Protein AF-A0A9P1C4L3-F1 (afdb_monomer_lite)

Sequence (438 aa):
MLDHIVCFEVAPARSIWPKKLQRRADDHRWRWHSQGFGMPDPNFQERKKRGLPTPPPLDAKKVLVSPVSAAVTASVLGTSALKVSIWHCSSDGLTRQGYEVKAALRRVLRIPPDVVPDHQIHALCAIVDTDFSGTVDIEELVAFIKGDGYDAWTIDWVKLSRVNAPPKVELPTLLRGKSPICSTKLKSHVLQVLKFFNSHFGGLSATLRRFAMVSLASAAPLVVLAAAALAVLCGMQFTAMPILFFGHIAAMLCCWCLMTSGSVVYALSKFCGGSRDSTRSVHAAIQSAAILAAVVGYVCIFSNHRLVGGSQFGFDPGNPAAKTVHALFSYIVLALMLLQGFQGWNKFLGLQVGKIRHLAHPLNGRITLTLAACNMALILTTFPLSEALFLTLAVGILVTTLLAVAIAGPAGKSGLASAREARELSEDFEGPCYAPLQ

Radius of gyration: 34.48 Å; chains: 1; bounding box: 90×69×118 Å

pLDDT: mean 72.49, std 22.23, range [32.0, 98.25]

InterPro domains:
  IPR002048 EF-hand domain [PS50222] (116-151)
  IPR006593 Cytochrome b561/ferric reductase, transmembrane domain [PF03188] (254-378)

Secondary structure (DSSP, 8-state):
------PPP-PPPP----TTSGGGSSTTSS-----PPPPPPTTTTTT---PPPPPPPP-HHHHHHHHHHHHHHHHHTTSS------EE--TT--SSSHHHHHHHHHHHHT--TTTS-HHHHHHHHHHH-TT-SSEE-HHHHHHHHHTTT-TT----HHHHTTTTSPPP----------------HHHHHHHHHHHHHHHHHHHHHHHHHHHHHHHHHHHHHHHHHHHHHHHHHHHHH-TTS-HHHHHHHHHHHHHHHHHHHHHHHHHHHHHTT--HHHHHHHHHHHHHHHHHHHHHHHHHHHHHHHHHT--TTS-STT--HHHHHHHHHHHHHHHHHHHHHHHHHHHHHHHHTT----TTHHHHHHHHHHHHHHHHHHHHTTS---HHHHHHHHHHHHHHHHHHHHHHSHHHHHHHHHHHHHHHHHHHHT--------

Organism: NCBI:txid2562237

Foldseek 3Di:
DDDDDDDDDDDDDDDDDDPPPVPPPPVPPPPDPDDDDDDDDPPPPPPPDDDDDDDDDDPPCVVCLVLLVVLLVCVVVPVDPPPDDWQAQDPPPPPDRLVVVQVSVCVSSVPDCVRAPSVNVVVVQVVLPPVPRNTRDSVSSVCVSVVNPVPPDPPPVVVVVVVPDDDDDDDDDDDDDDDDDDDPPVVVVVVVVVVVCCVVVVVVVVVVLVVLVVVLVVVLVVLLVVLVVVLVVVVVVVVVDDPLLSLLSSLLSNLLSLLLSLLLLVVSCVVSVHDPLVSLVSSLVSLVSSLVSNVSSLVSVVVVCVVVVHDQQQPDPPGDVLSNCLSVLSVVLSVLSVVLSVQSVVQSVCVVVVHHDDPCSSVSSLVSSQSSLVSVLSVLVRDPDDPVVNCCSNVVSNVSSVVSSCCSDPNVVVVSVVVVVVVVVVVVVPPPPPDPDD

Structure (mmCIF, N/CA/C/O backbone):
data_AF-A0A9P1C4L3-F1
#
_entry.id   AF-A0A9P1C4L3-F1
#
loop_
_atom_site.group_PDB
_atom_site.id
_atom_site.type_symbol
_atom_site.label_atom_id
_atom_site.label_alt_id
_atom_site.label_comp_id
_atom_site.label_asym_id
_atom_site.label_entity_id
_atom_site.label_seq_id
_atom_site.pdbx_PDB_ins_code
_atom_site.Cartn_x
_atom_site.Cartn_y
_atom_site.Cartn_z
_atom_site.occupancy
_atom_site.B_iso_or_equiv
_atom_site.auth_seq_id
_atom_site.auth_comp_id
_atom_site.auth_asym_id
_atom_site.auth_atom_id
_atom_site.pdbx_PDB_model_num
ATOM 1 N N . MET A 1 1 ? 16.733 -25.676 -48.479 1.00 42.12 1 MET A N 1
ATOM 2 C CA . MET A 1 1 ? 17.894 -25.391 -47.613 1.00 42.12 1 MET A CA 1
ATOM 3 C C . MET A 1 1 ? 17.386 -25.236 -46.193 1.00 42.12 1 MET A C 1
ATOM 5 O O . MET A 1 1 ? 17.179 -24.135 -45.708 1.00 42.12 1 MET A O 1
ATOM 9 N N . LEU A 1 2 ? 17.067 -26.378 -45.600 1.00 39.38 2 LEU A N 1
ATOM 10 C CA . LEU A 1 2 ? 16.830 -26.570 -44.179 1.00 39.38 2 LEU A CA 1
ATOM 11 C C . LEU A 1 2 ? 18.045 -27.365 -43.729 1.00 39.38 2 LEU A C 1
ATOM 13 O O . LEU A 1 2 ? 18.295 -28.387 -44.353 1.00 39.38 2 LEU A O 1
ATOM 17 N N . ASP A 1 3 ? 18.812 -26.838 -42.781 1.00 39.81 3 ASP A N 1
ATOM 18 C CA . ASP A 1 3 ? 19.618 -27.586 -41.811 1.00 39.81 3 ASP A CA 1
ATOM 19 C C . ASP A 1 3 ? 20.474 -26.587 -41.034 1.00 39.81 3 ASP A C 1
ATOM 21 O O . ASP A 1 3 ? 21.245 -25.848 -41.631 1.00 39.81 3 ASP A O 1
ATOM 25 N N . HIS A 1 4 ? 20.263 -26.519 -39.718 1.00 38.00 4 HIS A N 1
ATOM 26 C CA . HIS A 1 4 ? 21.277 -26.328 -38.672 1.00 38.00 4 HIS A CA 1
ATOM 27 C C . HIS A 1 4 ? 20.550 -26.190 -37.327 1.00 38.00 4 HIS A C 1
ATOM 29 O O . HIS A 1 4 ? 20.317 -25.099 -36.810 1.00 38.00 4 HIS A O 1
ATOM 35 N N . ILE A 1 5 ? 20.163 -27.337 -36.763 1.00 37.06 5 ILE A N 1
ATOM 36 C CA . ILE A 1 5 ? 19.786 -27.461 -35.354 1.00 37.06 5 ILE A CA 1
ATOM 37 C C . ILE A 1 5 ? 21.072 -27.789 -34.593 1.00 37.06 5 ILE A C 1
ATOM 39 O O . ILE A 1 5 ? 21.639 -28.868 -34.752 1.00 37.06 5 ILE A O 1
ATOM 43 N N . VAL A 1 6 ? 21.550 -26.837 -33.792 1.00 45.25 6 VAL A N 1
ATOM 44 C CA . VAL A 1 6 ? 22.662 -27.028 -32.854 1.00 45.25 6 VAL A CA 1
ATOM 45 C C . VAL A 1 6 ? 22.071 -27.456 -31.513 1.00 45.25 6 VAL A C 1
ATOM 47 O O . VAL A 1 6 ? 21.391 -26.676 -30.847 1.00 45.25 6 VAL A O 1
ATOM 50 N N . CYS A 1 7 ? 22.316 -28.705 -31.122 1.00 33.81 7 CYS A N 1
ATOM 51 C CA . CYS A 1 7 ? 22.006 -29.216 -29.790 1.00 33.81 7 CYS A CA 1
ATOM 52 C C . CYS A 1 7 ? 23.025 -28.672 -28.776 1.00 33.81 7 CYS A C 1
ATOM 54 O O . CYS A 1 7 ? 24.219 -28.932 -28.905 1.00 33.81 7 CYS A O 1
ATOM 56 N N . PHE A 1 8 ? 22.556 -27.956 -27.750 1.00 32.00 8 PHE A N 1
ATOM 57 C CA . PHE A 1 8 ? 23.350 -27.642 -26.560 1.00 32.00 8 PHE A CA 1
ATOM 58 C C . PHE A 1 8 ? 23.074 -28.678 -25.469 1.00 32.00 8 PHE A C 1
ATOM 60 O O . PHE A 1 8 ? 21.955 -28.802 -24.971 1.00 32.00 8 PHE A O 1
ATOM 67 N N . GLU A 1 9 ? 24.116 -29.415 -25.099 1.00 33.78 9 GLU A N 1
ATOM 68 C CA . GLU A 1 9 ? 24.131 -30.361 -23.989 1.00 33.78 9 GLU A CA 1
ATOM 69 C C . GLU A 1 9 ? 24.394 -29.593 -22.679 1.00 33.78 9 GLU A C 1
ATOM 71 O O . GLU A 1 9 ? 25.426 -28.941 -22.514 1.00 33.78 9 GLU A O 1
ATOM 76 N N . VAL A 1 10 ? 23.431 -29.610 -21.752 1.00 35.56 10 VAL A N 1
ATOM 77 C CA . VAL A 1 10 ? 23.535 -28.942 -20.445 1.00 35.56 10 VAL A CA 1
ATOM 78 C C . VAL A 1 10 ? 24.046 -29.945 -19.412 1.00 35.56 10 VAL A C 1
ATOM 80 O O . VAL A 1 10 ? 23.326 -30.856 -19.006 1.00 35.56 10 VAL A O 1
ATOM 83 N N . ALA A 1 11 ? 25.286 -29.762 -18.958 1.00 39.19 11 ALA A N 1
ATOM 84 C CA . ALA A 1 11 ? 25.861 -30.528 -17.856 1.00 39.19 11 ALA A CA 1
ATOM 85 C C . ALA A 1 11 ? 25.269 -30.095 -16.491 1.00 39.19 11 ALA A C 1
ATOM 87 O O . ALA A 1 11 ? 25.070 -28.899 -16.258 1.00 39.19 11 ALA A O 1
ATOM 88 N N . PRO A 1 12 ? 25.019 -31.024 -15.547 1.00 39.12 12 PRO A N 1
ATOM 89 C CA . PRO A 1 12 ? 24.464 -30.687 -14.239 1.00 39.12 12 PRO A CA 1
ATOM 90 C C . PRO A 1 12 ? 25.508 -30.057 -13.302 1.00 39.12 12 PRO A C 1
ATOM 92 O O . PRO A 1 12 ? 26.586 -30.605 -13.058 1.00 39.12 12 PRO A O 1
ATOM 95 N N . ALA A 1 13 ? 25.145 -28.913 -12.718 1.00 34.25 13 ALA A N 1
ATOM 96 C CA . ALA A 1 13 ? 25.930 -28.196 -11.721 1.00 34.25 13 ALA A CA 1
ATOM 97 C C . ALA A 1 13 ? 26.046 -28.997 -10.407 1.00 34.25 13 ALA A C 1
ATOM 99 O O . ALA A 1 13 ? 25.054 -29.270 -9.731 1.00 34.25 13 ALA A O 1
ATOM 100 N N . ARG A 1 14 ? 27.278 -29.351 -10.016 1.00 36.22 14 ARG A N 1
ATOM 101 C CA . ARG A 1 14 ? 27.589 -29.932 -8.700 1.00 36.22 14 ARG A CA 1
ATOM 102 C C . ARG A 1 14 ? 27.668 -28.829 -7.643 1.00 36.22 14 ARG A C 1
ATOM 104 O O . ARG A 1 14 ? 28.472 -27.908 -7.756 1.00 36.22 14 ARG A O 1
ATOM 111 N N . SER A 1 15 ? 26.867 -28.954 -6.587 1.00 39.09 15 SER A N 1
ATOM 112 C CA . SER A 1 15 ? 26.888 -28.071 -5.419 1.00 39.09 15 SER A CA 1
ATOM 113 C C . SER A 1 15 ? 28.151 -28.292 -4.579 1.00 39.09 15 SER A C 1
ATOM 115 O O . SER A 1 15 ? 28.326 -29.352 -3.974 1.00 39.09 15 SER A O 1
ATOM 117 N N . ILE A 1 16 ? 29.010 -27.279 -4.498 1.00 43.22 16 ILE A N 1
ATOM 118 C CA . ILE A 1 16 ? 30.161 -27.243 -3.593 1.00 43.22 16 ILE A CA 1
ATOM 119 C C . ILE A 1 16 ? 29.738 -26.467 -2.342 1.00 43.22 16 ILE A C 1
ATOM 121 O O . ILE A 1 16 ? 29.755 -25.241 -2.331 1.00 43.22 16 ILE A O 1
ATOM 125 N N . TRP A 1 17 ? 29.361 -27.182 -1.280 1.00 44.38 17 TRP A N 1
ATOM 126 C CA . TRP A 1 17 ? 29.284 -26.621 0.073 1.00 44.38 17 TRP A CA 1
ATOM 127 C C . TRP A 1 17 ? 30.457 -27.153 0.914 1.00 44.38 17 TRP A C 1
ATOM 129 O O . TRP A 1 17 ? 30.644 -28.370 1.005 1.00 44.38 17 TRP A O 1
ATOM 139 N N . PRO A 1 18 ? 31.269 -26.285 1.542 1.00 47.91 18 PRO A N 1
ATOM 140 C CA . PRO A 1 18 ? 32.389 -26.719 2.368 1.00 47.91 18 PRO A CA 1
ATOM 141 C C . PRO A 1 18 ? 31.915 -27.279 3.722 1.00 47.91 18 PRO A C 1
ATOM 143 O O . PRO A 1 18 ? 31.287 -26.590 4.524 1.00 47.91 18 PRO A O 1
ATOM 146 N N . LYS A 1 19 ? 32.319 -28.522 4.023 1.00 43.91 19 LYS A N 1
ATOM 147 C CA . LYS A 1 19 ? 32.044 -29.311 5.250 1.00 43.91 19 LYS A CA 1
ATOM 148 C C . LYS A 1 19 ? 32.517 -28.685 6.585 1.00 43.91 19 LYS A C 1
ATOM 150 O O . LYS A 1 19 ? 32.473 -29.346 7.620 1.00 43.91 19 LYS A O 1
ATOM 155 N N . LYS A 1 20 ? 32.984 -27.431 6.602 1.00 46.31 20 LYS A N 1
ATOM 156 C CA . LYS A 1 20 ? 33.531 -26.760 7.798 1.00 46.31 20 LYS A CA 1
ATOM 157 C C . LYS A 1 20 ? 32.498 -25.996 8.638 1.00 46.31 20 LYS A C 1
ATOM 159 O O . LYS A 1 20 ? 32.828 -25.608 9.753 1.00 46.31 20 LYS A O 1
ATOM 164 N N . LEU A 1 21 ? 31.257 -25.839 8.173 1.00 46.94 21 LEU A N 1
ATOM 165 C CA . LEU A 1 21 ? 30.200 -25.136 8.923 1.00 46.94 21 LEU A CA 1
ATOM 166 C C . LEU A 1 21 ? 29.257 -26.052 9.724 1.00 46.94 21 LEU A C 1
ATOM 168 O O . LEU A 1 21 ? 28.533 -25.561 10.582 1.00 46.94 21 LEU A O 1
ATOM 172 N N . GLN A 1 22 ? 29.328 -27.376 9.544 1.00 44.19 22 GLN A N 1
ATOM 173 C CA . GLN A 1 22 ? 28.487 -28.326 10.290 1.00 44.19 22 GLN A CA 1
ATOM 174 C C . GLN A 1 22 ? 29.016 -28.640 11.707 1.00 44.19 22 GLN A C 1
ATOM 176 O O . GLN A 1 22 ? 28.262 -29.110 12.544 1.00 44.19 22 GLN A O 1
ATOM 181 N N . ARG A 1 23 ? 30.298 -28.367 12.013 1.00 43.69 23 ARG A N 1
ATOM 182 C CA . ARG A 1 23 ? 30.931 -28.757 13.296 1.00 43.69 23 ARG A CA 1
ATOM 183 C C . ARG A 1 23 ? 30.820 -27.731 14.434 1.00 43.69 23 ARG A C 1
ATOM 185 O O . ARG A 1 23 ? 31.312 -28.000 15.518 1.00 43.69 23 ARG A O 1
ATOM 192 N N . ARG A 1 24 ? 30.196 -26.563 14.222 1.00 43.28 24 ARG A N 1
ATOM 193 C CA . ARG A 1 24 ? 30.010 -25.539 15.280 1.00 43.28 24 ARG A CA 1
ATOM 194 C C . ARG A 1 24 ? 28.641 -25.575 15.968 1.00 43.28 24 ARG A C 1
ATOM 196 O O . ARG A 1 24 ? 28.447 -24.848 16.935 1.00 43.28 24 ARG A O 1
ATOM 203 N N . ALA A 1 25 ? 27.705 -26.399 15.494 1.00 41.53 25 ALA A N 1
ATOM 204 C CA . ALA A 1 25 ? 26.352 -26.470 16.051 1.00 41.53 25 ALA A CA 1
ATOM 205 C C . ALA A 1 25 ? 26.205 -27.478 17.211 1.00 41.53 25 ALA A C 1
ATOM 207 O O . ALA A 1 25 ? 25.251 -27.373 17.981 1.00 41.53 25 ALA A O 1
ATOM 208 N N . ASP A 1 26 ? 27.164 -28.393 17.385 1.00 43.53 26 ASP A N 1
ATOM 209 C CA . ASP A 1 26 ? 27.041 -29.504 18.342 1.00 43.53 26 ASP A CA 1
ATOM 210 C C . ASP A 1 26 ? 27.737 -29.257 19.699 1.00 43.53 26 ASP A C 1
ATOM 212 O O . ASP A 1 26 ? 27.439 -29.942 20.676 1.00 43.53 26 ASP A O 1
ATOM 216 N N . ASP A 1 27 ? 28.578 -28.221 19.817 1.00 42.09 27 ASP A N 1
ATOM 217 C CA . ASP A 1 27 ? 29.382 -27.954 21.029 1.00 42.09 27 ASP A CA 1
ATOM 218 C C . ASP A 1 27 ? 28.653 -27.166 22.138 1.00 42.09 27 ASP A C 1
ATOM 220 O O . ASP A 1 27 ? 29.121 -27.091 23.273 1.00 42.09 27 ASP A O 1
ATOM 224 N N . HIS A 1 28 ? 27.468 -26.607 21.870 1.00 37.28 28 HIS A N 1
ATOM 225 C CA . HIS A 1 28 ? 26.717 -25.823 22.866 1.00 37.28 28 HIS A CA 1
ATOM 226 C C . HIS A 1 28 ? 25.661 -26.624 23.649 1.00 37.28 28 HIS A C 1
ATOM 228 O O . HIS A 1 28 ? 24.941 -26.052 24.469 1.00 37.28 28 HIS A O 1
ATOM 234 N N . ARG A 1 29 ? 25.566 -27.946 23.445 1.00 37.41 29 ARG A N 1
ATOM 235 C CA . ARG A 1 29 ? 24.497 -28.785 24.023 1.00 37.41 29 ARG A CA 1
ATOM 236 C C . ARG A 1 29 ? 24.867 -29.508 25.335 1.00 37.41 29 ARG A C 1
ATOM 238 O O . ARG A 1 29 ? 23.978 -30.054 25.976 1.00 37.41 29 ARG A O 1
ATOM 245 N N . TRP A 1 30 ? 26.121 -29.459 25.800 1.00 35.50 30 TRP A N 1
ATOM 246 C CA . TRP A 1 30 ? 26.600 -30.314 26.910 1.00 35.50 30 TRP A CA 1
ATOM 247 C C . TRP A 1 30 ? 27.032 -29.608 28.211 1.00 35.50 30 TRP A C 1
ATOM 249 O O . TRP A 1 30 ? 27.775 -30.181 29.002 1.00 35.50 30 TRP A O 1
ATOM 259 N N . ARG A 1 31 ? 26.556 -28.388 28.504 1.00 36.69 31 ARG A N 1
ATOM 260 C CA . ARG A 1 31 ? 27.034 -27.619 29.679 1.00 36.69 31 ARG A CA 1
ATOM 261 C C . ARG A 1 31 ? 25.956 -27.152 30.671 1.00 36.69 31 ARG A C 1
ATOM 263 O O . ARG A 1 31 ? 26.070 -26.056 31.206 1.00 36.69 31 ARG A O 1
ATOM 270 N N . TRP A 1 32 ? 24.932 -27.974 30.930 1.00 34.12 32 TRP A N 1
ATOM 271 C CA . TRP A 1 32 ? 23.855 -27.657 31.896 1.00 34.12 32 TRP A CA 1
ATOM 272 C C . TRP A 1 32 ? 23.511 -28.761 32.915 1.00 34.12 32 TRP A C 1
ATOM 274 O O . TRP A 1 32 ? 22.511 -28.653 33.617 1.00 34.12 32 TRP A O 1
ATOM 284 N N . HIS A 1 33 ? 24.350 -29.787 33.079 1.00 35.66 33 HIS A N 1
ATOM 285 C CA . HIS A 1 33 ? 24.154 -30.817 34.109 1.00 35.66 33 HIS A CA 1
ATOM 286 C C . HIS A 1 33 ? 25.352 -30.905 35.059 1.00 35.66 33 HIS A C 1
ATOM 288 O O . HIS A 1 33 ? 26.166 -31.808 34.931 1.00 35.66 33 HIS A O 1
ATOM 294 N N . SER A 1 34 ? 25.447 -29.970 36.014 1.00 37.59 34 SER A N 1
ATOM 295 C CA . SER A 1 34 ? 26.127 -30.181 37.308 1.00 37.59 34 SER A CA 1
ATOM 296 C C . SER A 1 34 ? 26.042 -28.925 38.193 1.00 37.59 34 SER A C 1
ATOM 298 O O . SER A 1 34 ? 26.996 -28.153 38.268 1.00 37.59 34 SER A O 1
ATOM 300 N N . GLN A 1 35 ? 24.925 -28.706 38.887 1.00 37.19 35 GLN A N 1
ATOM 301 C CA . GLN A 1 35 ? 24.933 -27.956 40.150 1.00 37.19 35 GLN A CA 1
ATOM 302 C C . GLN A 1 35 ? 24.005 -28.669 41.136 1.00 37.19 35 GLN A C 1
ATOM 304 O O . GLN A 1 35 ? 22.855 -28.969 40.820 1.00 37.19 35 GLN A O 1
ATOM 309 N N . GLY A 1 36 ? 24.584 -29.050 42.274 1.00 34.09 36 GLY A N 1
ATOM 310 C CA . GLY A 1 36 ? 24.007 -29.959 43.254 1.00 34.09 36 GLY A CA 1
ATOM 311 C C . GLY A 1 36 ? 22.892 -29.343 44.095 1.00 34.09 36 GLY A C 1
ATOM 312 O O . GLY A 1 36 ? 22.895 -28.156 44.413 1.00 34.09 36 GLY A O 1
ATOM 313 N N . PHE A 1 37 ? 21.956 -30.209 44.476 1.00 35.47 37 PHE A N 1
ATOM 314 C CA . PHE A 1 37 ? 20.938 -29.966 45.489 1.00 35.47 37 PHE A CA 1
ATOM 315 C C . PHE A 1 37 ? 21.575 -29.983 46.886 1.00 35.47 37 PHE A C 1
ATOM 317 O O . PHE A 1 37 ? 22.144 -30.993 47.296 1.00 35.47 37 PHE A O 1
ATOM 324 N N . GLY A 1 38 ? 21.456 -28.875 47.621 1.00 39.12 38 GLY A N 1
ATOM 325 C CA . GLY A 1 38 ? 21.726 -28.818 49.058 1.00 39.12 38 GLY A CA 1
ATOM 326 C C . GLY A 1 38 ? 20.518 -29.304 49.866 1.00 39.12 38 GLY A C 1
ATOM 327 O O . GLY A 1 38 ? 19.381 -28.949 49.559 1.00 39.12 38 GLY A O 1
ATOM 328 N N . MET A 1 39 ? 20.773 -30.129 50.884 1.00 43.41 39 MET A N 1
ATOM 329 C CA . MET A 1 39 ? 19.785 -30.613 51.858 1.00 43.41 39 MET A CA 1
ATOM 330 C C . MET A 1 39 ? 19.261 -29.474 52.755 1.00 43.41 39 MET A C 1
ATOM 332 O O . MET A 1 39 ? 20.041 -28.590 53.116 1.00 43.41 39 MET A O 1
ATOM 336 N N . PRO A 1 40 ? 17.976 -29.493 53.155 1.00 43.69 40 PRO A N 1
ATOM 337 C CA . PRO A 1 40 ? 17.407 -28.488 54.044 1.00 43.69 40 PRO A CA 1
ATOM 338 C C . PRO A 1 40 ? 17.768 -28.725 55.520 1.00 43.69 40 PRO A C 1
ATOM 340 O O . PRO A 1 40 ? 17.842 -29.857 55.995 1.00 43.69 40 PRO A O 1
ATOM 343 N N . ASP A 1 41 ? 17.954 -27.612 56.228 1.00 48.12 41 ASP A N 1
ATOM 344 C CA . ASP A 1 41 ? 18.231 -27.505 57.664 1.00 48.12 41 ASP A CA 1
ATOM 345 C C . ASP A 1 41 ? 17.096 -28.128 58.518 1.00 48.12 41 ASP A C 1
ATOM 347 O O . ASP A 1 41 ? 15.931 -27.734 58.370 1.00 48.12 41 ASP A O 1
ATOM 351 N N . PRO A 1 42 ? 17.396 -29.089 59.416 1.00 42.66 42 PRO A N 1
ATOM 352 C CA . PRO A 1 42 ? 16.390 -29.795 60.210 1.00 42.66 42 PRO A CA 1
ATOM 353 C C . PRO A 1 42 ? 15.739 -28.967 61.337 1.00 42.66 42 PRO A C 1
ATOM 355 O O . PRO A 1 42 ? 14.790 -29.448 61.952 1.00 42.66 42 PRO A O 1
ATOM 358 N N . ASN A 1 43 ? 16.153 -27.720 61.596 1.00 41.28 43 ASN A N 1
ATOM 359 C CA . ASN A 1 43 ? 15.632 -26.918 62.720 1.00 41.28 43 ASN A CA 1
ATOM 360 C C . ASN A 1 43 ? 14.479 -25.948 62.389 1.00 41.28 43 ASN A C 1
ATOM 362 O O . ASN A 1 43 ? 14.116 -25.089 63.198 1.00 41.28 43 ASN A O 1
ATOM 366 N N . PHE A 1 44 ? 13.832 -26.079 61.228 1.00 42.06 44 PHE A N 1
ATOM 367 C CA . PHE A 1 44 ? 12.766 -25.151 60.817 1.00 42.06 44 PHE A CA 1
ATOM 368 C C . PHE A 1 44 ? 11.412 -25.348 61.545 1.00 42.06 44 PHE A C 1
ATOM 370 O O . PHE A 1 44 ? 10.529 -24.492 61.468 1.00 42.06 44 PHE A O 1
ATOM 377 N N . GLN A 1 45 ? 11.221 -26.450 62.277 1.00 39.69 45 GLN A N 1
ATOM 378 C CA . GLN A 1 45 ? 9.922 -26.816 62.871 1.00 39.69 45 GLN A CA 1
ATOM 379 C C . GLN A 1 45 ? 9.619 -26.161 64.236 1.00 39.69 45 GLN A C 1
ATOM 381 O O . GLN A 1 45 ? 8.458 -26.126 64.641 1.00 39.69 45 GLN A O 1
ATOM 386 N N . GLU A 1 46 ? 10.592 -25.570 64.936 1.00 39.88 46 GLU A N 1
ATOM 387 C CA . GLU A 1 46 ? 10.395 -25.168 66.344 1.00 39.88 46 GLU A CA 1
ATOM 388 C C . GLU A 1 46 ? 9.961 -23.707 66.584 1.00 39.88 46 GLU A C 1
ATOM 390 O O . GLU A 1 46 ? 9.707 -23.300 67.717 1.00 39.88 46 GLU A O 1
ATOM 395 N N . ARG A 1 47 ? 9.781 -22.892 65.533 1.00 41.25 47 ARG A N 1
ATOM 396 C CA . ARG A 1 47 ? 9.416 -21.459 65.671 1.00 41.25 47 ARG A CA 1
ATOM 397 C C . ARG A 1 47 ? 7.918 -21.128 65.566 1.00 41.25 47 ARG A C 1
ATOM 399 O O . ARG A 1 47 ? 7.565 -19.965 65.389 1.00 41.25 47 ARG A O 1
ATOM 406 N N . LYS A 1 48 ? 7.010 -22.098 65.718 1.00 37.38 48 LYS A N 1
ATOM 407 C CA . LYS A 1 48 ? 5.546 -21.887 65.615 1.00 37.38 48 LYS A CA 1
ATOM 408 C C . LYS A 1 48 ? 4.786 -22.016 66.947 1.00 37.38 48 LYS A C 1
ATOM 410 O O . LYS A 1 48 ? 3.806 -22.746 67.003 1.00 37.38 48 LYS A O 1
ATOM 415 N N . LYS A 1 49 ? 5.182 -21.327 68.027 1.00 36.97 49 LYS A N 1
ATOM 416 C CA . LYS A 1 49 ? 4.360 -21.266 69.267 1.00 36.97 49 LYS A CA 1
ATOM 417 C C . LYS A 1 49 ? 4.459 -19.944 70.046 1.00 36.97 49 LYS A C 1
ATOM 419 O O . LYS A 1 49 ? 4.690 -19.950 71.250 1.00 36.97 49 LYS A O 1
ATOM 424 N N . ARG A 1 50 ? 4.256 -18.794 69.395 1.00 37.09 50 ARG A N 1
ATOM 425 C CA . ARG A 1 50 ? 3.894 -17.549 70.105 1.00 37.09 50 ARG A CA 1
ATOM 426 C C . ARG A 1 50 ? 2.721 -16.893 69.382 1.00 37.09 50 ARG A C 1
ATOM 428 O O . ARG A 1 50 ? 2.839 -16.564 68.207 1.00 37.09 50 ARG A O 1
ATOM 435 N N . GLY A 1 51 ? 1.579 -16.808 70.064 1.00 37.94 51 GLY A N 1
ATOM 436 C CA . GLY A 1 51 ? 0.352 -16.216 69.533 1.00 37.94 51 GLY A CA 1
ATOM 437 C C . GLY A 1 51 ? 0.550 -14.732 69.242 1.00 37.94 51 GLY A C 1
ATOM 438 O O . GLY A 1 51 ? 1.043 -13.999 70.100 1.00 37.94 51 GLY A O 1
ATOM 439 N N . LEU A 1 52 ? 0.205 -14.313 68.023 1.00 36.84 52 LEU A N 1
ATOM 440 C CA . LEU A 1 52 ? 0.219 -12.907 67.637 1.00 36.84 52 LEU A CA 1
ATOM 441 C C . LEU A 1 52 ? -0.962 -12.158 68.281 1.00 36.84 52 LEU A C 1
ATOM 443 O O . LEU A 1 52 ? -2.060 -12.714 68.357 1.00 36.84 52 LEU A O 1
ATOM 447 N N . PRO A 1 53 ? -0.763 -10.894 68.693 1.00 38.16 53 PRO A N 1
ATOM 448 C CA . PRO A 1 53 ? -1.850 -10.025 69.122 1.00 38.16 53 PRO A CA 1
ATOM 449 C C . PRO A 1 53 ? -2.822 -9.756 67.964 1.00 38.16 53 PRO A C 1
ATOM 451 O O . PRO A 1 53 ? -2.414 -9.610 66.811 1.00 38.16 53 PRO A O 1
ATOM 454 N N . THR A 1 54 ? -4.115 -9.685 68.280 1.00 37.69 54 THR A N 1
ATOM 455 C CA . THR A 1 54 ? -5.172 -9.341 67.322 1.00 37.69 54 THR A CA 1
ATOM 456 C C . THR A 1 54 ? -4.955 -7.931 66.761 1.00 37.69 54 THR A C 1
ATOM 458 O O . THR A 1 54 ? -4.816 -6.992 67.550 1.00 37.69 54 THR A O 1
ATOM 461 N N . PRO A 1 55 ? -4.928 -7.761 65.426 1.00 35.12 55 PRO A N 1
ATOM 462 C CA . PRO A 1 55 ? -4.682 -6.469 64.802 1.00 35.12 55 PRO A CA 1
ATOM 463 C C . PRO A 1 55 ? -5.877 -5.511 64.968 1.00 35.12 55 PRO A C 1
ATOM 465 O O . PRO A 1 55 ? -7.022 -5.962 65.066 1.00 35.12 55 PRO A O 1
ATOM 468 N N . PRO A 1 56 ? -5.632 -4.188 64.982 1.00 41.69 56 PRO A N 1
ATOM 469 C CA . PRO A 1 56 ? -6.688 -3.180 64.991 1.00 41.69 56 PRO A CA 1
ATOM 470 C C . PRO A 1 56 ? -7.532 -3.223 63.699 1.00 41.69 56 PRO A C 1
ATOM 472 O O . PRO A 1 56 ? -7.049 -3.692 62.664 1.00 41.69 56 PRO A O 1
ATOM 475 N N . PRO A 1 57 ? -8.785 -2.724 63.727 1.00 42.22 57 PRO A N 1
ATOM 476 C CA . PRO A 1 57 ? -9.656 -2.687 62.553 1.00 42.22 57 PRO A CA 1
ATOM 477 C C . PRO A 1 57 ? -9.026 -1.860 61.419 1.00 42.22 57 PRO A C 1
ATOM 479 O O . PRO A 1 57 ? -8.645 -0.705 61.606 1.00 42.22 57 PRO A O 1
ATOM 482 N N . LEU A 1 58 ? -8.905 -2.476 60.241 1.00 42.50 58 LEU A N 1
ATOM 483 C CA . LEU A 1 58 ? -8.294 -1.894 59.044 1.00 42.50 58 LEU A CA 1
ATOM 484 C C . LEU A 1 58 ? -9.273 -0.945 58.333 1.00 42.50 58 LEU A C 1
ATOM 486 O O . LEU A 1 58 ? -10.339 -1.357 57.880 1.00 42.50 58 LEU A O 1
ATOM 490 N N . ASP A 1 59 ? -8.877 0.320 58.186 1.00 62.12 59 ASP A N 1
ATOM 491 C CA . ASP A 1 59 ? -9.532 1.300 57.313 1.00 62.12 59 ASP A CA 1
ATOM 492 C C . ASP A 1 59 ? -9.197 0.967 55.848 1.00 62.12 59 ASP A C 1
ATOM 494 O O . ASP A 1 59 ? -8.124 1.311 55.340 1.00 62.12 59 ASP A O 1
ATOM 498 N N . ALA A 1 60 ? -10.104 0.253 55.174 1.00 51.81 60 ALA A N 1
ATOM 499 C CA . ALA A 1 60 ? -9.920 -0.240 53.808 1.00 51.81 60 ALA A CA 1
ATOM 500 C C . ALA A 1 60 ? -9.547 0.871 52.810 1.00 51.81 60 ALA A C 1
ATOM 502 O O . ALA A 1 60 ? -8.782 0.621 51.876 1.00 51.81 60 ALA A O 1
ATOM 503 N N . LYS A 1 61 ? -10.008 2.112 53.034 1.00 57.06 61 LYS A N 1
ATOM 504 C CA . LYS A 1 61 ? -9.677 3.252 52.172 1.00 57.06 61 LYS A CA 1
ATOM 505 C C . LYS A 1 61 ? -8.197 3.615 52.308 1.00 57.06 61 LYS A C 1
ATOM 507 O O . LYS A 1 61 ? -7.522 3.804 51.305 1.00 57.06 61 LYS A O 1
ATOM 512 N N . LYS A 1 62 ? -7.643 3.620 53.523 1.00 58.50 62 LYS A N 1
ATOM 513 C CA . LYS A 1 62 ? -6.209 3.895 53.740 1.00 58.50 62 LYS A CA 1
ATOM 514 C C . LYS A 1 62 ? -5.301 2.760 53.273 1.00 58.50 62 LYS A C 1
ATOM 516 O O . LYS A 1 62 ? -4.217 3.026 52.756 1.00 58.50 62 LYS A O 1
ATOM 521 N N . VAL A 1 63 ? -5.742 1.515 53.441 1.00 60.31 63 VAL A N 1
ATOM 522 C CA . VAL A 1 63 ? -4.932 0.319 53.154 1.00 60.31 63 VAL A CA 1
ATOM 523 C C . VAL A 1 63 ? -4.798 0.064 51.655 1.00 60.31 63 VAL A C 1
ATOM 525 O O . VAL A 1 63 ? -3.741 -0.374 51.213 1.00 60.31 63 VAL A O 1
ATOM 528 N N . LEU A 1 64 ? -5.833 0.363 50.866 1.00 62.62 64 LEU A N 1
ATOM 529 C CA . LEU A 1 64 ? -5.816 0.141 49.419 1.00 62.62 64 LEU A CA 1
ATOM 530 C C . LEU A 1 64 ? -5.431 1.390 48.627 1.00 62.62 64 LEU A C 1
ATOM 532 O O . LEU A 1 64 ? -4.600 1.288 47.730 1.00 62.62 64 LEU A O 1
ATOM 536 N N . VAL A 1 65 ? -5.963 2.572 48.957 1.00 67.44 65 VAL A N 1
ATOM 537 C CA . VAL A 1 65 ? -5.778 3.764 48.108 1.00 67.44 65 VAL A CA 1
ATOM 538 C C . VAL A 1 65 ? -4.323 4.229 48.089 1.00 67.44 65 VAL A C 1
ATOM 540 O O . VAL A 1 65 ? -3.829 4.604 47.034 1.00 67.44 65 VAL A O 1
ATOM 543 N N . SER A 1 66 ? -3.602 4.148 49.210 1.00 67.12 66 SER A N 1
ATOM 544 C CA . SER A 1 66 ? -2.197 4.579 49.285 1.00 67.12 66 SER A CA 1
ATOM 545 C C . SER A 1 66 ? -1.254 3.749 48.384 1.00 67.12 66 SER A C 1
ATOM 547 O O . SER A 1 66 ? -0.631 4.324 47.486 1.00 67.12 66 SER A O 1
ATOM 549 N N . PRO A 1 67 ? -1.173 2.408 48.519 1.00 63.25 67 PRO A N 1
ATOM 550 C CA . PRO A 1 67 ? -0.318 1.596 47.650 1.00 63.25 67 PRO A CA 1
ATOM 551 C C . PRO A 1 67 ? -0.814 1.524 46.197 1.00 63.25 67 PRO A C 1
ATOM 553 O O . PRO A 1 67 ? 0.008 1.477 45.282 1.00 63.25 67 PRO A O 1
ATOM 556 N N . VAL A 1 68 ? -2.133 1.564 45.959 1.00 66.38 68 VAL A N 1
ATOM 557 C CA . VAL A 1 68 ? -2.707 1.586 44.600 1.00 66.38 68 VAL A CA 1
ATOM 558 C C . VAL A 1 68 ? -2.395 2.899 43.889 1.00 66.38 68 VAL A C 1
ATOM 560 O O . VAL A 1 68 ? -1.931 2.876 42.751 1.00 66.38 68 VAL A O 1
ATOM 563 N N . SER A 1 69 ? -2.559 4.033 44.571 1.00 66.56 69 SER A N 1
ATOM 564 C CA . SER A 1 69 ? -2.219 5.349 44.028 1.00 66.56 69 SER A CA 1
ATOM 565 C C . SER A 1 69 ? -0.728 5.455 43.705 1.00 66.56 69 SER A C 1
ATOM 567 O O . SER A 1 69 ? -0.369 5.893 42.613 1.00 66.56 69 SER A O 1
ATOM 569 N N . ALA A 1 70 ? 0.153 4.957 44.581 1.00 64.19 70 ALA A N 1
ATOM 570 C CA . ALA A 1 70 ? 1.595 4.943 44.333 1.00 64.19 70 ALA A CA 1
ATOM 571 C C . ALA A 1 70 ? 1.987 4.078 43.117 1.00 64.19 70 ALA A C 1
ATOM 573 O O . ALA A 1 70 ? 2.780 4.511 42.278 1.00 64.19 70 ALA A O 1
ATOM 574 N N . ALA A 1 71 ? 1.413 2.877 42.983 1.00 62.31 71 ALA A N 1
ATOM 575 C CA . ALA A 1 71 ? 1.704 1.967 41.874 1.00 62.31 71 ALA A CA 1
ATOM 576 C C . ALA A 1 71 ? 1.171 2.482 40.525 1.00 62.31 71 ALA A C 1
ATOM 578 O O . ALA A 1 71 ? 1.860 2.388 39.507 1.00 62.31 71 ALA A O 1
ATOM 579 N N . VAL A 1 72 ? -0.032 3.061 40.510 1.00 63.75 72 VAL A N 1
ATOM 580 C CA . VAL A 1 72 ? -0.620 3.643 39.296 1.00 63.75 72 VAL A CA 1
ATOM 581 C C . VAL A 1 72 ? 0.088 4.936 38.911 1.00 63.75 72 VAL A C 1
ATOM 583 O O . VAL A 1 72 ? 0.404 5.110 37.739 1.00 63.75 72 VAL A O 1
ATOM 586 N N . THR A 1 73 ? 0.450 5.792 39.868 1.00 61.06 73 THR A N 1
ATOM 587 C CA . THR A 1 73 ? 1.247 7.000 39.594 1.00 61.06 73 THR A CA 1
ATOM 588 C C . THR A 1 73 ? 2.612 6.638 39.000 1.00 61.06 73 THR A C 1
ATOM 590 O O . THR A 1 73 ? 3.023 7.231 38.006 1.00 61.06 73 THR A O 1
ATOM 593 N N . ALA A 1 74 ? 3.282 5.601 39.514 1.00 57.69 74 ALA A N 1
ATOM 594 C CA . ALA A 1 74 ? 4.527 5.090 38.932 1.00 57.69 74 ALA A CA 1
ATOM 595 C C . ALA A 1 74 ? 4.340 4.500 37.516 1.00 57.69 74 ALA A C 1
ATOM 597 O O . ALA A 1 74 ? 5.222 4.630 36.664 1.00 57.69 74 ALA A O 1
ATOM 598 N N . SER A 1 75 ? 3.186 3.881 37.239 1.00 56.91 75 SER A N 1
ATOM 599 C CA . SER A 1 75 ? 2.830 3.379 35.905 1.00 56.91 75 SER A CA 1
ATOM 600 C C . SER A 1 75 ? 2.525 4.507 34.913 1.00 56.91 75 SER A C 1
ATOM 602 O O . SER A 1 75 ? 2.937 4.430 33.759 1.00 56.91 75 SER A O 1
ATOM 604 N N . VAL A 1 76 ? 1.812 5.550 35.345 1.00 56.19 76 VAL A N 1
ATOM 605 C CA . VAL A 1 76 ? 1.446 6.715 34.522 1.00 56.19 76 VAL A CA 1
ATOM 606 C C . VAL A 1 76 ? 2.671 7.586 34.229 1.00 56.19 76 VAL A C 1
ATOM 608 O O . VAL A 1 76 ? 2.818 8.080 33.115 1.00 56.19 76 VAL A O 1
ATOM 611 N N . LEU A 1 77 ? 3.595 7.715 35.188 1.00 54.06 77 LEU A N 1
ATOM 612 C CA . LEU A 1 77 ? 4.859 8.446 35.031 1.00 54.06 77 LEU A CA 1
ATOM 613 C C . LEU A 1 77 ? 5.956 7.644 34.304 1.00 54.06 77 LEU A C 1
ATOM 615 O O . LEU A 1 77 ? 7.083 8.119 34.178 1.00 54.06 77 LEU A O 1
ATOM 619 N N . GLY A 1 78 ? 5.654 6.436 33.817 1.00 43.50 78 GLY A N 1
ATOM 620 C CA . GLY A 1 78 ? 6.549 5.663 32.949 1.00 43.50 78 GLY A CA 1
ATOM 621 C C . GLY A 1 78 ? 7.809 5.103 33.620 1.00 43.50 78 GLY A C 1
ATOM 622 O O . GLY A 1 78 ? 8.698 4.620 32.922 1.00 43.50 78 GLY A O 1
ATOM 623 N N . THR A 1 79 ? 7.909 5.126 34.953 1.00 43.59 79 THR A N 1
ATOM 624 C CA . THR A 1 79 ? 9.096 4.640 35.687 1.00 43.59 79 THR A CA 1
ATOM 625 C C . THR A 1 79 ? 9.070 3.133 35.948 1.00 43.59 79 THR A C 1
ATOM 627 O O . THR A 1 79 ? 10.072 2.554 36.360 1.00 43.59 79 THR A O 1
ATOM 630 N N . SER A 1 80 ? 7.947 2.467 35.668 1.00 41.62 80 SER A N 1
ATOM 631 C CA . SER A 1 80 ? 7.793 1.013 35.762 1.00 41.62 80 SER A CA 1
ATOM 632 C C . SER A 1 80 ? 7.065 0.482 34.531 1.00 41.62 80 SER A C 1
ATOM 634 O O . SER A 1 80 ? 6.024 1.010 34.151 1.00 41.62 80 SER A O 1
ATOM 636 N N . ALA A 1 81 ? 7.572 -0.598 33.929 1.00 37.75 81 ALA A N 1
ATOM 637 C CA . ALA A 1 81 ? 6.916 -1.317 32.837 1.00 37.75 81 ALA A CA 1
ATOM 638 C C . ALA A 1 81 ? 5.684 -2.093 33.342 1.00 37.75 81 ALA A C 1
ATOM 640 O O . ALA A 1 81 ? 5.651 -3.324 33.325 1.00 37.75 81 ALA A O 1
ATOM 641 N N . LEU A 1 82 ? 4.660 -1.383 33.815 1.00 41.50 82 LEU A N 1
ATOM 642 C CA . LEU A 1 82 ? 3.375 -1.976 34.145 1.00 41.50 82 LEU A CA 1
ATOM 643 C C . LEU A 1 82 ? 2.565 -2.120 32.856 1.00 41.50 82 LEU A C 1
ATOM 645 O O . LEU A 1 82 ? 1.756 -1.278 32.477 1.00 41.50 82 LEU A O 1
ATOM 649 N N . LYS A 1 83 ? 2.816 -3.204 32.125 1.00 40.47 83 LYS A N 1
ATOM 650 C CA . LYS A 1 83 ? 1.976 -3.578 30.990 1.00 40.47 83 LYS A CA 1
ATOM 651 C C . LYS A 1 83 ? 0.730 -4.271 31.536 1.00 40.47 83 LYS A C 1
ATOM 653 O O . LYS A 1 83 ? 0.683 -5.495 31.615 1.00 40.47 83 LYS A O 1
ATOM 658 N N . VAL A 1 84 ? -0.243 -3.477 31.971 1.00 44.84 84 VAL A N 1
ATOM 659 C CA . VAL A 1 84 ? -1.556 -3.964 32.401 1.00 44.84 84 VAL A CA 1
ATOM 660 C C . VAL A 1 84 ? -2.297 -4.434 31.151 1.00 44.84 84 VAL A C 1
ATOM 662 O O . VAL A 1 84 ? -2.762 -3.639 30.340 1.00 44.84 84 VAL A O 1
ATOM 665 N N . SER A 1 85 ? -2.304 -5.743 30.917 1.00 43.66 85 SER A N 1
ATOM 666 C CA . SER A 1 85 ? -3.184 -6.354 29.926 1.00 43.66 85 SER A CA 1
ATOM 667 C C . SER A 1 85 ? -4.627 -6.223 30.407 1.00 43.66 85 SER A C 1
ATOM 669 O O . SER A 1 85 ? -4.917 -6.634 31.526 1.00 43.66 85 SER A O 1
ATOM 671 N N . ILE A 1 86 ? -5.480 -5.665 29.545 1.00 47.19 86 ILE A N 1
ATOM 672 C CA . ILE A 1 86 ? -6.939 -5.531 29.687 1.00 47.19 86 ILE A CA 1
ATOM 673 C C . ILE A 1 86 ? -7.523 -6.802 30.326 1.00 47.19 86 ILE A C 1
ATOM 675 O O . ILE A 1 86 ? -7.313 -7.908 29.817 1.00 47.19 86 ILE A O 1
ATOM 679 N N . TRP A 1 87 ? -8.191 -6.639 31.467 1.00 55.50 87 TRP A N 1
ATOM 680 C CA . TRP A 1 87 ? -8.662 -7.725 32.327 1.00 55.50 87 TRP A CA 1
ATOM 681 C C . TRP A 1 87 ? -10.071 -8.145 31.927 1.00 55.50 87 TRP A C 1
ATOM 683 O O . TRP A 1 87 ? -10.972 -7.332 32.026 1.00 55.50 87 TRP A O 1
ATOM 693 N N . HIS A 1 88 ? -10.288 -9.397 31.518 1.00 48.19 88 HIS A N 1
ATOM 694 C CA . HIS A 1 88 ? -11.633 -9.924 31.253 1.00 48.19 88 HIS A CA 1
ATOM 695 C C . HIS A 1 88 ? -12.089 -10.796 32.437 1.00 48.19 88 HIS A C 1
ATOM 697 O O . HIS A 1 88 ? -11.503 -11.854 32.662 1.00 48.19 88 HIS A O 1
ATOM 703 N N . CYS A 1 89 ? -13.082 -10.370 33.224 1.00 45.78 89 CYS A N 1
ATOM 704 C CA . CYS A 1 89 ? -13.788 -11.226 34.186 1.00 45.78 89 CYS A CA 1
ATOM 705 C C . CYS A 1 89 ? -15.088 -11.687 33.520 1.00 45.78 89 CYS A C 1
ATOM 707 O O . CYS A 1 89 ? -16.108 -11.007 33.518 1.00 45.78 89 CYS A O 1
ATOM 709 N N . SER A 1 90 ? -15.022 -12.856 32.894 1.00 45.25 90 SER A N 1
ATOM 710 C CA . SER A 1 90 ? -16.177 -13.485 32.259 1.00 45.25 90 SER A CA 1
ATOM 711 C C . SER A 1 90 ? -17.231 -13.866 33.315 1.00 45.25 90 SER A C 1
ATOM 713 O O . SER A 1 90 ? -16.896 -14.482 34.332 1.00 45.25 90 SER A O 1
ATOM 715 N N . SER A 1 91 ? -18.501 -13.512 33.091 1.00 46.25 91 SER A N 1
ATOM 716 C CA . SER A 1 91 ? -19.625 -13.745 34.020 1.00 46.25 91 SER A CA 1
ATOM 717 C C . SER A 1 91 ? -20.051 -15.219 34.139 1.00 46.25 91 SER A C 1
ATOM 719 O O . SER A 1 91 ? -20.843 -15.579 35.007 1.00 46.25 91 SER A O 1
ATOM 721 N N . ASP A 1 92 ? -19.487 -16.097 33.314 1.00 49.75 92 ASP A N 1
ATOM 722 C CA . ASP A 1 92 ? -19.799 -17.522 33.178 1.00 49.75 92 ASP A CA 1
ATOM 723 C C . ASP A 1 92 ? -19.164 -18.429 34.250 1.00 49.75 92 ASP A C 1
ATOM 725 O O . ASP A 1 92 ? -19.269 -19.652 34.179 1.00 49.75 92 ASP A O 1
ATOM 729 N N . GLY A 1 93 ? -18.552 -17.866 35.297 1.00 43.91 93 GLY A N 1
ATOM 730 C CA . GLY A 1 93 ? -18.240 -18.601 36.533 1.00 43.91 93 GLY A CA 1
ATOM 731 C C . GLY A 1 93 ? -17.204 -19.731 36.408 1.00 43.91 93 GLY A C 1
ATOM 732 O O . GLY A 1 93 ? -16.884 -20.376 37.406 1.00 43.91 93 GLY A O 1
ATOM 733 N N . LEU A 1 94 ? -16.610 -19.957 35.233 1.00 43.31 94 LEU A N 1
ATOM 734 C CA . LEU A 1 94 ? -15.588 -20.984 35.000 1.00 43.31 94 LEU A CA 1
ATOM 735 C C . LEU A 1 94 ? -14.173 -20.463 35.325 1.00 43.31 94 LEU A C 1
ATOM 737 O O . LEU A 1 94 ? -13.320 -20.268 34.464 1.00 43.31 94 LEU A O 1
ATOM 741 N N . THR A 1 95 ? -13.979 -20.204 36.620 1.00 49.41 95 THR A N 1
ATOM 742 C CA . THR A 1 95 ? -12.804 -20.351 37.518 1.00 49.41 95 THR A CA 1
ATOM 743 C C . THR A 1 95 ? -11.340 -20.159 37.074 1.00 49.41 95 THR A C 1
ATOM 745 O O . THR A 1 95 ? -10.483 -20.170 37.958 1.00 49.41 95 THR A O 1
ATOM 748 N N . ARG A 1 96 ? -10.969 -19.919 35.809 1.00 50.31 96 ARG A N 1
ATOM 749 C CA . ARG A 1 96 ? -9.539 -19.870 35.425 1.00 50.31 96 ARG A CA 1
ATOM 750 C C . ARG A 1 96 ? -8.930 -18.466 35.312 1.00 50.31 96 ARG A C 1
ATOM 752 O O . ARG A 1 96 ? -7.742 -18.321 35.572 1.00 50.31 96 ARG A O 1
ATOM 759 N N . GLN A 1 97 ? -9.714 -17.426 35.012 1.00 62.97 97 GLN A N 1
ATOM 760 C CA . GLN A 1 97 ? -9.184 -16.062 34.796 1.00 62.97 97 GLN A CA 1
ATOM 761 C C . GLN A 1 97 ? -9.134 -15.190 36.061 1.00 62.97 97 GLN A C 1
ATOM 763 O O . GLN A 1 97 ? -8.207 -14.398 36.229 1.00 62.97 97 GLN A O 1
ATOM 768 N N . GLY A 1 98 ? -10.054 -15.383 37.012 1.00 65.19 98 GLY A N 1
ATOM 769 C CA . GLY A 1 98 ? -10.093 -14.576 38.238 1.00 65.19 98 GLY A CA 1
ATOM 770 C C . GLY A 1 98 ? -8.844 -14.712 39.122 1.00 65.19 98 GLY A C 1
ATOM 771 O O . GLY A 1 98 ? -8.501 -13.780 39.844 1.00 65.19 98 GLY A O 1
ATOM 772 N N . TYR A 1 99 ? -8.131 -15.843 39.062 1.00 76.81 99 TYR A N 1
ATOM 773 C CA . TYR A 1 99 ? -6.887 -16.034 39.817 1.00 76.81 99 TYR A CA 1
ATOM 774 C C . TYR A 1 99 ? -5.722 -15.223 39.234 1.00 76.81 99 TYR A C 1
ATOM 776 O O . TYR A 1 99 ? -4.917 -14.683 39.990 1.00 76.81 99 TYR A O 1
ATOM 784 N N . GLU A 1 100 ? -5.644 -15.081 37.907 1.00 75.62 100 GLU A N 1
ATOM 785 C CA . GLU A 1 100 ? -4.566 -14.335 37.245 1.00 75.62 100 GLU A CA 1
ATOM 786 C C . GLU A 1 100 ? -4.657 -12.835 37.543 1.00 75.62 100 GLU A C 1
ATOM 788 O O . GLU A 1 100 ? -3.637 -12.211 37.846 1.00 75.62 100 GLU A O 1
ATOM 793 N N . VAL A 1 101 ? -5.880 -12.290 37.558 1.00 72.44 101 VAL A N 1
ATOM 794 C CA . VAL A 1 101 ? -6.154 -10.889 37.924 1.00 72.44 101 VAL A CA 1
ATOM 795 C C . VAL A 1 101 ? -5.744 -10.625 39.365 1.00 72.44 101 VAL A C 1
ATOM 797 O O . VAL A 1 101 ? -4.945 -9.728 39.634 1.00 72.44 101 VAL A O 1
ATOM 800 N N . LYS A 1 102 ? -6.201 -11.470 40.296 1.00 84.94 102 LYS A N 1
ATOM 801 C CA . LYS A 1 102 ? -5.840 -11.376 41.718 1.00 84.94 102 LYS A CA 1
ATOM 802 C C . LYS A 1 102 ? -4.329 -11.482 41.919 1.00 84.94 102 LYS A C 1
ATOM 804 O O . LYS A 1 102 ? -3.739 -10.661 42.617 1.00 84.94 102 LYS A O 1
ATOM 809 N N . ALA A 1 103 ? -3.681 -12.457 41.281 1.00 82.88 103 ALA A N 1
ATOM 810 C CA . ALA A 1 103 ? -2.242 -12.680 41.399 1.00 82.88 103 ALA A CA 1
ATOM 811 C C . ALA A 1 103 ? -1.411 -11.534 40.805 1.00 82.88 103 ALA A C 1
ATOM 813 O O . ALA A 1 103 ? -0.304 -11.262 41.275 1.00 82.88 103 ALA A O 1
ATOM 814 N N . ALA A 1 104 ? -1.904 -10.865 39.764 1.00 80.44 104 ALA A N 1
ATOM 815 C CA . ALA A 1 104 ? -1.257 -9.689 39.205 1.00 80.44 104 ALA A CA 1
ATOM 816 C C . ALA A 1 104 ? -1.459 -8.457 40.085 1.00 80.44 104 ALA A C 1
ATOM 818 O O . ALA A 1 104 ? -0.467 -7.819 40.426 1.00 80.44 104 ALA A O 1
ATOM 819 N N . LEU A 1 105 ? -2.689 -8.175 40.527 1.00 82.94 105 LEU A N 1
ATOM 820 C CA . LEU A 1 105 ? -2.975 -7.053 41.424 1.00 82.94 105 LEU A CA 1
ATOM 821 C C . LEU A 1 105 ? -2.126 -7.153 42.699 1.00 82.94 105 LEU A C 1
ATOM 823 O O . LEU A 1 105 ? -1.461 -6.197 43.087 1.00 82.94 105 LEU A O 1
ATOM 827 N N . ARG A 1 106 ? -2.035 -8.354 43.285 1.00 89.44 106 ARG A N 1
ATOM 828 C CA . ARG A 1 106 ? -1.165 -8.630 44.437 1.00 89.44 106 ARG A CA 1
ATOM 829 C C . ARG A 1 106 ? 0.314 -8.414 44.147 1.00 89.44 106 ARG A C 1
ATOM 831 O O . ARG A 1 106 ? 1.008 -7.867 44.995 1.00 89.44 106 ARG A O 1
ATOM 838 N N . ARG A 1 107 ? 0.812 -8.830 42.977 1.00 86.88 107 ARG A N 1
ATOM 839 C CA . ARG A 1 107 ? 2.222 -8.626 42.595 1.00 86.88 107 ARG A CA 1
ATOM 840 C C . ARG A 1 107 ? 2.554 -7.153 42.399 1.00 86.88 107 ARG A C 1
ATOM 842 O O . ARG A 1 107 ? 3.598 -6.711 42.867 1.00 86.88 107 ARG A O 1
ATOM 849 N N . VAL A 1 108 ? 1.677 -6.414 41.725 1.00 78.62 108 VAL A N 1
ATOM 850 C CA . VAL A 1 108 ? 1.864 -4.987 41.438 1.00 78.62 108 VAL A CA 1
ATOM 851 C C . VAL A 1 108 ? 1.811 -4.167 42.721 1.00 78.62 108 VAL A C 1
ATOM 853 O O . VAL A 1 108 ? 2.693 -3.353 42.971 1.00 78.62 108 VAL A O 1
ATOM 856 N N . LEU A 1 109 ? 0.806 -4.426 43.555 1.00 81.31 109 LEU A N 1
ATOM 857 C CA . LEU A 1 109 ? 0.561 -3.677 44.785 1.00 81.31 109 LEU A CA 1
ATOM 858 C C . LEU A 1 109 ? 1.350 -4.213 45.985 1.00 81.31 109 LEU A C 1
ATOM 860 O O . LEU A 1 109 ? 1.298 -3.633 47.064 1.00 81.31 109 LEU A O 1
ATOM 864 N N . ARG A 1 110 ? 2.062 -5.334 45.805 1.00 88.00 110 ARG A N 1
ATOM 865 C CA . ARG A 1 110 ? 2.775 -6.078 46.855 1.00 88.00 110 ARG A CA 1
ATOM 866 C C . ARG A 1 110 ? 1.896 -6.379 48.076 1.00 88.00 110 ARG A C 1
ATOM 868 O O . ARG A 1 110 ? 2.367 -6.304 49.204 1.00 88.00 110 ARG A O 1
ATOM 875 N N . ILE A 1 111 ? 0.627 -6.729 47.847 1.00 87.44 111 ILE A N 1
ATOM 876 C CA . ILE A 1 111 ? -0.346 -7.022 48.910 1.00 87.44 111 ILE A CA 1
ATOM 877 C C . ILE A 1 111 ? -0.319 -8.522 49.230 1.00 87.44 111 ILE A C 1
ATOM 879 O O . ILE A 1 111 ? -0.768 -9.330 48.400 1.00 87.44 111 ILE A O 1
ATOM 883 N N . PRO A 1 112 ? 0.159 -8.927 50.418 1.00 88.88 112 PRO A N 1
ATOM 884 C CA . PRO A 1 112 ? 0.178 -10.331 50.782 1.00 88.88 112 PRO A CA 1
ATOM 885 C C . PRO A 1 112 ? -1.242 -10.838 51.150 1.00 88.88 112 PRO A C 1
ATOM 887 O O . PRO A 1 112 ? -2.142 -10.044 51.458 1.00 88.88 112 PRO A O 1
ATOM 890 N N . PRO A 1 113 ? -1.514 -12.150 50.982 1.00 89.88 113 PRO A N 1
ATOM 891 C CA . PRO A 1 113 ? -2.856 -12.744 51.105 1.00 89.88 113 PRO A CA 1
ATOM 892 C C . PRO A 1 113 ? -3.472 -12.710 52.500 1.00 89.88 113 PRO A C 1
ATOM 894 O O . PRO A 1 113 ? -4.687 -12.831 52.626 1.00 89.88 113 PRO A O 1
ATOM 897 N N . ASP A 1 114 ? -2.649 -12.498 53.514 1.00 90.50 114 ASP A N 1
ATOM 898 C CA . ASP A 1 114 ? -3.010 -12.282 54.910 1.00 90.50 114 ASP A CA 1
ATOM 899 C C . ASP A 1 114 ? -3.560 -10.874 55.190 1.00 90.50 114 ASP A C 1
ATOM 901 O O . ASP A 1 114 ? -4.426 -10.729 56.047 1.00 90.50 114 ASP A O 1
ATOM 905 N N . VAL A 1 115 ? -3.100 -9.846 54.465 1.00 90.81 115 VAL A N 1
ATOM 906 C CA . VAL A 1 115 ? -3.518 -8.447 54.695 1.00 90.81 115 VAL A CA 1
ATOM 907 C C . VAL A 1 115 ? -4.848 -8.129 54.017 1.00 90.81 115 VAL A C 1
ATOM 909 O O . VAL A 1 115 ? -5.720 -7.506 54.618 1.00 90.81 115 VAL A O 1
ATOM 912 N N . VAL A 1 116 ? -5.016 -8.554 52.764 1.00 90.56 116 VAL A N 1
ATOM 913 C CA . VAL A 1 116 ? -6.264 -8.366 52.009 1.00 90.56 116 VAL A CA 1
ATOM 914 C C . VAL A 1 116 ? -6.664 -9.720 51.446 1.00 90.56 116 VAL A C 1
ATOM 916 O O . VAL A 1 116 ? -5.975 -10.195 50.545 1.00 90.56 116 VAL A O 1
ATOM 919 N N . PRO A 1 117 ? -7.729 -10.372 51.937 1.00 91.31 117 PRO A N 1
ATOM 920 C CA . PRO A 1 117 ? -8.192 -11.645 51.396 1.00 91.31 117 PRO A CA 1
ATOM 921 C C . PRO A 1 117 ? -8.812 -11.489 49.997 1.00 91.31 117 PRO A C 1
ATOM 923 O O . PRO A 1 117 ? -9.343 -10.441 49.632 1.00 91.31 117 PRO A O 1
ATOM 926 N N . ASP A 1 118 ? -8.787 -12.561 49.201 1.00 87.69 118 ASP A N 1
ATOM 927 C CA . ASP A 1 118 ? -9.182 -12.542 47.780 1.00 87.69 118 ASP A CA 1
ATOM 928 C C . ASP A 1 118 ? -10.613 -12.048 47.512 1.00 87.69 118 ASP A C 1
ATOM 930 O O . ASP A 1 118 ? -10.885 -11.509 46.438 1.00 87.69 118 ASP A O 1
ATOM 934 N N . HIS A 1 119 ? -11.532 -12.217 48.464 1.00 86.38 119 HIS A N 1
ATOM 935 C CA . HIS A 1 119 ? -12.904 -11.725 48.328 1.00 86.38 119 HIS A CA 1
ATOM 936 C C . HIS A 1 119 ? -12.981 -10.191 48.373 1.00 86.38 119 HIS A C 1
ATOM 938 O O . HIS A 1 119 ? -13.840 -9.614 47.714 1.00 86.38 119 HIS A O 1
ATOM 944 N N . GLN A 1 120 ? -12.066 -9.521 49.083 1.00 88.56 120 GLN A N 1
ATOM 945 C CA . GLN A 1 120 ? -11.990 -8.057 49.109 1.00 88.56 120 GLN A CA 1
ATOM 946 C C . GLN A 1 120 ? -11.412 -7.502 47.806 1.00 88.56 120 GLN A C 1
ATOM 948 O O . GLN A 1 120 ? -11.891 -6.485 47.318 1.00 88.56 120 GLN A O 1
ATOM 953 N N . ILE A 1 121 ? -10.443 -8.197 47.198 1.00 89.06 121 ILE A N 1
ATOM 954 C CA . ILE A 1 121 ? -9.943 -7.848 45.857 1.00 89.06 121 ILE A CA 1
ATOM 955 C C . ILE A 1 121 ? -11.068 -7.979 44.824 1.00 89.06 121 ILE A C 1
ATOM 957 O O . ILE A 1 121 ? -11.218 -7.124 43.960 1.00 89.06 121 ILE A O 1
ATOM 961 N N . HIS A 1 122 ? -11.893 -9.022 44.934 1.00 87.00 122 HIS A N 1
ATOM 962 C CA . HIS A 1 122 ? -13.044 -9.200 44.052 1.00 87.00 122 HIS A CA 1
ATOM 963 C C . HIS A 1 122 ? -14.102 -8.101 44.241 1.00 87.00 122 HIS A C 1
ATOM 965 O O . HIS A 1 122 ? -14.614 -7.573 43.260 1.00 87.00 122 HIS A O 1
ATOM 971 N N . ALA A 1 123 ? -14.386 -7.720 45.492 1.00 87.44 123 ALA A N 1
ATOM 972 C CA . ALA A 1 123 ? -15.283 -6.608 45.799 1.00 87.44 123 ALA A CA 1
ATOM 973 C C . ALA A 1 123 ? -14.751 -5.274 45.255 1.00 87.44 123 ALA A C 1
ATOM 975 O O . ALA A 1 123 ? -15.526 -4.487 44.728 1.00 87.44 123 ALA A O 1
ATOM 976 N N . LEU A 1 124 ? -13.436 -5.042 45.324 1.00 87.69 124 LEU A N 1
ATOM 977 C CA . LEU A 1 124 ? -12.806 -3.870 44.721 1.00 87.69 124 LEU A CA 1
ATOM 978 C C . LEU A 1 124 ? -13.012 -3.848 43.204 1.00 87.69 124 LEU A C 1
ATOM 980 O O . LEU A 1 124 ? -13.459 -2.837 42.685 1.00 87.69 124 LEU A O 1
ATOM 984 N N . CYS A 1 125 ? -12.735 -4.950 42.498 1.00 89.19 125 CYS A N 1
ATOM 985 C CA . CYS A 1 125 ? -12.944 -5.010 41.049 1.00 89.19 125 CYS A CA 1
ATOM 986 C C . CYS A 1 125 ? -14.403 -4.725 40.666 1.00 89.19 125 CYS A C 1
ATOM 988 O O . CYS A 1 125 ? -14.626 -3.985 39.723 1.00 89.19 125 CYS A O 1
ATOM 990 N N . ALA A 1 126 ? -15.372 -5.232 41.433 1.00 87.69 126 ALA A N 1
ATOM 991 C CA . ALA A 1 126 ? -16.792 -4.960 41.203 1.00 87.69 126 ALA A CA 1
ATOM 992 C C . ALA A 1 126 ? -17.210 -3.507 41.498 1.00 87.69 126 ALA A C 1
ATOM 994 O O . ALA A 1 126 ? -18.230 -3.058 40.994 1.00 87.69 126 ALA A O 1
ATOM 995 N N . ILE A 1 127 ? -16.464 -2.788 42.345 1.00 87.81 127 ILE A N 1
ATOM 996 C CA . ILE A 1 127 ? -16.691 -1.357 42.598 1.00 87.81 127 ILE A CA 1
ATOM 997 C C . ILE A 1 127 ? -16.085 -0.513 41.475 1.00 87.81 127 ILE A C 1
ATOM 999 O O . ILE A 1 127 ? -16.658 0.511 41.126 1.00 87.81 127 ILE A O 1
ATOM 1003 N N . VAL A 1 128 ? -14.925 -0.918 40.949 1.00 90.38 128 VAL A N 1
ATOM 1004 C CA . VAL A 1 128 ? -14.206 -0.167 39.909 1.00 90.38 128 VAL A CA 1
ATOM 1005 C C . VAL A 1 128 ? -14.823 -0.375 38.521 1.00 90.38 128 VAL A C 1
ATOM 1007 O O . VAL A 1 128 ? -14.789 0.548 37.722 1.00 90.38 128 VAL A O 1
ATOM 1010 N N . ASP A 1 129 ? -15.389 -1.552 38.252 1.00 90.56 129 ASP A N 1
ATOM 1011 C CA . ASP A 1 129 ? -16.130 -1.892 37.027 1.00 90.56 129 ASP A CA 1
ATOM 1012 C C . ASP A 1 129 ? -17.482 -1.155 37.001 1.00 90.56 129 ASP A C 1
ATOM 1014 O O . ASP A 1 129 ? -18.517 -1.664 37.441 1.00 90.56 129 ASP A O 1
ATOM 1018 N N . THR A 1 130 ? -17.451 0.103 36.564 1.00 87.62 130 THR A N 1
ATOM 1019 C CA . THR A 1 130 ? -18.612 1.005 36.578 1.00 87.62 130 THR A CA 1
ATOM 1020 C C . THR A 1 130 ? -19.600 0.714 35.464 1.00 87.62 130 THR A C 1
ATOM 1022 O O . THR A 1 130 ? -20.782 1.051 35.585 1.00 87.62 130 THR A O 1
ATOM 1025 N N . ASP A 1 131 ? -19.135 0.090 34.384 1.00 85.00 131 ASP A N 1
ATOM 1026 C CA . ASP A 1 131 ? -19.964 -0.292 33.249 1.00 85.00 131 ASP A CA 1
ATOM 1027 C C . ASP A 1 131 ? -20.545 -1.714 33.369 1.00 85.00 131 ASP A C 1
ATOM 1029 O O . ASP A 1 131 ? -21.338 -2.129 32.517 1.00 85.00 131 ASP A O 1
ATOM 1033 N N . PHE A 1 132 ? -20.227 -2.425 34.459 1.00 84.38 132 PHE A N 1
ATOM 1034 C CA . PHE A 1 132 ? -20.619 -3.812 34.722 1.00 84.38 132 PHE A CA 1
ATOM 1035 C C . PHE A 1 132 ? -20.237 -4.758 33.578 1.00 84.38 132 PHE A C 1
ATOM 1037 O O . PHE A 1 132 ? -20.924 -5.755 33.319 1.00 84.38 132 PHE A O 1
ATOM 1044 N N . SER A 1 133 ? -19.155 -4.449 32.867 1.00 83.06 133 SER A N 1
ATOM 1045 C CA . SER A 1 133 ? -18.651 -5.261 31.762 1.00 83.06 133 SER A CA 1
ATOM 1046 C C . SER A 1 133 ? -18.085 -6.598 32.236 1.00 83.06 133 SER A C 1
ATOM 1048 O O . SER A 1 133 ? -17.875 -7.508 31.427 1.00 83.06 133 SER A O 1
ATOM 1050 N N . GLY A 1 134 ? -17.825 -6.729 33.540 1.00 83.00 134 GLY A N 1
ATOM 1051 C CA . GLY A 1 134 ? -16.962 -7.757 34.092 1.00 83.00 134 GLY A CA 1
ATOM 1052 C C . GLY A 1 134 ? -15.492 -7.424 33.850 1.00 83.00 134 GLY A C 1
ATOM 1053 O O . GLY A 1 134 ? -14.628 -8.264 34.064 1.00 83.00 134 GLY A O 1
ATOM 1054 N N . THR A 1 135 ? -15.146 -6.239 33.362 1.00 80.12 135 THR A N 1
ATOM 1055 C CA . THR A 1 135 ? -13.761 -5.841 33.107 1.00 80.12 135 THR A CA 1
ATOM 1056 C C . THR A 1 135 ? -13.444 -4.567 33.855 1.00 80.12 135 THR A C 1
ATOM 1058 O O . THR A 1 135 ? -14.333 -3.787 34.136 1.00 80.12 135 THR A O 1
ATOM 1061 N N . VAL A 1 136 ? -12.181 -4.393 34.244 1.00 81.69 136 VAL A N 1
ATOM 1062 C CA . VAL A 1 136 ? -11.732 -3.131 34.837 1.00 81.69 136 VAL A CA 1
ATOM 1063 C C . VAL A 1 136 ? -10.747 -2.507 33.870 1.00 81.69 136 VAL A C 1
ATOM 1065 O O . VAL A 1 136 ? -9.607 -2.983 33.746 1.00 81.69 136 VAL A O 1
ATOM 1068 N N . ASP A 1 137 ? -11.200 -1.467 33.180 1.00 83.69 137 ASP A N 1
ATOM 1069 C CA . ASP A 1 137 ? -10.360 -0.686 32.281 1.00 83.69 137 ASP A CA 1
ATOM 1070 C C . ASP A 1 137 ? -9.415 0.236 33.076 1.00 83.69 137 ASP A C 1
ATOM 1072 O O . ASP A 1 137 ? -9.616 0.548 34.255 1.00 83.69 137 ASP A O 1
ATOM 1076 N N . ILE A 1 138 ? -8.309 0.652 32.447 1.00 81.56 138 ILE A N 1
ATOM 1077 C CA . ILE A 1 138 ? -7.304 1.502 33.112 1.00 81.56 138 ILE A CA 1
ATOM 1078 C C . ILE A 1 138 ? -7.929 2.847 33.482 1.00 81.56 138 ILE A C 1
ATOM 1080 O O . ILE A 1 138 ? -7.626 3.404 34.534 1.00 81.56 138 ILE A O 1
ATOM 1084 N N . GLU A 1 139 ? -8.808 3.354 32.627 1.00 85.06 139 GLU A N 1
ATOM 1085 C CA . GLU A 1 139 ? -9.539 4.598 32.800 1.00 85.06 139 GLU A CA 1
ATOM 1086 C C . GLU A 1 139 ? -10.443 4.549 34.037 1.00 85.06 139 GLU A C 1
ATOM 1088 O O . GLU A 1 139 ? -10.433 5.494 34.824 1.00 85.06 139 GLU A O 1
ATOM 1093 N N . GLU A 1 140 ? -11.137 3.434 34.268 1.00 85.81 140 GLU A N 1
ATOM 1094 C CA . GLU A 1 140 ? -11.979 3.233 35.451 1.00 85.81 140 GLU A CA 1
ATOM 1095 C C . GLU A 1 140 ? -11.149 3.144 36.730 1.00 85.81 140 GLU A C 1
ATOM 1097 O O . GLU A 1 140 ? -11.471 3.764 37.745 1.00 85.81 140 GLU A O 1
ATOM 1102 N N . LEU A 1 141 ? -10.020 2.430 36.670 1.00 85.19 141 LEU A N 1
ATOM 1103 C CA . LEU A 1 141 ? -9.089 2.342 37.789 1.00 85.19 141 LEU A CA 1
ATOM 1104 C C . LEU A 1 141 ? -8.475 3.710 38.121 1.00 85.19 141 LEU A C 1
ATOM 1106 O O . LEU A 1 141 ? -8.318 4.052 39.294 1.00 85.19 141 LEU A O 1
ATOM 1110 N N . VAL A 1 142 ? -8.140 4.513 37.107 1.00 83.69 142 VAL A N 1
ATOM 1111 C CA . VAL A 1 142 ? -7.637 5.883 37.283 1.00 83.69 142 VAL A CA 1
ATOM 1112 C C . VAL A 1 142 ? -8.726 6.797 37.845 1.00 83.69 142 VAL A C 1
ATOM 1114 O O . VAL A 1 142 ? -8.430 7.561 38.763 1.00 83.69 142 VAL A O 1
ATOM 1117 N N . ALA A 1 143 ? -9.964 6.703 37.354 1.00 85.44 143 ALA A N 1
ATOM 1118 C CA . ALA A 1 143 ? -11.103 7.459 37.874 1.00 85.44 143 ALA A CA 1
ATOM 1119 C C . ALA A 1 143 ? -11.359 7.133 39.354 1.00 85.44 143 ALA A C 1
ATOM 1121 O O . ALA A 1 143 ? -11.444 8.038 40.184 1.00 85.44 143 ALA A O 1
ATOM 1122 N N . PHE A 1 144 ? -11.339 5.846 39.716 1.00 88.12 144 PHE A N 1
ATOM 1123 C CA . PHE A 1 144 ? -11.472 5.387 41.100 1.00 88.12 144 PHE A CA 1
ATOM 1124 C C . PHE A 1 144 ? -10.390 5.964 42.027 1.00 88.12 144 PHE A C 1
ATOM 1126 O O . PHE A 1 144 ? -10.684 6.373 43.149 1.00 88.12 144 PHE A O 1
ATOM 1133 N N . ILE A 1 145 ? -9.136 6.038 41.569 1.00 84.75 145 ILE A N 1
ATOM 1134 C CA . ILE A 1 145 ? -8.019 6.587 42.361 1.00 84.75 145 ILE A CA 1
ATOM 1135 C C . ILE A 1 145 ? -8.118 8.104 42.510 1.00 84.75 145 ILE A C 1
ATOM 1137 O O . ILE A 1 145 ? -7.797 8.633 43.575 1.00 84.75 145 ILE A O 1
ATOM 1141 N N . LYS A 1 146 ? -8.537 8.802 41.452 1.00 84.12 146 LYS A N 1
ATOM 1142 C CA . LYS A 1 146 ? -8.732 10.256 41.474 1.00 84.12 146 LYS A CA 1
ATOM 1143 C C . LYS A 1 146 ? -9.955 10.674 42.289 1.00 84.12 146 LYS A C 1
ATOM 1145 O O . LYS A 1 146 ? -10.018 11.816 42.726 1.00 84.12 146 LYS A O 1
ATOM 1150 N N . GLY A 1 147 ? -10.873 9.739 42.541 1.00 85.94 147 GLY A N 1
ATOM 1151 C CA . GLY A 1 147 ? -12.163 10.020 43.162 1.00 85.94 147 GLY A CA 1
ATOM 1152 C C . GLY A 1 147 ? -13.177 10.609 42.180 1.00 85.94 147 GLY A C 1
ATOM 1153 O O . GLY A 1 147 ? -14.244 11.033 42.605 1.00 85.94 147 GLY A O 1
ATOM 1154 N N . ASP A 1 148 ? -12.880 10.609 40.881 1.00 78.31 148 ASP A N 1
ATOM 1155 C CA . ASP A 1 148 ? -13.759 11.170 39.860 1.00 78.31 148 ASP A CA 1
ATOM 1156 C C . ASP A 1 148 ? -14.968 10.230 39.673 1.00 78.31 148 ASP A C 1
ATOM 1158 O O . ASP A 1 148 ? -14.819 9.101 39.206 1.00 78.31 148 ASP A O 1
ATOM 1162 N N . GLY A 1 149 ? -16.173 10.674 40.054 1.00 65.81 149 GLY A N 1
ATOM 1163 C CA . GLY A 1 149 ? -17.434 9.967 39.766 1.00 65.81 149 GLY A CA 1
ATOM 1164 C C . GLY A 1 149 ? -17.963 9.014 40.849 1.00 65.81 149 GLY A C 1
ATOM 1165 O O . GLY A 1 149 ? -18.996 8.381 40.634 1.00 65.81 149 GLY A O 1
ATOM 1166 N N . TYR A 1 150 ? -17.328 8.937 42.024 1.00 69.00 150 TYR A N 1
ATOM 1167 C CA . TYR A 1 150 ? -17.734 8.027 43.116 1.00 69.00 150 TYR A CA 1
ATOM 1168 C C . TYR A 1 150 ? -18.408 8.722 44.312 1.00 69.00 150 TYR A C 1
ATOM 1170 O O . TYR A 1 150 ? -18.712 8.084 45.323 1.00 69.00 150 TYR A O 1
ATOM 1178 N N . ASP A 1 151 ? -18.716 10.013 44.188 1.00 55.41 151 ASP A N 1
ATOM 1179 C CA . ASP A 1 151 ? -19.187 10.858 45.295 1.00 55.41 151 ASP A CA 1
ATOM 1180 C C . ASP A 1 151 ? -20.617 10.536 45.777 1.00 55.41 151 ASP A C 1
ATOM 1182 O O . ASP A 1 151 ? -21.045 11.015 46.826 1.00 55.41 151 ASP A O 1
ATOM 1186 N N . ALA A 1 152 ? -21.355 9.681 45.060 1.00 45.78 152 ALA A N 1
ATOM 1187 C CA . ALA A 1 152 ? -22.744 9.331 45.378 1.00 45.78 152 ALA A CA 1
ATOM 1188 C C . ALA A 1 152 ? -22.925 7.991 46.121 1.00 45.78 152 ALA A C 1
ATOM 1190 O O . ALA A 1 152 ? -23.995 7.740 46.675 1.00 45.78 152 ALA A O 1
ATOM 1191 N N . TRP A 1 153 ? -21.900 7.132 46.183 1.00 47.69 153 TRP A N 1
ATOM 1192 C CA . TRP A 1 153 ? -21.975 5.841 46.876 1.00 47.69 153 TRP A CA 1
ATOM 1193 C C . TRP A 1 153 ? -21.096 5.862 48.120 1.00 47.69 153 TRP A C 1
ATOM 1195 O O . TRP A 1 153 ? -19.994 5.315 48.150 1.00 47.69 153 TRP A O 1
ATOM 1205 N N . THR A 1 154 ? -21.595 6.461 49.202 1.00 43.41 154 THR A N 1
ATOM 1206 C CA . THR A 1 154 ? -21.053 6.174 50.534 1.00 43.41 154 THR A CA 1
ATOM 1207 C C . THR A 1 154 ? -21.417 4.728 50.878 1.00 43.41 154 THR A C 1
ATOM 1209 O O . THR A 1 154 ? -22.443 4.448 51.494 1.00 43.41 154 THR A O 1
ATOM 1212 N N . ILE A 1 155 ? -20.606 3.782 50.398 1.00 49.84 155 ILE A N 1
ATOM 1213 C CA . ILE A 1 155 ? -20.699 2.369 50.754 1.00 49.84 155 ILE A CA 1
ATOM 1214 C C . ILE A 1 155 ? -20.456 2.288 52.259 1.00 49.84 155 ILE A C 1
ATOM 1216 O O . ILE A 1 155 ? -19.332 2.417 52.745 1.00 49.84 155 ILE A O 1
ATOM 1220 N N . ASP A 1 156 ? -21.542 2.113 53.004 1.00 47.38 156 ASP A N 1
ATOM 1221 C CA . ASP A 1 156 ? -21.517 1.755 54.412 1.00 47.38 156 ASP A CA 1
ATOM 1222 C C . ASP A 1 156 ? -20.930 0.340 54.522 1.00 47.38 156 ASP A C 1
ATOM 1224 O O . ASP A 1 156 ? -21.630 -0.672 54.424 1.00 47.38 156 ASP A O 1
ATOM 1228 N N . TRP A 1 157 ? -19.605 0.257 54.659 1.00 44.84 157 TRP A N 1
ATOM 1229 C CA . TRP A 1 157 ? -18.853 -0.997 54.779 1.00 44.84 157 TRP A CA 1
ATOM 1230 C C . TRP A 1 157 ? -19.330 -1.867 55.963 1.00 44.84 157 TRP A C 1
ATOM 1232 O O . TRP A 1 157 ? -19.115 -3.084 55.970 1.00 44.84 157 TRP A O 1
ATOM 1242 N N . VAL A 1 158 ? -20.055 -1.278 56.925 1.00 45.16 158 VAL A N 1
ATOM 1243 C CA . VAL A 1 158 ? -20.700 -1.980 58.047 1.00 45.16 158 VAL A CA 1
ATOM 1244 C C . VAL A 1 158 ? -21.971 -2.729 57.610 1.00 45.16 158 VAL A C 1
ATOM 1246 O O . VAL A 1 158 ? -22.335 -3.732 58.228 1.00 45.16 158 VAL A O 1
ATOM 1249 N N . LYS A 1 159 ? -22.638 -2.318 56.521 1.00 45.16 159 LYS A N 1
ATOM 1250 C CA . LYS A 1 159 ? -23.805 -3.032 55.967 1.00 45.16 159 LYS A CA 1
ATOM 1251 C C . LYS A 1 159 ? -23.409 -4.245 55.130 1.00 45.16 159 LYS A C 1
ATOM 1253 O O . LYS A 1 159 ? -24.024 -5.296 55.277 1.00 45.16 159 LYS A O 1
ATOM 1258 N N . LEU A 1 160 ? -22.354 -4.152 54.319 1.00 40.69 160 LEU A N 1
ATOM 1259 C CA . LEU A 1 160 ? -21.896 -5.265 53.467 1.00 40.69 160 LEU A CA 1
ATOM 1260 C C . LEU A 1 160 ? -21.322 -6.448 54.264 1.00 40.69 160 LEU A C 1
ATOM 1262 O O . LEU A 1 160 ? -21.457 -7.598 53.852 1.00 40.69 160 LEU A O 1
ATOM 1266 N N . SER A 1 161 ? -20.758 -6.192 55.445 1.00 44.53 161 SER A N 1
ATOM 1267 C CA . SER A 1 161 ? -20.264 -7.237 56.350 1.00 44.53 161 SER A CA 1
ATOM 1268 C C . SER A 1 161 ? -21.381 -7.997 57.089 1.00 44.53 161 SER A C 1
ATOM 1270 O O . SER A 1 161 ? -21.134 -9.099 57.573 1.00 44.53 161 SER A O 1
ATOM 1272 N N . ARG A 1 162 ? -22.625 -7.484 57.118 1.00 44.19 162 ARG A N 1
ATOM 1273 C CA . ARG A 1 162 ? -23.792 -8.191 57.694 1.00 44.19 162 ARG A CA 1
ATOM 1274 C C . ARG A 1 162 ? -24.567 -9.054 56.694 1.00 44.19 162 ARG A C 1
ATOM 1276 O O . ARG A 1 162 ? -25.294 -9.944 57.120 1.00 44.19 162 ARG A O 1
ATOM 1283 N N . VAL A 1 163 ? -24.415 -8.827 55.388 1.00 45.53 163 VAL A N 1
ATOM 1284 C CA . VAL A 1 163 ? -25.214 -9.508 54.344 1.00 45.53 163 VAL A CA 1
ATOM 1285 C C . VAL A 1 163 ? -24.694 -10.921 54.011 1.00 45.53 163 VAL A C 1
ATOM 1287 O O . VAL A 1 163 ? -25.416 -11.705 53.411 1.00 45.53 163 VAL A O 1
ATOM 1290 N N . ASN A 1 164 ? -23.496 -11.302 54.476 1.00 39.78 164 ASN A N 1
ATOM 1291 C CA . ASN A 1 164 ? -22.889 -12.617 54.203 1.00 39.78 164 ASN A CA 1
ATOM 1292 C C . ASN A 1 164 ? -22.924 -13.612 55.382 1.00 39.78 164 ASN A C 1
ATOM 1294 O O . ASN A 1 164 ? -22.190 -14.601 55.371 1.00 39.78 164 ASN A O 1
ATOM 1298 N N . ALA A 1 165 ? -23.766 -13.396 56.398 1.00 42.41 165 ALA A N 1
ATOM 1299 C CA . ALA A 1 165 ? -24.056 -14.458 57.362 1.00 42.41 165 ALA A CA 1
ATOM 1300 C C . ALA A 1 165 ? -24.956 -15.522 56.692 1.00 42.41 165 ALA A C 1
ATOM 1302 O O . ALA A 1 165 ? -25.969 -15.151 56.095 1.00 42.41 165 ALA A O 1
ATOM 1303 N N . PRO A 1 166 ? -24.622 -16.826 56.755 1.00 34.81 166 PRO A N 1
ATOM 1304 C CA . PRO A 1 166 ? -25.425 -17.864 56.114 1.00 34.81 166 PRO A CA 1
ATOM 1305 C C . PRO A 1 166 ? -26.844 -17.882 56.712 1.00 34.81 166 PRO A C 1
ATOM 1307 O O . PRO A 1 166 ? -26.979 -17.933 57.939 1.00 34.81 166 PRO A O 1
ATOM 1310 N N . PRO A 1 167 ? -27.913 -17.840 55.894 1.00 36.06 167 PRO A N 1
ATOM 1311 C CA . PRO A 1 167 ? -29.270 -17.859 56.414 1.00 36.06 167 PRO A CA 1
ATOM 1312 C C . PRO A 1 167 ? -29.592 -19.242 56.991 1.00 36.06 167 PRO A C 1
ATOM 1314 O O . PRO A 1 167 ? -29.430 -20.268 56.328 1.00 36.06 167 PRO A O 1
ATOM 1317 N N . LYS A 1 168 ? -30.087 -19.264 58.233 1.00 35.78 168 LYS A N 1
ATOM 1318 C CA . LYS A 1 168 ? -30.827 -20.412 58.765 1.00 35.78 168 LYS A CA 1
ATOM 1319 C C . LYS A 1 168 ? -32.120 -20.539 57.963 1.00 35.78 168 LYS A C 1
ATOM 1321 O O . LYS A 1 168 ? -32.933 -19.620 57.943 1.00 35.78 168 LYS A O 1
ATOM 1326 N N . VAL A 1 169 ? -32.269 -21.668 57.282 1.00 35.12 169 VAL A N 1
ATOM 1327 C CA . VAL A 1 169 ? -33.463 -22.017 56.516 1.00 35.12 169 VAL A CA 1
ATOM 1328 C C . VAL A 1 169 ? -34.562 -22.420 57.496 1.00 35.12 169 VAL A C 1
ATOM 1330 O O . VAL A 1 169 ? -34.516 -23.510 58.057 1.00 35.12 169 VAL A O 1
ATOM 1333 N N . GLU A 1 170 ? -35.556 -21.556 57.670 1.00 36.12 170 GLU A N 1
ATOM 1334 C CA . GLU A 1 170 ? -36.887 -21.950 58.127 1.00 36.12 170 GLU A CA 1
ATOM 1335 C C . GLU A 1 170 ? -37.896 -21.592 57.035 1.00 36.12 170 GLU A C 1
ATOM 1337 O O . GLU A 1 170 ? -37.970 -20.460 56.557 1.00 36.12 170 GLU A O 1
ATOM 1342 N N . LEU A 1 171 ? -38.624 -22.615 56.599 1.00 43.50 171 LEU A N 1
ATOM 1343 C CA . LEU A 1 171 ? -39.688 -22.551 55.609 1.00 43.50 171 LEU A CA 1
ATOM 1344 C C . LEU A 1 171 ? -40.977 -22.084 56.301 1.00 43.50 171 LEU A C 1
ATOM 1346 O O . LEU A 1 171 ? -41.335 -22.661 57.330 1.00 43.50 171 LEU A O 1
ATOM 1350 N N . PRO A 1 172 ? -41.734 -21.143 55.712 1.00 44.53 172 PRO A N 1
ATOM 1351 C CA . PRO A 1 172 ? -43.178 -21.251 55.863 1.00 44.53 172 PRO A CA 1
ATOM 1352 C C . PRO A 1 172 ? -43.973 -21.057 54.571 1.00 44.53 172 PRO A C 1
ATOM 1354 O O . PRO A 1 172 ? -43.730 -20.205 53.718 1.00 44.53 172 PRO A O 1
ATOM 1357 N N . THR A 1 173 ? -44.982 -21.907 54.519 1.00 42.09 173 THR A N 1
ATOM 1358 C CA . THR A 1 173 ? -46.142 -22.011 53.650 1.00 42.09 173 THR A CA 1
ATOM 1359 C C . THR A 1 173 ? -47.054 -20.770 53.686 1.00 42.09 173 THR A C 1
ATOM 1361 O O . THR A 1 173 ? -47.215 -20.147 54.730 1.00 42.09 173 THR A O 1
ATOM 1364 N N . LEU A 1 174 ? -47.799 -20.597 52.581 1.00 43.22 174 LEU A N 1
ATOM 1365 C CA . LEU A 1 174 ? -49.181 -20.076 52.472 1.00 43.22 174 LEU A CA 1
ATOM 1366 C C . LEU A 1 174 ? -49.470 -18.558 52.333 1.00 43.22 174 LEU A C 1
ATOM 1368 O O . LEU A 1 174 ? -49.202 -17.766 53.226 1.00 43.22 174 LEU A O 1
ATOM 1372 N N . LEU A 1 175 ? -50.205 -18.258 51.236 1.00 38.25 175 LEU A N 1
ATOM 1373 C CA . LEU A 1 175 ? -51.363 -17.337 51.020 1.00 38.25 175 LEU A CA 1
ATOM 1374 C C . LEU A 1 175 ? -51.136 -16.430 49.789 1.00 38.25 175 LEU A C 1
ATOM 1376 O O . LEU A 1 175 ? -50.269 -15.571 49.793 1.00 38.25 175 LEU A O 1
ATOM 1380 N N . ARG A 1 176 ? -51.735 -16.660 48.608 1.00 41.19 176 ARG A N 1
ATOM 1381 C CA . ARG A 1 176 ? -53.147 -16.503 48.170 1.00 41.19 176 ARG A CA 1
ATOM 1382 C C . ARG A 1 176 ? -53.775 -15.138 48.525 1.00 41.19 176 ARG A C 1
ATOM 1384 O O . ARG A 1 176 ? -54.296 -14.987 49.621 1.00 41.19 176 ARG A O 1
ATOM 1391 N N . GLY A 1 177 ? -53.862 -14.215 47.551 1.00 32.31 177 GLY A N 1
ATOM 1392 C CA . GLY A 1 177 ? -54.758 -13.044 47.644 1.00 32.31 177 GLY A CA 1
ATOM 1393 C C . GLY A 1 177 ? -54.598 -11.910 46.605 1.00 32.31 177 GLY A C 1
ATOM 1394 O O . GLY A 1 177 ? -53.799 -11.014 46.808 1.00 32.31 177 GLY A O 1
ATOM 1395 N N . LYS A 1 178 ? -55.417 -11.954 45.537 1.00 36.44 178 LYS A N 1
ATOM 1396 C CA . LYS A 1 178 ? -56.129 -10.873 44.787 1.00 36.44 178 LYS A CA 1
ATOM 1397 C C . LYS A 1 178 ? -55.473 -9.491 44.466 1.00 36.44 178 LYS A C 1
ATOM 1399 O O . LYS A 1 178 ? -55.387 -8.629 45.324 1.00 36.44 178 LYS A O 1
ATOM 1404 N N . SER A 1 179 ? -55.202 -9.291 43.159 1.00 42.28 179 SER A N 1
ATOM 1405 C CA . SER A 1 179 ? -55.519 -8.174 42.206 1.00 42.28 179 SER A CA 1
ATOM 1406 C C . SER A 1 179 ? -55.698 -6.706 42.678 1.00 42.28 179 SER A C 1
ATOM 1408 O O . SER A 1 179 ? -56.410 -6.476 43.651 1.00 42.28 179 SER A O 1
ATOM 1410 N N . PRO A 1 180 ? -55.275 -5.697 41.869 1.00 47.06 180 PRO A N 1
ATOM 1411 C CA . PRO A 1 180 ? -56.198 -5.162 40.851 1.00 47.06 180 PRO A CA 1
ATOM 1412 C C . PRO A 1 180 ? -55.587 -4.785 39.482 1.00 47.06 180 PRO A C 1
ATOM 1414 O O . PRO A 1 180 ? -54.385 -4.801 39.235 1.00 47.06 180 PRO A O 1
ATOM 1417 N N . ILE A 1 181 ? -56.528 -4.508 38.584 1.00 41.47 181 ILE A N 1
ATOM 1418 C CA . ILE A 1 181 ? -56.478 -4.264 37.143 1.00 41.47 181 ILE A CA 1
ATOM 1419 C C . ILE A 1 181 ? -56.056 -2.813 36.818 1.00 41.47 181 ILE A C 1
ATOM 1421 O O . ILE A 1 181 ? -56.276 -1.905 37.610 1.00 41.47 181 ILE A O 1
ATOM 1425 N N . CYS A 1 182 ? -55.599 -2.621 35.570 1.00 45.91 182 CYS A N 1
ATOM 1426 C CA . CYS A 1 182 ? -55.703 -1.399 34.747 1.00 45.91 182 CYS A CA 1
ATOM 1427 C C . CYS A 1 182 ? -54.494 -0.442 34.654 1.00 45.91 182 CYS A C 1
ATOM 1429 O O . CYS A 1 182 ? -54.473 0.607 35.281 1.00 45.91 182 CYS A O 1
ATOM 1431 N N . SER A 1 183 ? -53.542 -0.743 33.751 1.00 44.59 183 SER A N 1
ATOM 1432 C CA . SER A 1 183 ? -52.828 0.268 32.926 1.00 44.59 183 SER A CA 1
ATOM 1433 C C . SER A 1 183 ? -52.009 -0.378 31.782 1.00 44.59 183 SER A C 1
ATOM 1435 O O . SER A 1 183 ? -50.842 -0.067 31.547 1.00 44.59 183 SER A O 1
ATOM 1437 N N . THR A 1 184 ? -52.573 -1.359 31.067 1.00 47.53 184 THR A N 1
ATOM 1438 C CA . THR A 1 184 ? -51.832 -2.106 30.023 1.00 47.53 184 THR A CA 1
ATOM 1439 C C . THR A 1 184 ? -52.133 -1.657 28.594 1.00 47.53 184 THR A C 1
ATOM 1441 O O . THR A 1 184 ? -51.337 -1.932 27.697 1.00 47.53 184 THR A O 1
ATOM 1444 N N . LYS A 1 185 ? -53.214 -0.902 28.350 1.00 47.88 185 LYS A N 1
ATOM 1445 C CA . LYS A 1 185 ? -53.556 -0.473 26.982 1.00 47.88 185 LYS A CA 1
ATOM 1446 C C . LYS A 1 185 ? -52.673 0.665 26.459 1.00 47.88 185 LYS A C 1
ATOM 1448 O O . LYS A 1 185 ? -52.192 0.557 25.335 1.00 47.88 185 LYS A O 1
ATOM 1453 N N . LEU A 1 186 ? -52.347 1.679 27.267 1.00 45.72 186 LEU A N 1
ATOM 1454 C CA . LEU A 1 186 ? -51.567 2.836 26.792 1.00 45.72 186 LEU A CA 1
ATOM 1455 C C . LEU A 1 186 ? -50.105 2.482 26.455 1.00 45.72 186 LEU A C 1
ATOM 1457 O O . LEU A 1 186 ? -49.578 2.924 25.438 1.00 45.72 186 LEU A O 1
ATOM 1461 N N . LYS A 1 187 ? -49.471 1.601 27.243 1.00 52.06 187 LYS A N 1
ATOM 1462 C CA . LYS A 1 187 ? -48.099 1.135 26.971 1.00 52.06 187 LYS A CA 1
ATOM 1463 C C . LYS A 1 187 ? -48.005 0.303 25.690 1.00 52.06 187 LYS A C 1
ATOM 1465 O O . LYS A 1 187 ? -47.003 0.404 24.991 1.00 52.06 187 LYS A O 1
ATOM 1470 N N . SER A 1 188 ? -49.037 -0.478 25.354 1.00 60.00 188 SER A N 1
ATOM 1471 C CA . SER A 1 188 ? -49.012 -1.340 24.163 1.00 60.00 188 SER A CA 1
ATOM 1472 C C . SER A 1 188 ? -49.062 -0.550 22.850 1.00 60.00 188 SER A C 1
ATOM 1474 O O . SER A 1 188 ? -48.332 -0.879 21.916 1.00 60.00 188 SER A O 1
ATOM 1476 N N . HIS A 1 189 ? -49.826 0.547 22.810 1.00 49.25 189 HIS A N 1
ATOM 1477 C CA . HIS A 1 189 ? -49.927 1.397 21.625 1.00 49.25 189 HIS A CA 1
ATOM 1478 C C . HIS A 1 189 ? -48.677 2.269 21.433 1.00 49.25 189 HIS A C 1
ATOM 1480 O O . HIS A 1 189 ? -48.173 2.362 20.317 1.00 49.25 189 HIS A O 1
ATOM 1486 N N . VAL A 1 190 ? -48.092 2.812 22.510 1.00 56.62 190 VAL A N 1
ATOM 1487 C CA . VAL A 1 190 ? -46.831 3.579 22.430 1.00 56.62 190 VAL A CA 1
ATOM 1488 C C . VAL A 1 190 ? -45.655 2.687 21.995 1.00 56.62 190 VAL A C 1
ATOM 1490 O O . VAL A 1 190 ? -44.851 3.092 21.158 1.00 56.62 190 VAL A O 1
ATOM 1493 N N . LEU A 1 191 ? -45.586 1.437 22.471 1.00 63.66 191 LEU A N 1
ATOM 1494 C CA . LEU A 1 191 ? -44.574 0.464 22.030 1.00 63.66 191 LEU A CA 1
ATOM 1495 C C . LEU A 1 191 ? -44.761 0.009 20.577 1.00 63.66 191 LEU A C 1
ATOM 1497 O O . LEU A 1 191 ? -43.769 -0.253 19.898 1.00 63.66 191 LEU A O 1
ATOM 1501 N N . GLN A 1 192 ? -45.998 -0.089 20.083 1.00 66.31 192 GLN A N 1
ATOM 1502 C CA . GLN A 1 192 ? -46.257 -0.396 18.673 1.00 66.31 192 GLN A CA 1
ATOM 1503 C C . GLN A 1 192 ? -45.876 0.768 17.754 1.00 66.31 192 GLN A C 1
ATOM 1505 O O . GLN A 1 192 ? -45.249 0.528 16.724 1.00 66.31 192 GLN A O 1
ATOM 1510 N N . VAL A 1 193 ? -46.157 2.013 18.150 1.00 49.78 193 VAL A N 1
ATOM 1511 C CA . VAL A 1 193 ? -45.757 3.211 17.393 1.00 49.78 193 VAL A CA 1
ATOM 1512 C C . VAL A 1 193 ? -44.232 3.368 17.382 1.00 49.78 193 VAL A C 1
ATOM 1514 O O . VAL A 1 193 ? -43.656 3.584 16.321 1.00 49.78 193 VAL A O 1
ATOM 1517 N N . LEU A 1 194 ? -43.540 3.141 18.504 1.00 55.38 194 LEU A N 1
ATOM 1518 C CA . LEU A 1 194 ? -42.070 3.171 18.549 1.00 55.38 194 LEU A CA 1
ATOM 1519 C C . LEU A 1 194 ? -41.419 2.035 17.742 1.00 55.38 194 LEU A C 1
ATOM 1521 O O . LEU A 1 194 ? -40.409 2.262 17.080 1.00 55.38 194 LEU A O 1
ATOM 1525 N N . LYS A 1 195 ? -41.996 0.824 17.730 1.00 64.69 195 LYS A N 1
ATOM 1526 C CA . LYS A 1 195 ? -41.524 -0.278 16.867 1.00 64.69 195 LYS A CA 1
ATOM 1527 C C . LYS A 1 195 ? -41.763 0.004 15.381 1.00 64.69 195 LYS A C 1
ATOM 1529 O O . LYS A 1 195 ? -40.924 -0.367 14.565 1.00 64.69 195 LYS A O 1
ATOM 1534 N N . PHE A 1 196 ? -42.864 0.673 15.040 1.00 58.94 196 PHE A N 1
ATOM 1535 C CA . PHE A 1 196 ? -43.176 1.103 13.677 1.00 58.94 196 PHE A CA 1
ATOM 1536 C C . PHE A 1 196 ? -42.219 2.206 13.197 1.00 58.94 196 PHE A C 1
ATOM 1538 O O . PHE A 1 196 ? -41.623 2.078 12.129 1.00 58.94 196 PHE A O 1
ATOM 1545 N N . PHE A 1 197 ? -41.962 3.226 14.024 1.00 46.72 197 PHE A N 1
ATOM 1546 C CA . PHE A 1 197 ? -40.973 4.265 13.722 1.00 46.72 197 PHE A CA 1
ATOM 1547 C C . PHE A 1 197 ? -39.543 3.703 13.649 1.00 46.72 197 PHE A C 1
ATOM 1549 O O . PHE A 1 197 ? -38.810 4.049 12.728 1.00 46.72 197 PHE A O 1
ATOM 1556 N N . ASN A 1 198 ? -39.149 2.779 14.532 1.00 52.25 198 ASN A N 1
ATOM 1557 C CA . ASN A 1 198 ? -37.821 2.154 14.485 1.00 52.25 198 ASN A CA 1
ATOM 1558 C C . ASN A 1 198 ? -37.642 1.220 13.266 1.00 52.25 198 ASN A C 1
ATOM 1560 O O . ASN A 1 198 ? -36.548 1.144 12.713 1.00 52.25 198 ASN A O 1
ATOM 1564 N N . SER A 1 199 ? -38.702 0.547 12.793 1.00 56.84 199 SER A N 1
ATOM 1565 C CA . SER A 1 199 ? -38.622 -0.298 11.589 1.00 56.84 199 SER A CA 1
ATOM 1566 C C . SER A 1 199 ? -38.600 0.512 10.287 1.00 56.84 199 SER A C 1
ATOM 1568 O O . SER A 1 199 ? -37.901 0.122 9.353 1.00 56.84 199 SER A O 1
ATOM 1570 N N . HIS A 1 200 ? -39.296 1.656 10.230 1.00 45.16 200 HIS A N 1
ATOM 1571 C CA . HIS A 1 200 ? -39.350 2.511 9.036 1.00 45.16 200 HIS A CA 1
ATOM 1572 C C . HIS A 1 200 ? -38.209 3.543 8.961 1.00 45.16 200 HIS A C 1
ATOM 1574 O O . HIS A 1 200 ? -37.642 3.739 7.888 1.00 45.16 200 HIS A O 1
ATOM 1580 N N . PHE A 1 201 ? -37.785 4.147 10.078 1.00 45.34 201 PHE A N 1
ATOM 1581 C CA . PHE A 1 201 ? -36.657 5.096 10.099 1.00 45.34 201 PHE A CA 1
ATOM 1582 C C . PHE A 1 201 ? -35.293 4.426 10.335 1.00 45.34 201 PHE A C 1
ATOM 1584 O O . PHE A 1 201 ? -34.267 4.945 9.884 1.00 45.34 201 PHE A O 1
ATOM 1591 N N . GLY A 1 202 ? -35.253 3.229 10.938 1.00 48.19 202 GLY A N 1
ATOM 1592 C CA . GLY A 1 202 ? -34.034 2.414 11.026 1.00 48.19 202 GLY A CA 1
ATOM 1593 C C . GLY A 1 202 ? -33.505 1.991 9.648 1.00 48.19 202 GLY A C 1
ATOM 1594 O O . GLY A 1 202 ? -32.292 1.920 9.440 1.00 48.19 202 GLY A O 1
ATOM 1595 N N . GLY A 1 203 ? -34.405 1.821 8.671 1.00 46.72 203 GLY A N 1
ATOM 1596 C CA . GLY A 1 203 ? -34.073 1.599 7.264 1.00 46.72 203 GLY A CA 1
ATOM 1597 C C . GLY A 1 203 ? -33.375 2.794 6.615 1.00 46.72 203 GLY A C 1
ATOM 1598 O O . GLY A 1 203 ? -32.414 2.598 5.879 1.00 46.72 203 GLY A O 1
ATOM 1599 N N . LEU A 1 204 ? -33.768 4.031 6.931 1.00 43.00 204 LEU A N 1
ATOM 1600 C CA . LEU A 1 204 ? -33.157 5.236 6.362 1.00 43.00 204 LEU A CA 1
ATOM 1601 C C . LEU A 1 204 ? -31.752 5.492 6.932 1.00 43.00 204 LEU A C 1
ATOM 1603 O O . LEU A 1 204 ? -30.842 5.805 6.173 1.00 43.00 204 LEU A O 1
ATOM 1607 N N . SER A 1 205 ? -31.527 5.246 8.231 1.00 52.44 205 SER A N 1
ATOM 1608 C CA . SER A 1 205 ? -30.184 5.276 8.845 1.00 52.44 205 SER A CA 1
ATOM 1609 C C . SER A 1 205 ? -29.283 4.154 8.321 1.00 52.44 205 SER A C 1
ATOM 1611 O O . SER A 1 205 ? -28.105 4.382 8.051 1.00 52.44 205 SER A O 1
ATOM 1613 N N . ALA A 1 206 ? -29.822 2.946 8.129 1.00 53.03 206 ALA A N 1
ATOM 1614 C CA . ALA A 1 206 ? -29.087 1.834 7.532 1.00 53.03 206 ALA A CA 1
ATOM 1615 C C . ALA A 1 206 ? -28.775 2.084 6.050 1.00 53.03 206 ALA A C 1
ATOM 1617 O O . ALA A 1 206 ? -27.701 1.714 5.585 1.00 53.03 206 ALA A O 1
ATOM 1618 N N . THR A 1 207 ? -29.673 2.746 5.320 1.00 51.50 207 THR A N 1
ATOM 1619 C CA . THR A 1 207 ? -29.503 3.078 3.901 1.00 51.50 207 THR A CA 1
ATOM 1620 C C . THR A 1 207 ? -28.542 4.253 3.733 1.00 51.50 207 THR A C 1
ATOM 1622 O O . THR A 1 207 ? -27.630 4.147 2.928 1.00 51.50 207 THR A O 1
ATOM 1625 N N . LEU A 1 208 ? -28.613 5.297 4.566 1.00 50.84 208 LEU A N 1
ATOM 1626 C CA . LEU A 1 208 ? -27.632 6.391 4.615 1.00 50.84 208 LEU A CA 1
ATOM 1627 C C . LEU A 1 208 ? -26.249 5.921 5.089 1.00 50.84 208 LEU A C 1
ATOM 1629 O O . LEU A 1 208 ? -25.248 6.340 4.519 1.00 50.84 208 LEU A O 1
ATOM 1633 N N . ARG A 1 209 ? -26.156 4.986 6.049 1.00 55.06 209 ARG A N 1
ATOM 1634 C CA . ARG A 1 209 ? -24.881 4.322 6.398 1.00 55.06 209 ARG A CA 1
ATOM 1635 C C . ARG A 1 209 ? -24.357 3.452 5.263 1.00 55.06 209 ARG A C 1
ATOM 1637 O O . ARG A 1 209 ? -23.153 3.444 5.026 1.00 55.06 209 ARG A O 1
ATOM 1644 N N . ARG A 1 210 ? -25.235 2.744 4.543 1.00 58.72 210 ARG A N 1
ATOM 1645 C CA . ARG A 1 210 ? -24.865 2.019 3.320 1.00 58.72 210 ARG A CA 1
ATOM 1646 C C . ARG A 1 210 ? -24.397 2.991 2.238 1.00 58.72 210 ARG A C 1
ATOM 1648 O O . ARG A 1 210 ? -23.381 2.701 1.638 1.00 58.72 210 ARG A O 1
ATOM 1655 N N . PHE A 1 211 ? -25.018 4.156 2.059 1.00 52.22 211 PHE A N 1
ATOM 1656 C CA . PHE A 1 211 ? -24.593 5.178 1.094 1.00 52.22 211 PHE A CA 1
ATOM 1657 C C . PHE A 1 211 ? -23.282 5.865 1.484 1.00 52.22 211 PHE A C 1
ATOM 1659 O O . PHE A 1 211 ? -22.424 6.016 0.629 1.00 52.22 211 PHE A O 1
ATOM 1666 N N . ALA A 1 212 ? -23.064 6.218 2.753 1.00 53.03 212 ALA A N 1
ATOM 1667 C CA . ALA A 1 212 ? -21.802 6.800 3.221 1.00 53.03 212 ALA A CA 1
ATOM 1668 C C . ALA A 1 212 ? -20.637 5.804 3.106 1.00 53.03 212 ALA A C 1
ATOM 1670 O O . ALA A 1 212 ? -19.534 6.162 2.700 1.00 53.03 212 ALA A O 1
ATOM 1671 N N . MET A 1 213 ? -20.895 4.525 3.388 1.00 52.56 213 MET A N 1
ATOM 1672 C CA . MET A 1 213 ? -19.921 3.462 3.164 1.00 52.56 213 MET A CA 1
ATOM 1673 C C . MET A 1 213 ? -19.730 3.117 1.693 1.00 52.56 213 MET A C 1
ATOM 1675 O O . MET A 1 213 ? -18.608 2.837 1.304 1.00 52.56 213 MET A O 1
ATOM 1679 N N . VAL A 1 214 ? -20.781 3.165 0.875 1.00 54.44 214 VAL A N 1
ATOM 1680 C CA . VAL A 1 214 ? -20.685 3.071 -0.586 1.00 54.44 214 VAL A CA 1
ATOM 1681 C C . VAL A 1 214 ? -19.950 4.286 -1.142 1.00 54.44 214 VAL A C 1
ATOM 1683 O O . VAL A 1 214 ? -19.260 4.123 -2.126 1.00 54.44 214 VAL A O 1
ATOM 1686 N N . SER A 1 215 ? -19.997 5.454 -0.494 1.00 55.06 215 SER A N 1
ATOM 1687 C CA . SER A 1 215 ? -19.260 6.661 -0.890 1.00 55.06 215 SER A CA 1
ATOM 1688 C C . SER A 1 215 ? -17.765 6.577 -0.531 1.00 55.06 215 SER A C 1
ATOM 1690 O O . SER A 1 215 ? -16.886 6.933 -1.310 1.00 55.06 215 SER A O 1
ATOM 1692 N N . LEU A 1 216 ? -17.431 5.997 0.627 1.00 53.31 216 LEU A N 1
ATOM 1693 C CA . LEU A 1 216 ? -16.034 5.715 0.983 1.00 53.31 216 LEU A CA 1
ATOM 1694 C C . LEU A 1 216 ? -15.465 4.520 0.202 1.00 53.31 216 LEU A C 1
ATOM 1696 O O . LEU A 1 216 ? -14.300 4.513 -0.192 1.00 53.31 216 LEU A O 1
ATOM 1700 N N . ALA A 1 217 ? -16.301 3.515 -0.054 1.00 51.81 217 ALA A N 1
ATOM 1701 C CA . ALA A 1 217 ? -15.992 2.391 -0.923 1.00 51.81 217 ALA A CA 1
ATOM 1702 C C . ALA A 1 217 ? -16.086 2.749 -2.411 1.00 51.81 217 ALA A C 1
ATOM 1704 O O . ALA A 1 217 ? -15.588 1.959 -3.198 1.00 51.81 217 ALA A O 1
ATOM 1705 N N . SER A 1 218 ? -16.657 3.899 -2.805 1.00 54.09 218 SER A N 1
ATOM 1706 C CA . SER A 1 218 ? -16.634 4.434 -4.178 1.00 54.09 218 SER A CA 1
ATOM 1707 C C . SER A 1 218 ? -15.421 5.330 -4.424 1.00 54.09 218 SER A C 1
ATOM 1709 O O . SER A 1 218 ? -14.966 5.440 -5.561 1.00 54.09 218 SER A O 1
ATOM 1711 N N . ALA A 1 219 ? -14.804 5.869 -3.369 1.00 57.88 219 ALA A N 1
ATOM 1712 C CA . ALA A 1 219 ? -13.491 6.493 -3.476 1.00 57.88 219 ALA A CA 1
ATOM 1713 C C . ALA A 1 219 ? -12.413 5.479 -3.901 1.00 57.88 219 ALA A C 1
ATOM 1715 O O . ALA A 1 219 ? -11.542 5.818 -4.691 1.00 57.88 219 ALA A O 1
ATOM 1716 N N . ALA A 1 220 ? -12.489 4.218 -3.457 1.00 59.06 220 ALA A N 1
ATOM 1717 C CA . ALA A 1 220 ? -11.558 3.168 -3.883 1.00 59.06 220 ALA A CA 1
ATOM 1718 C C . ALA A 1 220 ? -11.596 2.880 -5.406 1.00 59.06 220 ALA A C 1
ATOM 1720 O O . ALA A 1 220 ? -10.536 2.924 -6.025 1.00 59.06 220 ALA A O 1
ATOM 1721 N N . PRO A 1 221 ? -12.750 2.637 -6.058 1.00 64.31 221 PRO A N 1
ATOM 1722 C CA . PRO A 1 221 ? -12.835 2.503 -7.502 1.00 64.31 221 PRO A CA 1
ATOM 1723 C C . PRO A 1 221 ? -12.543 3.818 -8.218 1.00 64.31 221 PRO A C 1
ATOM 1725 O O . PRO A 1 221 ? -11.958 3.749 -9.283 1.00 64.31 221 PRO A O 1
ATOM 1728 N N . LEU A 1 222 ? -12.834 4.999 -7.656 1.00 68.56 222 LEU A N 1
ATOM 1729 C CA . LEU A 1 222 ? -12.359 6.265 -8.236 1.00 68.56 222 LEU A CA 1
ATOM 1730 C C . LEU A 1 222 ? -10.831 6.367 -8.218 1.00 68.56 222 LEU A C 1
ATOM 1732 O O . LEU A 1 222 ? -10.241 6.790 -9.202 1.00 68.56 222 LEU A O 1
ATOM 1736 N N . VAL A 1 223 ? -10.182 5.932 -7.139 1.00 68.62 223 VAL A N 1
ATOM 1737 C CA . VAL A 1 223 ? -8.721 5.860 -7.035 1.00 68.62 223 VAL A CA 1
ATOM 1738 C C . VAL A 1 223 ? -8.157 4.824 -8.009 1.00 68.62 223 VAL A C 1
ATOM 1740 O O . VAL A 1 223 ? -7.158 5.095 -8.666 1.00 68.62 223 VAL A O 1
ATOM 1743 N N . VAL A 1 224 ? -8.804 3.667 -8.164 1.00 67.19 224 VAL A N 1
ATOM 1744 C CA . VAL A 1 224 ? -8.416 2.651 -9.158 1.00 67.19 224 VAL A CA 1
ATOM 1745 C C . VAL A 1 224 ? -8.648 3.154 -10.583 1.00 67.19 224 VAL A C 1
ATOM 1747 O O . VAL A 1 224 ? -7.802 2.926 -11.437 1.00 67.19 224 VAL A O 1
ATOM 1750 N N . LEU A 1 225 ? -9.740 3.870 -10.852 1.00 71.75 225 LEU A N 1
ATOM 1751 C CA . LEU A 1 225 ? -10.034 4.481 -12.149 1.00 71.75 225 LEU A CA 1
ATOM 1752 C C . LEU A 1 225 ? -9.061 5.616 -12.458 1.00 71.75 225 LEU A C 1
ATOM 1754 O O . LEU A 1 225 ? -8.604 5.713 -13.587 1.00 71.75 225 LEU A O 1
ATOM 1758 N N . ALA A 1 226 ? -8.693 6.431 -11.471 1.00 75.12 226 ALA A N 1
ATOM 1759 C CA . ALA A 1 226 ? -7.663 7.453 -11.612 1.00 75.12 226 ALA A CA 1
ATOM 1760 C C . ALA A 1 226 ? -6.286 6.819 -11.846 1.00 75.12 226 ALA A C 1
ATOM 1762 O O . ALA A 1 226 ? -5.549 7.280 -12.709 1.00 75.12 226 ALA A O 1
ATOM 1763 N N . ALA A 1 227 ? -5.957 5.729 -11.146 1.00 72.94 227 ALA A N 1
ATOM 1764 C CA . ALA A 1 227 ? -4.736 4.961 -11.379 1.00 72.94 227 ALA A CA 1
ATOM 1765 C C . ALA A 1 227 ? -4.733 4.310 -12.768 1.00 72.94 227 ALA A C 1
ATOM 1767 O O . ALA A 1 227 ? -3.713 4.331 -13.447 1.00 72.94 227 ALA A O 1
ATOM 1768 N N . ALA A 1 228 ? -5.869 3.775 -13.219 1.00 71.00 228 ALA A N 1
ATOM 1769 C CA . ALA A 1 228 ? -6.033 3.211 -14.552 1.00 71.00 228 ALA A CA 1
ATOM 1770 C C . ALA A 1 228 ? -5.948 4.297 -15.632 1.00 71.00 228 ALA A C 1
ATOM 1772 O O . ALA A 1 228 ? -5.261 4.104 -16.626 1.00 71.00 228 ALA A O 1
ATOM 1773 N N . ALA A 1 229 ? -6.572 5.457 -15.424 1.00 75.50 229 ALA A N 1
ATOM 1774 C CA . ALA A 1 229 ? -6.477 6.605 -16.317 1.00 75.50 229 ALA A CA 1
ATOM 1775 C C . ALA A 1 229 ? -5.041 7.133 -16.383 1.00 75.50 229 ALA A C 1
ATOM 1777 O O . ALA A 1 229 ? -4.526 7.351 -17.473 1.00 75.50 229 ALA A O 1
ATOM 1778 N N . LEU A 1 230 ? -4.359 7.257 -15.240 1.00 76.19 230 LEU A N 1
ATOM 1779 C CA . LEU A 1 230 ? -2.947 7.628 -15.181 1.00 76.19 230 LEU A CA 1
ATOM 1780 C C . LEU A 1 230 ? -2.076 6.585 -15.887 1.00 76.19 230 LEU A C 1
ATOM 1782 O O . LEU A 1 230 ? -1.194 6.952 -16.654 1.00 76.19 230 LEU A O 1
ATOM 1786 N N . ALA A 1 231 ? -2.354 5.293 -15.695 1.00 72.88 231 ALA A N 1
ATOM 1787 C CA . ALA A 1 231 ? -1.671 4.224 -16.408 1.00 72.88 231 ALA A CA 1
ATOM 1788 C C . ALA A 1 231 ? -1.906 4.327 -17.919 1.00 72.88 231 ALA A C 1
ATOM 1790 O O . ALA A 1 231 ? -0.947 4.215 -18.666 1.00 72.88 231 ALA A O 1
ATOM 1791 N N . VAL A 1 232 ? -3.130 4.594 -18.384 1.00 73.56 232 VAL A N 1
ATOM 1792 C CA . VAL A 1 232 ? -3.441 4.797 -19.810 1.00 73.56 232 VAL A CA 1
ATOM 1793 C C . VAL A 1 232 ? -2.721 6.027 -20.365 1.00 73.56 232 VAL A C 1
ATOM 1795 O O . VAL A 1 232 ? -2.094 5.929 -21.417 1.00 73.56 232 VAL A O 1
ATOM 1798 N N . LEU A 1 233 ? -2.736 7.156 -19.647 1.00 74.25 233 LEU A N 1
ATOM 1799 C CA . LEU A 1 233 ? -2.018 8.378 -20.027 1.00 74.25 233 LEU A CA 1
ATOM 1800 C C . LEU A 1 233 ? -0.507 8.132 -20.127 1.00 74.25 233 LEU A C 1
ATOM 1802 O O . LEU A 1 233 ? 0.121 8.546 -21.100 1.00 74.25 233 LEU A O 1
ATOM 1806 N N . CYS A 1 234 ? 0.064 7.391 -19.175 1.00 68.12 234 CYS A N 1
ATOM 1807 C CA . CYS A 1 234 ? 1.443 6.920 -19.251 1.00 68.12 234 CYS A CA 1
ATOM 1808 C C . CYS A 1 234 ? 1.638 5.931 -20.412 1.00 68.12 234 CYS A C 1
ATOM 1810 O O . CYS A 1 234 ? 2.642 5.988 -21.108 1.00 68.12 234 CYS A O 1
ATOM 1812 N N . GLY A 1 235 ? 0.675 5.048 -20.675 1.00 67.75 235 GLY A N 1
ATOM 1813 C CA . GLY A 1 235 ? 0.709 4.060 -21.754 1.00 67.75 235 GLY A CA 1
ATOM 1814 C C . GLY A 1 235 ? 0.801 4.689 -23.141 1.00 67.75 235 GLY A C 1
ATOM 1815 O O . GLY A 1 235 ? 1.512 4.167 -23.994 1.00 67.75 235 GLY A O 1
ATOM 1816 N N . MET A 1 236 ? 0.188 5.859 -23.346 1.00 70.81 236 MET A N 1
ATOM 1817 C CA . MET A 1 236 ? 0.357 6.630 -24.585 1.00 70.81 236 MET A CA 1
ATOM 1818 C C . MET A 1 236 ? 1.802 7.110 -24.797 1.00 70.81 236 MET A C 1
ATOM 1820 O O . MET A 1 236 ? 2.213 7.309 -25.936 1.00 70.81 236 MET A O 1
ATOM 1824 N N . GLN A 1 237 ? 2.584 7.275 -23.726 1.00 66.00 237 GLN A N 1
ATOM 1825 C CA . GLN A 1 237 ? 4.020 7.583 -23.796 1.00 66.00 237 GLN A CA 1
ATOM 1826 C C . GLN A 1 237 ? 4.875 6.312 -23.965 1.00 66.00 237 GLN A C 1
ATOM 1828 O O . GLN A 1 237 ? 6.021 6.388 -24.399 1.00 66.00 237 GLN A O 1
ATOM 1833 N N . PHE A 1 238 ? 4.316 5.137 -23.657 1.00 67.44 238 PHE A N 1
ATOM 1834 C CA . PHE A 1 238 ? 4.989 3.836 -23.683 1.00 67.44 238 PHE A CA 1
ATOM 1835 C C . PHE A 1 238 ? 4.501 2.926 -24.819 1.00 67.44 238 PHE A C 1
ATOM 1837 O O . PHE A 1 238 ? 4.576 1.704 -24.700 1.00 67.44 238 PHE A O 1
ATOM 1844 N N . THR A 1 239 ? 4.031 3.483 -25.937 1.00 66.81 239 THR A N 1
ATOM 1845 C CA . THR A 1 239 ? 3.478 2.712 -27.072 1.00 66.81 239 THR A CA 1
ATOM 1846 C C . THR A 1 239 ? 4.449 1.684 -27.665 1.00 66.81 239 THR A C 1
ATOM 1848 O O . THR A 1 239 ? 4.010 0.734 -28.307 1.00 66.81 239 THR A O 1
ATOM 1851 N N . ALA A 1 240 ? 5.753 1.824 -27.412 1.00 70.75 240 ALA A N 1
ATOM 1852 C CA . ALA A 1 240 ? 6.786 0.877 -27.829 1.00 70.75 240 ALA A CA 1
ATOM 1853 C C . ALA A 1 240 ? 7.072 -0.255 -26.816 1.00 70.75 240 ALA A C 1
ATOM 1855 O O . ALA A 1 240 ? 7.901 -1.122 -27.093 1.00 70.75 240 ALA A O 1
ATOM 1856 N N . MET A 1 241 ? 6.448 -0.262 -25.632 1.00 80.19 241 MET A N 1
ATOM 1857 C CA . MET A 1 241 ? 6.751 -1.249 -24.591 1.00 80.19 241 MET A CA 1
ATOM 1858 C C . MET A 1 241 ? 5.896 -2.520 -24.713 1.00 80.19 241 MET A C 1
ATOM 1860 O O . MET A 1 241 ? 4.710 -2.442 -25.036 1.00 80.19 241 MET A O 1
ATOM 1864 N N . PRO A 1 242 ? 6.454 -3.706 -24.393 1.00 89.25 242 PRO A N 1
ATOM 1865 C CA . PRO A 1 242 ? 5.684 -4.943 -24.351 1.00 89.25 242 PRO A CA 1
ATOM 1866 C C . PRO A 1 242 ? 4.489 -4.842 -23.396 1.00 89.25 242 PRO A C 1
ATOM 1868 O O . PRO A 1 242 ? 4.614 -4.340 -22.276 1.00 89.25 242 PRO A O 1
ATOM 1871 N N . ILE A 1 243 ? 3.343 -5.401 -23.796 1.00 90.06 243 ILE A N 1
ATOM 1872 C CA . ILE A 1 243 ? 2.091 -5.346 -23.020 1.00 90.06 243 ILE A CA 1
ATOM 1873 C C . ILE A 1 243 ? 2.244 -5.867 -21.582 1.00 90.06 243 ILE A C 1
ATOM 1875 O O . ILE A 1 243 ? 1.641 -5.332 -20.655 1.00 90.06 243 ILE A O 1
ATOM 1879 N N . LEU A 1 244 ? 3.095 -6.875 -21.371 1.00 90.94 244 LEU A N 1
ATOM 1880 C CA . LEU A 1 244 ? 3.372 -7.431 -20.047 1.00 90.94 244 LEU A CA 1
ATOM 1881 C C . LEU A 1 244 ? 4.168 -6.464 -19.165 1.00 90.94 244 LEU A C 1
ATOM 1883 O O . LEU A 1 244 ? 3.916 -6.383 -17.965 1.00 90.94 244 LEU A O 1
ATOM 1887 N N . PHE A 1 245 ? 5.094 -5.700 -19.743 1.00 92.31 245 PHE A N 1
ATOM 1888 C CA . PHE A 1 245 ? 5.826 -4.671 -19.010 1.00 92.31 245 PHE A CA 1
ATOM 1889 C C . PHE A 1 245 ? 4.891 -3.533 -18.582 1.00 92.31 245 PHE A C 1
ATOM 1891 O O . PHE A 1 245 ? 4.901 -3.115 -17.425 1.00 92.31 245 PHE A O 1
ATOM 1898 N N . PHE A 1 246 ? 4.008 -3.094 -19.481 1.00 90.12 246 PHE A N 1
ATOM 1899 C CA . PHE A 1 246 ? 2.976 -2.118 -19.139 1.00 90.12 246 PHE A CA 1
ATOM 1900 C C . PHE A 1 246 ? 2.013 -2.645 -18.062 1.00 90.12 246 PHE A C 1
ATOM 1902 O O . PHE A 1 246 ? 1.720 -1.948 -17.090 1.00 90.12 246 PHE A O 1
ATOM 1909 N N . GLY A 1 247 ? 1.579 -3.904 -18.183 1.00 89.62 247 GLY A N 1
ATOM 1910 C CA . GLY A 1 247 ? 0.740 -4.570 -17.186 1.00 89.62 247 GLY A CA 1
ATOM 1911 C C . GLY A 1 247 ? 1.377 -4.601 -15.794 1.00 89.62 247 GLY A C 1
ATOM 1912 O O . GLY A 1 247 ? 0.681 -4.387 -14.804 1.00 89.62 247 GLY A O 1
ATOM 1913 N N . HIS A 1 248 ? 2.701 -4.780 -15.710 1.00 94.62 248 HIS A N 1
ATOM 1914 C CA . HIS A 1 248 ? 3.442 -4.655 -14.455 1.00 94.62 248 HIS A CA 1
ATOM 1915 C C . HIS A 1 248 ? 3.320 -3.249 -13.850 1.00 94.62 248 HIS A C 1
ATOM 1917 O O . HIS A 1 248 ? 2.927 -3.127 -12.690 1.00 94.62 248 HIS A O 1
ATOM 1923 N N . ILE A 1 249 ? 3.595 -2.194 -14.628 1.00 92.50 249 ILE A N 1
ATOM 1924 C CA . ILE A 1 249 ? 3.504 -0.800 -14.156 1.00 92.50 249 ILE A CA 1
ATOM 1925 C C . ILE A 1 249 ? 2.091 -0.498 -13.643 1.00 92.50 249 ILE A C 1
ATOM 1927 O O . ILE A 1 249 ? 1.929 -0.005 -12.526 1.00 92.50 249 ILE A O 1
ATOM 1931 N N . ALA A 1 250 ? 1.067 -0.835 -14.431 1.00 90.31 250 ALA A N 1
ATOM 1932 C CA . ALA A 1 250 ? -0.327 -0.584 -14.077 1.00 90.31 250 ALA A CA 1
ATOM 1933 C C . ALA A 1 250 ? -0.739 -1.322 -12.790 1.00 90.31 250 ALA A C 1
ATOM 1935 O O . ALA A 1 250 ? -1.363 -0.735 -11.902 1.00 90.31 250 ALA A O 1
ATOM 1936 N N . ALA A 1 251 ? -0.356 -2.593 -12.654 1.00 91.94 251 ALA A N 1
ATOM 1937 C CA . ALA A 1 251 ? -0.669 -3.396 -11.477 1.00 91.94 251 ALA A CA 1
ATOM 1938 C C . ALA A 1 251 ? 0.053 -2.893 -10.213 1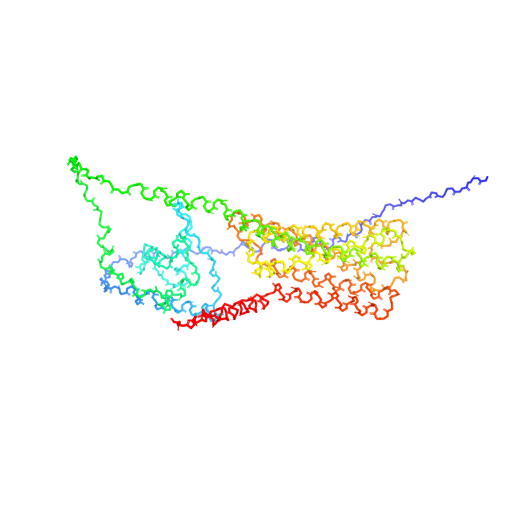.00 91.94 251 ALA A C 1
ATOM 1940 O O . ALA A 1 251 ? -0.568 -2.814 -9.151 1.00 91.94 251 ALA A O 1
ATOM 1941 N N . MET A 1 252 ? 1.326 -2.491 -10.318 1.00 95.62 252 MET A N 1
ATOM 1942 C CA . MET A 1 252 ? 2.085 -1.939 -9.187 1.00 95.62 252 MET A CA 1
ATOM 1943 C C . MET A 1 252 ? 1.563 -0.566 -8.748 1.00 95.62 252 MET A C 1
ATOM 1945 O O . MET A 1 252 ? 1.471 -0.305 -7.546 1.00 95.62 252 MET A O 1
ATOM 1949 N N . LEU A 1 253 ? 1.141 0.281 -9.692 1.00 91.62 253 LEU A N 1
ATOM 1950 C CA . LEU A 1 253 ? 0.489 1.554 -9.383 1.00 91.62 253 LEU A CA 1
ATOM 1951 C C . LEU A 1 253 ? -0.850 1.331 -8.664 1.00 91.62 253 LEU A C 1
ATOM 1953 O O . LEU A 1 253 ? -1.093 1.919 -7.611 1.00 91.62 253 LEU A O 1
ATOM 1957 N N . CYS A 1 254 ? -1.690 0.432 -9.187 1.00 90.88 254 CYS A N 1
ATOM 1958 C CA . CYS A 1 254 ? -2.953 0.047 -8.553 1.00 90.88 254 CYS A CA 1
ATOM 1959 C C . CYS A 1 254 ? -2.727 -0.489 -7.130 1.00 90.88 254 CYS A C 1
ATOM 1961 O O . CYS A 1 254 ? -3.388 -0.059 -6.184 1.00 90.88 254 CYS A O 1
ATOM 1963 N N . CYS A 1 255 ? -1.733 -1.364 -6.959 1.00 95.50 255 CYS A N 1
ATOM 1964 C CA . CYS A 1 255 ? -1.304 -1.865 -5.660 1.00 95.50 255 CYS A CA 1
ATOM 1965 C C . CYS A 1 255 ? -0.972 -0.722 -4.687 1.00 95.50 255 CYS A C 1
ATOM 1967 O O . CYS A 1 255 ? -1.532 -0.674 -3.590 1.00 95.50 255 CYS A O 1
ATOM 1969 N N . TRP A 1 256 ? -0.106 0.219 -5.073 1.00 96.00 256 TRP A N 1
ATOM 1970 C CA . TRP A 1 256 ? 0.264 1.347 -4.215 1.00 96.00 256 TRP A CA 1
ATOM 1971 C C . TRP A 1 256 ? -0.937 2.230 -3.846 1.00 96.00 256 TRP A C 1
ATOM 1973 O O . TRP A 1 256 ? -1.114 2.588 -2.676 1.00 96.00 256 TRP A O 1
ATOM 1983 N N . CYS A 1 257 ? -1.805 2.528 -4.812 1.00 92.75 257 CYS A N 1
ATOM 1984 C CA . CYS A 1 257 ? -3.034 3.284 -4.592 1.00 92.75 257 CYS A CA 1
ATOM 1985 C C . CYS A 1 257 ? -3.962 2.601 -3.571 1.00 92.75 257 CYS A C 1
ATOM 1987 O O . CYS A 1 257 ? -4.472 3.251 -2.650 1.00 92.75 257 CYS A O 1
ATOM 1989 N N . LEU A 1 258 ? -4.149 1.283 -3.688 1.00 92.69 258 LEU A N 1
ATOM 1990 C CA . LEU A 1 258 ? -4.948 0.488 -2.755 1.00 92.69 258 LEU A CA 1
ATOM 1991 C C . LEU A 1 258 ? -4.303 0.424 -1.365 1.00 92.69 258 LEU A C 1
ATOM 1993 O O . LEU A 1 258 ? -4.998 0.624 -0.368 1.00 92.69 258 LEU A O 1
ATOM 1997 N N . MET A 1 259 ? -2.984 0.219 -1.269 1.00 96.00 259 MET A N 1
ATOM 1998 C CA . MET A 1 259 ? -2.278 0.223 0.019 1.00 96.00 259 MET A CA 1
ATOM 1999 C C . MET A 1 259 ? -2.442 1.560 0.746 1.00 96.00 259 MET A C 1
ATOM 2001 O O . MET A 1 259 ? -2.768 1.580 1.937 1.00 96.00 259 MET A O 1
ATOM 2005 N N . THR A 1 260 ? -2.255 2.664 0.019 1.00 94.69 260 THR A N 1
ATOM 2006 C CA . THR A 1 260 ? -2.386 4.030 0.536 1.00 94.69 260 THR A CA 1
ATOM 2007 C C . THR A 1 260 ? -3.812 4.270 1.030 1.00 94.69 260 THR A C 1
ATOM 2009 O O . THR A 1 260 ? -4.007 4.628 2.194 1.00 94.69 260 THR A O 1
ATOM 2012 N N . SER A 1 261 ? -4.815 3.944 0.210 1.00 91.56 261 SER A N 1
ATOM 2013 C CA . SER A 1 261 ? -6.240 4.075 0.552 1.00 91.56 261 SER A CA 1
ATOM 2014 C C . SER A 1 261 ? -6.620 3.234 1.773 1.00 91.56 261 SER A C 1
ATOM 2016 O O . SER A 1 261 ? -7.245 3.714 2.720 1.00 91.56 261 SER A O 1
ATOM 2018 N N . GLY A 1 262 ? -6.182 1.975 1.806 1.00 94.06 262 GLY A N 1
ATOM 2019 C CA . GLY A 1 262 ? -6.422 1.085 2.932 1.00 94.06 262 GLY A CA 1
ATOM 2020 C C . GLY A 1 262 ? -5.729 1.553 4.214 1.00 94.06 262 GLY A C 1
ATOM 2021 O O . GLY A 1 262 ? -6.233 1.271 5.298 1.00 94.06 262 GLY A O 1
ATOM 2022 N N . SER A 1 263 ? -4.609 2.278 4.136 1.00 95.12 263 SER A N 1
ATOM 2023 C CA . SER A 1 263 ? -3.922 2.798 5.328 1.00 95.12 263 SER A CA 1
ATOM 2024 C C . SER A 1 263 ? -4.694 3.935 6.014 1.00 95.12 263 SER A C 1
ATOM 2026 O O . SER A 1 263 ? -4.717 4.002 7.244 1.00 95.12 263 SER A O 1
ATOM 2028 N N . VAL A 1 264 ? -5.404 4.764 5.240 1.00 93.94 264 VAL A N 1
ATOM 2029 C CA . VAL A 1 264 ? -6.172 5.915 5.749 1.00 93.94 264 VAL A CA 1
ATOM 2030 C C . VAL A 1 264 ? -7.641 5.601 6.041 1.00 93.94 264 VAL A C 1
ATOM 2032 O O . VAL A 1 264 ? -8.322 6.401 6.680 1.00 93.94 264 VAL A O 1
ATOM 2035 N N . VAL A 1 265 ? -8.136 4.422 5.649 1.00 92.81 265 VAL A N 1
ATOM 2036 C CA . VAL A 1 265 ? -9.559 4.048 5.765 1.00 92.81 265 VAL A CA 1
ATOM 2037 C C . VAL A 1 265 ? -10.120 4.182 7.185 1.00 92.81 265 VAL A C 1
ATOM 2039 O O . VAL A 1 265 ? -11.273 4.564 7.358 1.00 92.81 265 VAL A O 1
ATOM 2042 N N . TYR A 1 266 ? -9.312 3.931 8.220 1.00 91.38 266 TYR A N 1
ATOM 2043 C CA . TYR A 1 266 ? -9.748 4.095 9.611 1.00 91.38 266 TYR A CA 1
ATOM 2044 C C . TYR A 1 266 ? -9.937 5.551 10.018 1.00 91.38 266 TYR A C 1
ATOM 2046 O O . TYR A 1 266 ? -10.871 5.854 10.758 1.00 91.38 266 TYR A O 1
ATOM 2054 N N . ALA A 1 267 ? -9.066 6.441 9.544 1.00 89.00 267 ALA A N 1
ATOM 2055 C CA . ALA A 1 267 ? -9.206 7.867 9.792 1.00 89.00 267 ALA A CA 1
ATOM 2056 C C . ALA A 1 267 ? -10.453 8.402 9.081 1.00 89.00 267 ALA A C 1
ATOM 2058 O O . ALA A 1 267 ? -11.303 9.024 9.712 1.00 89.00 267 ALA A O 1
ATOM 2059 N N . LEU A 1 268 ? -10.613 8.057 7.801 1.00 86.56 268 LEU A N 1
ATOM 2060 C CA . LEU A 1 268 ? -11.764 8.458 6.995 1.00 86.56 268 LEU A CA 1
ATOM 2061 C C . LEU A 1 268 ? -13.089 7.922 7.556 1.00 86.56 268 LEU A C 1
ATOM 2063 O O . LEU A 1 268 ? -14.059 8.660 7.690 1.00 86.56 268 LEU A O 1
ATOM 2067 N N . SER A 1 269 ? -13.126 6.656 7.974 1.00 87.44 269 SER A N 1
ATOM 2068 C CA . SER A 1 269 ? -14.327 6.070 8.571 1.00 87.44 269 SER A CA 1
ATOM 2069 C C . SER A 1 269 ? -14.735 6.757 9.874 1.00 87.44 269 SER A C 1
ATOM 2071 O O . SER A 1 269 ? -15.925 6.778 10.181 1.00 87.44 269 SER A O 1
ATOM 2073 N N . LYS A 1 270 ? -13.786 7.310 10.644 1.00 85.81 270 LYS A N 1
ATOM 2074 C CA . LYS A 1 270 ? -14.095 8.064 11.868 1.00 85.81 270 LYS A CA 1
ATOM 2075 C C . LYS A 1 270 ? -14.836 9.362 11.537 1.00 85.81 270 LYS A C 1
ATOM 2077 O O . LYS A 1 270 ? -15.801 9.682 12.220 1.00 85.81 270 LYS A O 1
ATOM 2082 N N . PHE A 1 271 ? -14.433 10.056 10.472 1.00 81.00 271 PHE A N 1
ATOM 2083 C CA . PHE A 1 271 ? -15.123 11.258 9.993 1.00 81.00 271 PHE A CA 1
ATOM 2084 C C . PHE A 1 271 ? -16.536 10.979 9.486 1.00 81.00 271 PHE A C 1
ATOM 2086 O O . PHE A 1 271 ? -17.431 11.791 9.684 1.00 81.00 271 PHE A O 1
ATOM 2093 N N . CYS A 1 272 ? -16.750 9.824 8.859 1.00 81.62 272 CYS A N 1
ATOM 2094 C CA . CYS A 1 272 ? -18.055 9.451 8.315 1.00 81.62 272 CYS A CA 1
ATOM 2095 C C . CYS A 1 272 ? -18.973 8.740 9.326 1.00 81.62 272 CYS A C 1
ATOM 2097 O O . CYS A 1 272 ? -20.003 8.202 8.924 1.00 81.62 272 CYS A O 1
ATOM 2099 N N . GLY A 1 273 ? -18.596 8.657 10.609 1.00 84.25 273 GLY A N 1
ATOM 2100 C CA . GLY A 1 273 ? -19.380 7.939 11.624 1.00 84.25 273 GLY A CA 1
ATOM 2101 C C . GLY A 1 273 ? -19.527 6.434 11.346 1.00 84.25 273 GLY A C 1
ATOM 2102 O O . GLY A 1 273 ? -20.509 5.809 11.750 1.00 84.25 273 GLY A O 1
ATOM 2103 N N . GLY A 1 274 ? -18.583 5.837 10.614 1.00 85.19 274 GLY A N 1
ATOM 2104 C CA . GLY A 1 274 ? -18.614 4.423 10.251 1.00 85.19 274 GLY A CA 1
ATOM 2105 C C . GLY A 1 274 ? -18.347 3.501 11.445 1.00 85.19 274 GLY A C 1
ATOM 2106 O O . GLY A 1 274 ? -17.529 3.802 12.314 1.00 85.19 274 GLY A O 1
ATOM 2107 N N . SER A 1 275 ? -19.010 2.340 11.467 1.00 91.56 275 SER A N 1
ATOM 2108 C CA . SER A 1 275 ? -18.750 1.299 12.472 1.00 91.56 275 SER A CA 1
ATOM 2109 C C . SER A 1 275 ? -17.358 0.698 12.287 1.00 91.56 275 SER A C 1
ATOM 2111 O O . SER A 1 275 ? -16.994 0.291 11.182 1.00 91.56 275 SER A O 1
ATOM 2113 N N . ARG A 1 276 ? -16.623 0.554 13.394 1.00 89.56 276 ARG A N 1
ATOM 2114 C CA . ARG A 1 276 ? -15.264 -0.002 13.437 1.00 89.56 276 ARG A CA 1
ATOM 2115 C C . ARG A 1 276 ? -15.158 -1.401 12.823 1.00 89.56 276 ARG A C 1
ATOM 2117 O O . ARG A 1 276 ? -14.148 -1.699 12.187 1.00 89.56 276 ARG A O 1
ATOM 2124 N N . ASP A 1 277 ? -16.166 -2.252 12.996 1.00 89.69 277 ASP A N 1
ATOM 2125 C CA . ASP A 1 277 ? -16.163 -3.616 12.441 1.00 89.69 277 ASP A CA 1
ATOM 2126 C C . ASP A 1 277 ? -16.323 -3.624 10.929 1.00 89.69 277 ASP A C 1
ATOM 2128 O O . ASP A 1 277 ? -15.669 -4.390 10.214 1.00 89.69 277 ASP A O 1
ATOM 2132 N N . SER A 1 278 ? -17.118 -2.686 10.429 1.00 88.94 278 SER A N 1
ATOM 2133 C CA . SER A 1 278 ? -17.213 -2.474 9.001 1.00 88.94 278 SER A CA 1
ATOM 2134 C C . SER A 1 278 ? -15.903 -1.938 8.425 1.00 88.94 278 SER A C 1
ATOM 2136 O O . SER A 1 278 ? -15.378 -2.485 7.456 1.00 88.94 278 SER A O 1
ATOM 2138 N N . THR A 1 279 ? -15.300 -0.936 9.073 1.00 90.75 279 THR A N 1
ATOM 2139 C CA . THR A 1 279 ? -14.002 -0.385 8.663 1.00 90.75 279 THR A CA 1
ATOM 2140 C C . THR A 1 279 ? -12.918 -1.458 8.602 1.00 90.75 279 THR A C 1
ATOM 2142 O O . THR A 1 279 ? -12.109 -1.465 7.677 1.00 90.75 279 THR A O 1
ATOM 2145 N N . ARG A 1 280 ? -12.907 -2.390 9.567 1.00 93.25 280 ARG A N 1
ATOM 2146 C CA . ARG A 1 280 ? -11.992 -3.542 9.585 1.00 93.25 280 ARG A CA 1
ATOM 2147 C C . ARG A 1 280 ? -12.161 -4.421 8.352 1.00 93.25 280 ARG A C 1
ATOM 2149 O O . ARG A 1 280 ? -11.162 -4.801 7.747 1.00 93.25 280 ARG A O 1
ATOM 2156 N N . SER A 1 281 ? -13.405 -4.710 7.981 1.00 89.19 281 SER A N 1
ATOM 2157 C CA . SER A 1 281 ? -13.731 -5.542 6.820 1.00 89.19 281 SER A CA 1
ATOM 2158 C C . SER A 1 281 ? -13.326 -4.858 5.511 1.00 89.19 281 SER A C 1
ATOM 2160 O O . SER A 1 281 ? -12.661 -5.469 4.677 1.00 89.19 281 SER A O 1
ATOM 2162 N N . VAL A 1 282 ? -13.628 -3.562 5.368 1.00 88.12 282 VAL A N 1
ATOM 2163 C CA . VAL A 1 282 ? -13.214 -2.755 4.207 1.00 88.12 282 VAL A CA 1
ATOM 2164 C C . VAL A 1 282 ? -11.688 -2.675 4.111 1.00 88.12 282 VAL A C 1
ATOM 2166 O O . VAL A 1 282 ? -11.127 -2.888 3.040 1.00 88.12 282 VAL A O 1
ATOM 2169 N N . HIS A 1 283 ? -10.996 -2.436 5.228 1.00 94.62 283 HIS A N 1
ATOM 2170 C CA . HIS A 1 283 ? -9.535 -2.437 5.276 1.00 94.62 283 HIS A CA 1
ATOM 2171 C C . HIS A 1 283 ? -8.949 -3.773 4.802 1.00 94.62 283 HIS A C 1
ATOM 2173 O O . HIS A 1 283 ? -8.062 -3.783 3.951 1.00 94.62 283 HIS A O 1
ATOM 2179 N N . ALA A 1 284 ? -9.451 -4.895 5.327 1.00 93.25 284 ALA A N 1
ATOM 2180 C CA . ALA A 1 284 ? -8.992 -6.228 4.949 1.00 93.25 284 ALA A CA 1
ATOM 2181 C C . ALA A 1 284 ? -9.208 -6.507 3.450 1.00 93.25 284 ALA A C 1
ATOM 2183 O O . ALA A 1 284 ? -8.304 -7.016 2.782 1.00 93.25 284 ALA A O 1
ATOM 2184 N N . ALA A 1 285 ? -10.365 -6.118 2.907 1.00 90.06 285 ALA A N 1
ATOM 2185 C CA . ALA A 1 285 ? -10.675 -6.267 1.488 1.00 90.06 285 ALA A CA 1
ATOM 2186 C C . ALA A 1 285 ? -9.733 -5.438 0.597 1.00 90.06 285 ALA A C 1
ATOM 2188 O O . ALA A 1 285 ? -9.120 -5.986 -0.318 1.00 90.06 285 ALA A O 1
ATOM 2189 N N . ILE A 1 286 ? -9.553 -4.147 0.901 1.00 90.94 286 ILE A N 1
ATOM 2190 C CA . ILE A 1 286 ? -8.671 -3.251 0.133 1.00 90.94 286 ILE A CA 1
ATOM 2191 C C . ILE A 1 286 ? -7.220 -3.747 0.164 1.00 90.94 286 ILE A C 1
ATOM 2193 O O . ILE A 1 286 ? -6.567 -3.805 -0.875 1.00 90.94 286 ILE A O 1
ATOM 2197 N N . GLN A 1 287 ? -6.709 -4.142 1.335 1.00 95.94 287 GLN A N 1
ATOM 2198 C CA . GLN A 1 287 ? -5.330 -4.629 1.454 1.00 95.94 287 GLN A CA 1
ATOM 2199 C C . GLN A 1 287 ? -5.126 -5.982 0.755 1.00 95.94 287 GLN A C 1
ATOM 2201 O O . GLN A 1 287 ? -4.067 -6.216 0.179 1.00 95.94 287 GLN A O 1
ATOM 2206 N N . SER A 1 288 ? -6.140 -6.853 0.730 1.00 94.56 288 SER A N 1
ATOM 2207 C CA . SER A 1 288 ? -6.083 -8.090 -0.063 1.00 94.56 288 SER A CA 1
ATOM 2208 C C . SER A 1 288 ? -6.042 -7.818 -1.556 1.00 94.56 288 SER A C 1
ATOM 2210 O O . SER A 1 288 ? -5.242 -8.425 -2.266 1.00 94.56 288 SER A O 1
ATOM 2212 N N . ALA A 1 289 ? -6.864 -6.879 -2.028 1.00 91.12 289 ALA A N 1
ATOM 2213 C CA . ALA A 1 289 ? -6.835 -6.451 -3.419 1.00 91.12 289 ALA A CA 1
ATOM 2214 C C . ALA A 1 289 ? -5.464 -5.859 -3.790 1.00 91.12 289 ALA A C 1
ATOM 2216 O O . ALA A 1 289 ? -4.944 -6.160 -4.862 1.00 91.12 289 ALA A O 1
ATOM 2217 N N . ALA A 1 290 ? -4.838 -5.095 -2.887 1.00 95.50 290 ALA A N 1
ATOM 2218 C CA . ALA A 1 290 ? -3.491 -4.565 -3.089 1.00 95.50 290 ALA A CA 1
ATOM 2219 C C . ALA A 1 290 ? -2.440 -5.679 -3.240 1.00 95.50 290 ALA A C 1
ATOM 2221 O O . ALA A 1 290 ? -1.635 -5.647 -4.167 1.00 95.50 290 ALA A O 1
ATOM 2222 N N . ILE A 1 291 ? -2.472 -6.693 -2.367 1.00 97.19 291 ILE A N 1
ATOM 2223 C CA . ILE A 1 291 ? -1.564 -7.849 -2.446 1.00 97.19 291 ILE A CA 1
ATOM 2224 C C . ILE A 1 291 ? -1.778 -8.622 -3.749 1.00 97.19 291 ILE A C 1
ATOM 2226 O O . ILE A 1 291 ? -0.806 -8.983 -4.409 1.00 97.19 291 ILE A O 1
ATOM 2230 N N . LEU A 1 292 ? -3.033 -8.849 -4.148 1.00 93.62 292 LEU A N 1
ATOM 2231 C CA . LEU A 1 292 ? -3.341 -9.519 -5.409 1.00 93.62 292 LEU A CA 1
ATOM 2232 C C . LEU A 1 292 ? -2.802 -8.725 -6.607 1.00 93.62 292 LEU A C 1
ATOM 2234 O O . LEU A 1 292 ? -2.159 -9.306 -7.478 1.00 93.62 292 LEU A O 1
ATOM 2238 N N . ALA A 1 293 ? -3.001 -7.404 -6.623 1.00 93.00 293 ALA A N 1
ATOM 2239 C CA . ALA A 1 293 ? -2.457 -6.526 -7.655 1.00 93.00 293 ALA A CA 1
ATOM 2240 C C . ALA A 1 293 ? -0.920 -6.590 -7.708 1.00 93.00 293 ALA A C 1
ATOM 2242 O O . ALA A 1 293 ? -0.357 -6.706 -8.795 1.00 93.00 293 ALA A O 1
ATOM 2243 N N . ALA A 1 294 ? -0.237 -6.608 -6.557 1.00 96.75 294 ALA A N 1
ATOM 2244 C CA . ALA A 1 294 ? 1.214 -6.791 -6.504 1.00 96.75 294 ALA A CA 1
ATOM 2245 C C . ALA A 1 294 ? 1.642 -8.128 -7.129 1.00 96.75 294 ALA A C 1
ATOM 2247 O O . ALA A 1 294 ? 2.532 -8.156 -7.976 1.00 96.75 294 ALA A O 1
ATOM 2248 N N . VAL A 1 295 ? 0.984 -9.234 -6.764 1.00 96.25 295 VAL A N 1
ATOM 2249 C CA . VAL A 1 295 ? 1.284 -10.565 -7.319 1.00 96.25 295 VAL A CA 1
ATOM 2250 C C . VAL A 1 295 ? 1.082 -10.588 -8.835 1.00 96.25 295 VAL A C 1
ATOM 2252 O O . VAL A 1 295 ? 1.954 -11.078 -9.550 1.00 96.25 295 VAL A O 1
ATOM 2255 N N . VAL A 1 296 ? -0.013 -10.012 -9.342 1.00 93.31 296 VAL A N 1
ATOM 2256 C CA . VAL A 1 296 ? -0.258 -9.884 -10.789 1.00 93.31 296 VAL A CA 1
ATOM 2257 C C . VAL A 1 296 ? 0.858 -9.085 -11.461 1.00 93.31 296 VAL A C 1
ATOM 2259 O O . VAL A 1 296 ? 1.425 -9.550 -12.448 1.00 93.31 296 VAL A O 1
ATOM 2262 N N . GLY A 1 297 ? 1.243 -7.936 -10.898 1.00 95.50 297 GLY A N 1
ATOM 2263 C CA . GLY A 1 297 ? 2.346 -7.130 -11.423 1.00 95.50 297 GLY A CA 1
ATOM 2264 C C . GLY A 1 297 ? 3.662 -7.907 -11.492 1.00 95.50 297 GLY A C 1
ATOM 2265 O O . GLY A 1 297 ? 4.399 -7.798 -12.473 1.00 95.50 297 GLY A O 1
ATOM 2266 N N . TYR A 1 298 ? 3.935 -8.746 -10.495 1.00 96.44 298 TYR A N 1
ATOM 2267 C CA . TYR A 1 298 ? 5.099 -9.628 -10.475 1.00 96.44 298 TYR A CA 1
ATOM 2268 C C . TYR A 1 298 ? 5.050 -10.735 -11.528 1.00 96.44 298 TYR A C 1
ATOM 2270 O O . TYR A 1 298 ? 6.051 -10.994 -12.194 1.00 96.44 298 TYR A O 1
ATOM 2278 N N . VAL A 1 299 ? 3.893 -11.370 -11.717 1.00 94.88 299 VAL A N 1
ATOM 2279 C CA . VAL A 1 299 ? 3.700 -12.378 -12.771 1.00 94.88 299 VAL A CA 1
ATOM 2280 C C . VAL A 1 299 ? 3.916 -11.756 -14.153 1.00 94.88 299 VAL A C 1
ATOM 2282 O O . VAL A 1 299 ? 4.585 -12.359 -14.996 1.00 94.88 299 VAL A O 1
ATOM 2285 N N . CYS A 1 300 ? 3.415 -10.537 -14.371 1.00 95.00 300 CYS A N 1
ATOM 2286 C CA . CYS A 1 300 ? 3.602 -9.788 -15.610 1.00 95.00 300 CYS A CA 1
ATOM 2287 C C . CYS A 1 300 ? 5.087 -9.540 -15.916 1.00 95.00 300 CYS A C 1
ATOM 2289 O O . CYS A 1 300 ? 5.555 -9.921 -16.991 1.00 95.00 300 CYS A O 1
ATOM 2291 N N . ILE A 1 301 ? 5.851 -8.964 -14.977 1.00 95.94 301 ILE A N 1
ATOM 2292 C CA . ILE A 1 301 ? 7.274 -8.668 -15.216 1.00 95.94 301 ILE A CA 1
ATOM 2293 C C . ILE A 1 301 ? 8.120 -9.937 -15.329 1.00 95.94 301 ILE A C 1
ATOM 2295 O O . ILE A 1 301 ? 8.994 -10.010 -16.191 1.00 95.94 301 ILE A O 1
ATOM 2299 N N . PHE A 1 302 ? 7.818 -10.971 -14.538 1.00 95.94 302 PHE A N 1
ATOM 2300 C CA . PHE A 1 302 ? 8.531 -12.244 -14.609 1.00 95.94 302 PHE A CA 1
ATOM 2301 C C . PHE A 1 302 ? 8.353 -12.907 -15.977 1.00 95.94 302 PHE A C 1
ATOM 2303 O O . PHE A 1 302 ? 9.325 -13.360 -16.589 1.00 95.94 302 PHE A O 1
ATOM 2310 N N . SER A 1 303 ? 7.114 -12.916 -16.479 1.00 94.31 303 SER A N 1
ATOM 2311 C CA . SER A 1 303 ? 6.778 -13.433 -17.808 1.00 94.31 303 SER A CA 1
ATOM 2312 C C . SER A 1 303 ? 7.442 -12.610 -18.907 1.00 94.31 303 SER A C 1
ATOM 2314 O O . SER A 1 303 ? 8.008 -13.183 -19.833 1.00 94.31 303 SER A O 1
ATOM 2316 N N . ASN A 1 304 ? 7.446 -11.279 -18.776 1.00 95.31 304 ASN A N 1
ATOM 2317 C CA . ASN A 1 304 ? 8.131 -10.392 -19.710 1.00 95.31 304 ASN A CA 1
ATOM 2318 C C . ASN A 1 304 ? 9.631 -10.705 -19.792 1.00 95.31 304 ASN A C 1
ATOM 2320 O O . ASN A 1 304 ? 10.144 -10.943 -20.879 1.00 95.31 304 ASN A O 1
ATOM 2324 N N . HIS A 1 305 ? 10.319 -10.777 -18.649 1.00 95.31 305 HIS A N 1
ATOM 2325 C CA . HIS A 1 305 ? 11.740 -11.127 -18.582 1.00 95.31 305 HIS A CA 1
ATOM 2326 C C . HIS A 1 305 ? 12.032 -12.506 -19.181 1.00 95.31 305 HIS A C 1
ATOM 2328 O O . HIS A 1 305 ? 12.998 -12.655 -19.923 1.00 95.31 305 HIS A O 1
ATOM 2334 N N . ARG A 1 306 ? 11.167 -13.501 -18.940 1.00 95.94 306 ARG A N 1
ATOM 2335 C CA . ARG A 1 306 ? 11.298 -14.828 -19.557 1.00 95.94 306 ARG A CA 1
ATOM 2336 C C . ARG A 1 306 ? 11.185 -14.770 -21.083 1.00 95.94 306 ARG A C 1
ATOM 2338 O O . ARG A 1 306 ? 11.937 -15.466 -21.755 1.00 95.94 306 ARG A O 1
ATOM 2345 N N . LEU A 1 307 ? 10.264 -13.969 -21.619 1.00 95.06 307 LEU A N 1
ATOM 2346 C CA . LEU A 1 307 ? 10.058 -13.837 -23.065 1.00 95.06 307 LEU A CA 1
ATOM 2347 C C . LEU A 1 307 ? 11.212 -13.112 -23.762 1.00 95.06 307 LEU A C 1
ATOM 2349 O O . LEU A 1 307 ? 11.588 -13.504 -24.860 1.00 95.06 307 LEU A O 1
ATOM 2353 N N . VAL A 1 308 ? 11.785 -12.084 -23.130 1.00 95.56 308 VAL A N 1
ATOM 2354 C CA . VAL A 1 308 ? 12.913 -11.323 -23.703 1.00 95.56 308 VAL A CA 1
ATOM 2355 C C . VAL A 1 308 ? 14.284 -11.926 -23.378 1.00 95.56 308 VAL A C 1
ATOM 2357 O O . VAL A 1 308 ? 15.296 -11.404 -23.831 1.00 95.56 308 VAL A O 1
ATOM 2360 N N . GLY A 1 309 ? 14.338 -13.000 -22.582 1.00 96.38 309 GLY A N 1
ATOM 2361 C CA . GLY A 1 309 ? 15.593 -13.609 -22.126 1.00 96.38 309 GLY A CA 1
ATOM 2362 C C . GLY A 1 309 ? 16.387 -12.749 -21.132 1.00 96.38 309 GLY A C 1
ATOM 2363 O O . GLY A 1 309 ? 17.597 -12.915 -21.025 1.00 96.38 309 GLY A O 1
ATOM 2364 N N . GLY A 1 310 ? 15.725 -11.828 -20.424 1.00 94.94 310 GLY A N 1
ATOM 2365 C CA . GLY A 1 310 ? 16.346 -10.910 -19.466 1.00 94.94 310 GLY A CA 1
ATOM 2366 C C . GLY A 1 310 ? 16.420 -11.457 -18.036 1.00 94.94 310 GLY A C 1
ATOM 2367 O O . GLY A 1 310 ? 15.656 -12.339 -17.630 1.00 94.94 310 GLY A O 1
ATOM 2368 N N . SER A 1 311 ? 17.329 -10.900 -17.241 1.00 96.38 311 SER A N 1
ATOM 2369 C CA . SER A 1 311 ? 17.534 -11.243 -15.837 1.00 96.38 311 SER A CA 1
ATOM 2370 C C . SER A 1 311 ? 16.366 -10.805 -14.956 1.00 96.38 311 SER A C 1
ATOM 2372 O O . SER A 1 311 ? 15.971 -9.641 -14.929 1.00 96.38 311 SER A O 1
ATOM 2374 N N . GLN A 1 312 ? 15.885 -11.721 -14.113 1.00 95.94 312 GLN A N 1
ATOM 2375 C CA . GLN A 1 312 ? 14.842 -11.431 -13.119 1.00 95.94 312 GLN A CA 1
ATOM 2376 C C . GLN A 1 312 ? 15.292 -10.452 -12.029 1.00 95.94 312 GLN A C 1
ATOM 2378 O O . GLN A 1 312 ? 14.473 -9.779 -11.412 1.00 95.94 312 GLN A O 1
ATOM 2383 N N . PHE A 1 313 ? 16.601 -10.357 -11.808 1.00 95.88 313 PHE A N 1
ATOM 2384 C CA . PHE A 1 313 ? 17.198 -9.518 -10.772 1.00 95.88 313 PHE A CA 1
ATOM 2385 C C . PHE A 1 313 ? 17.840 -8.250 -11.347 1.00 95.88 313 PHE A C 1
ATOM 2387 O O . PHE A 1 313 ? 18.468 -7.490 -10.615 1.00 95.88 313 PHE A O 1
ATOM 2394 N N . GLY A 1 314 ? 17.698 -8.016 -12.657 1.00 93.38 314 GLY A N 1
ATOM 2395 C CA . GLY A 1 314 ? 18.282 -6.860 -13.331 1.00 93.38 314 GLY A CA 1
ATOM 2396 C C . GLY A 1 314 ? 19.807 -6.916 -13.444 1.00 93.38 314 GLY A C 1
ATOM 2397 O O . GLY A 1 314 ? 20.432 -5.863 -13.531 1.00 93.38 314 GLY A O 1
ATOM 2398 N N . PHE A 1 315 ? 20.410 -8.109 -13.448 1.00 96.88 315 PHE A N 1
ATOM 2399 C CA . PHE A 1 315 ? 21.861 -8.298 -13.615 1.00 96.88 315 PHE A CA 1
ATOM 2400 C C . PHE A 1 315 ? 22.324 -8.316 -15.080 1.00 96.88 315 PHE A C 1
ATOM 2402 O O . PHE A 1 315 ? 23.454 -8.713 -15.356 1.00 96.88 315 PHE A O 1
ATOM 2409 N N . ASP A 1 316 ? 21.469 -7.925 -16.027 1.00 96.25 316 ASP A N 1
ATOM 2410 C CA . ASP A 1 316 ? 21.870 -7.854 -17.433 1.00 96.25 316 ASP A CA 1
ATOM 2411 C C . ASP A 1 316 ? 22.983 -6.811 -17.637 1.00 96.25 316 ASP A C 1
ATOM 2413 O O . ASP A 1 316 ? 22.924 -5.728 -17.037 1.00 96.25 316 ASP A O 1
ATOM 2417 N N . PRO A 1 317 ? 23.981 -7.094 -18.494 1.00 96.75 317 PRO A N 1
ATOM 2418 C CA . PRO A 1 317 ? 25.015 -6.128 -18.844 1.00 96.75 317 PRO A CA 1
ATOM 2419 C C . PRO A 1 317 ? 24.410 -4.814 -19.354 1.00 96.75 317 PRO A C 1
ATOM 2421 O O . PRO A 1 317 ? 23.521 -4.817 -20.201 1.00 96.75 317 PRO A O 1
ATOM 2424 N N . GLY A 1 318 ? 24.897 -3.682 -18.841 1.00 95.44 318 GLY A N 1
ATOM 2425 C CA . GLY A 1 318 ? 24.428 -2.348 -19.235 1.00 95.44 318 GLY A CA 1
ATOM 2426 C C . GLY A 1 318 ? 23.177 -1.845 -18.504 1.00 95.44 318 GLY A C 1
ATOM 2427 O O . GLY A 1 318 ? 22.811 -0.685 -18.686 1.00 95.44 318 GLY A O 1
ATOM 2428 N N . ASN A 1 319 ? 22.538 -2.649 -17.643 1.00 95.94 319 ASN A N 1
ATOM 2429 C CA . ASN A 1 319 ? 21.476 -2.133 -16.776 1.00 95.94 319 ASN A CA 1
ATOM 2430 C C . ASN A 1 319 ? 22.048 -1.110 -15.768 1.00 95.94 319 ASN A C 1
ATOM 2432 O O . ASN A 1 319 ? 23.076 -1.375 -15.139 1.00 95.94 319 ASN A O 1
ATOM 2436 N N . PRO A 1 320 ? 21.370 0.031 -15.539 1.00 96.56 320 PRO A N 1
ATOM 2437 C CA . PRO A 1 320 ? 21.774 0.967 -14.498 1.00 96.56 320 PRO A CA 1
ATOM 2438 C C . PRO A 1 320 ? 21.579 0.338 -13.113 1.00 96.56 320 PRO A C 1
ATOM 2440 O O . PRO A 1 320 ? 20.595 -0.368 -12.876 1.00 96.56 320 PRO A O 1
ATOM 2443 N N . ALA A 1 321 ? 22.460 0.665 -12.162 1.00 96.81 321 ALA A N 1
ATOM 2444 C CA . ALA A 1 321 ? 22.406 0.126 -10.799 1.00 96.81 321 ALA A CA 1
ATOM 2445 C C . ALA A 1 321 ? 21.038 0.341 -10.123 1.00 96.81 321 ALA A C 1
ATOM 2447 O O . ALA A 1 321 ? 20.555 -0.537 -9.410 1.00 96.81 321 ALA A O 1
ATOM 2448 N N . ALA A 1 322 ? 20.371 1.467 -10.399 1.00 96.75 322 ALA A N 1
ATOM 2449 C CA . ALA A 1 322 ? 19.033 1.757 -9.887 1.00 96.75 322 ALA A CA 1
ATOM 2450 C C . ALA A 1 322 ? 17.989 0.695 -10.283 1.00 96.75 322 ALA A C 1
ATOM 2452 O O . ALA A 1 322 ? 17.136 0.353 -9.468 1.00 96.75 322 ALA A O 1
ATOM 2453 N N . LYS A 1 323 ? 18.083 0.108 -11.486 1.00 96.31 323 LYS A N 1
ATOM 2454 C CA . LYS A 1 323 ? 17.174 -0.953 -11.951 1.00 96.31 323 LYS A CA 1
ATOM 2455 C C . LYS A 1 323 ? 17.408 -2.263 -11.197 1.00 96.31 323 LYS A C 1
ATOM 2457 O O . LYS A 1 323 ? 16.451 -2.922 -10.796 1.00 96.31 323 LYS A O 1
ATOM 2462 N N . THR A 1 324 ? 18.669 -2.615 -10.952 1.00 97.25 324 THR A N 1
ATOM 2463 C CA . THR A 1 324 ? 19.051 -3.789 -10.150 1.00 97.25 324 THR A CA 1
ATOM 2464 C C . THR A 1 324 ? 18.613 -3.628 -8.692 1.00 97.25 324 THR A C 1
ATOM 2466 O O . THR A 1 324 ? 17.999 -4.529 -8.122 1.00 97.25 324 THR A O 1
ATOM 2469 N N . VAL A 1 325 ? 18.870 -2.458 -8.093 1.00 97.81 325 VAL A N 1
ATOM 2470 C CA . VAL A 1 325 ? 18.433 -2.145 -6.724 1.00 97.81 325 VAL A CA 1
ATOM 2471 C C . VAL A 1 325 ? 16.911 -2.181 -6.635 1.00 97.81 325 VAL A C 1
ATOM 2473 O O . VAL A 1 325 ? 16.392 -2.801 -5.712 1.00 97.81 325 VAL A O 1
ATOM 2476 N N . HIS A 1 326 ? 16.195 -1.607 -7.607 1.00 97.69 326 HIS A N 1
ATOM 2477 C CA . HIS A 1 326 ? 14.740 -1.702 -7.678 1.00 97.69 326 HIS A CA 1
ATOM 2478 C C . HIS A 1 326 ? 14.275 -3.159 -7.696 1.00 97.69 326 HIS A C 1
ATOM 2480 O O . HIS A 1 326 ? 13.445 -3.529 -6.872 1.00 97.69 326 HIS A O 1
ATOM 2486 N N . ALA A 1 327 ? 14.820 -4.012 -8.567 1.00 97.38 327 ALA A N 1
ATOM 2487 C CA . ALA A 1 327 ? 14.405 -5.412 -8.652 1.00 97.38 327 ALA A CA 1
ATOM 2488 C C . ALA A 1 327 ? 14.588 -6.150 -7.311 1.00 97.38 327 ALA A C 1
ATOM 2490 O O . ALA A 1 327 ? 13.641 -6.745 -6.793 1.00 97.38 327 ALA A O 1
ATOM 2491 N N . LEU A 1 328 ? 15.776 -6.052 -6.702 1.00 97.62 328 LEU A N 1
ATOM 2492 C CA . LEU A 1 328 ? 16.080 -6.693 -5.416 1.00 97.62 328 LEU A CA 1
ATOM 2493 C C . LEU A 1 328 ? 15.213 -6.150 -4.277 1.00 97.62 328 LEU A C 1
ATOM 2495 O O . LEU A 1 328 ? 14.635 -6.915 -3.502 1.00 97.62 328 LEU A O 1
ATOM 2499 N N . PHE A 1 329 ? 15.100 -4.828 -4.184 1.00 97.69 329 PHE A N 1
ATOM 2500 C CA . PHE A 1 329 ? 14.336 -4.169 -3.135 1.00 97.69 329 PHE A CA 1
ATOM 2501 C C . PHE A 1 329 ? 12.838 -4.454 -3.262 1.00 97.69 329 PHE A C 1
ATOM 2503 O O . PHE A 1 329 ? 12.171 -4.694 -2.256 1.00 97.69 329 PHE A O 1
ATOM 2510 N N . SER A 1 330 ? 12.324 -4.550 -4.490 1.00 97.69 330 SER A N 1
ATOM 2511 C CA . SER A 1 330 ? 10.939 -4.940 -4.744 1.00 97.69 330 SER A CA 1
ATOM 2512 C C . SER A 1 330 ? 10.640 -6.315 -4.136 1.00 97.69 330 SER A C 1
ATOM 2514 O O . SER A 1 330 ? 9.612 -6.467 -3.479 1.00 97.69 330 SER A O 1
ATOM 2516 N N . TYR A 1 331 ? 11.516 -7.321 -4.298 1.00 98.06 331 TYR A N 1
ATOM 2517 C CA . TYR A 1 33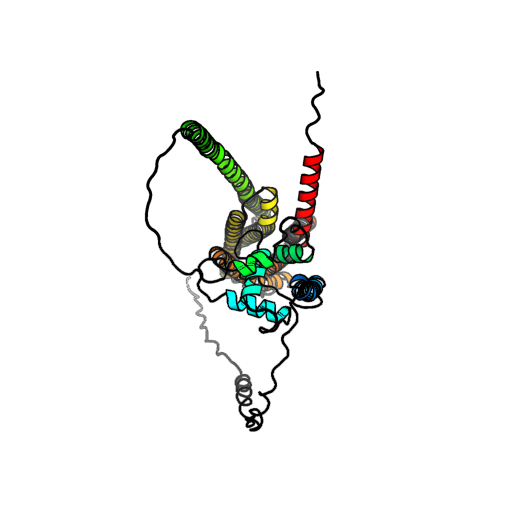1 ? 11.278 -8.661 -3.729 1.00 98.06 331 TYR A CA 1
ATOM 2518 C C . TYR A 1 331 ? 11.144 -8.631 -2.203 1.00 98.06 331 TYR A C 1
ATOM 2520 O O . TYR A 1 331 ? 10.294 -9.325 -1.641 1.00 98.06 331 TYR A O 1
ATOM 2528 N N . ILE A 1 332 ? 11.946 -7.797 -1.535 1.00 98.00 332 ILE A N 1
ATOM 2529 C CA . ILE A 1 332 ? 11.842 -7.577 -0.089 1.00 98.00 332 ILE A CA 1
ATOM 2530 C C . ILE A 1 332 ? 10.485 -6.947 0.244 1.00 98.00 332 ILE A C 1
ATOM 2532 O O . ILE A 1 332 ? 9.790 -7.431 1.138 1.00 98.00 332 ILE A O 1
ATOM 2536 N N . VAL A 1 333 ? 10.075 -5.912 -0.494 1.00 98.25 333 VAL A N 1
ATOM 2537 C CA . VAL A 1 333 ? 8.768 -5.260 -0.315 1.00 98.25 333 VAL A CA 1
ATOM 2538 C C . VAL A 1 333 ? 7.620 -6.255 -0.514 1.00 98.25 333 VAL A C 1
ATOM 2540 O O . VAL A 1 333 ? 6.734 -6.317 0.335 1.00 98.25 333 VAL A O 1
ATOM 2543 N N . LEU A 1 334 ? 7.649 -7.088 -1.559 1.00 97.88 334 LEU A N 1
ATOM 2544 C CA . LEU A 1 334 ? 6.623 -8.105 -1.810 1.00 97.88 334 LEU A CA 1
ATOM 2545 C C . LEU A 1 334 ? 6.533 -9.120 -0.660 1.00 97.88 334 LEU A C 1
ATOM 2547 O O . LEU A 1 334 ? 5.435 -9.438 -0.199 1.00 97.88 334 LEU A O 1
ATOM 2551 N N . ALA A 1 335 ? 7.672 -9.605 -0.161 1.00 98.19 335 ALA A N 1
ATOM 2552 C CA . ALA A 1 335 ? 7.702 -10.523 0.976 1.00 98.19 335 ALA A CA 1
ATOM 2553 C C . ALA A 1 335 ? 7.107 -9.882 2.242 1.00 98.19 335 ALA A C 1
ATOM 2555 O O . ALA A 1 335 ? 6.299 -10.507 2.936 1.00 98.19 335 ALA A O 1
ATOM 2556 N N . LEU A 1 336 ? 7.448 -8.617 2.517 1.00 98.12 336 LEU A N 1
ATOM 2557 C CA . LEU A 1 336 ? 6.874 -7.852 3.627 1.00 98.12 336 LEU A CA 1
ATOM 2558 C C . LEU A 1 336 ? 5.366 -7.643 3.457 1.00 98.12 336 LEU A C 1
ATOM 2560 O O . LEU A 1 336 ? 4.626 -7.793 4.426 1.00 98.12 336 LEU A O 1
ATOM 2564 N N . MET A 1 337 ? 4.894 -7.361 2.241 1.00 98.06 337 MET A N 1
ATOM 2565 C CA . MET A 1 337 ? 3.469 -7.221 1.935 1.00 98.06 337 MET A CA 1
ATOM 2566 C C . MET A 1 337 ? 2.691 -8.513 2.191 1.00 98.06 337 MET A C 1
ATOM 2568 O O . MET A 1 337 ? 1.653 -8.479 2.850 1.00 98.06 337 MET A O 1
ATOM 2572 N N . LEU A 1 338 ? 3.200 -9.658 1.726 1.00 97.94 338 LEU A N 1
ATOM 2573 C CA . LEU A 1 338 ? 2.574 -10.963 1.955 1.00 97.94 338 LEU A CA 1
ATOM 2574 C C . LEU A 1 338 ? 2.532 -11.310 3.448 1.00 97.94 338 LEU A C 1
ATOM 2576 O O . LEU A 1 338 ? 1.486 -11.705 3.970 1.00 97.94 338 LEU A O 1
ATOM 2580 N N . LEU A 1 339 ? 3.643 -11.095 4.161 1.00 97.12 339 LEU A N 1
ATOM 2581 C CA . LEU A 1 339 ? 3.713 -11.294 5.608 1.00 97.12 339 LEU A CA 1
ATOM 2582 C C . LEU A 1 339 ? 2.720 -10.387 6.346 1.00 97.12 339 LEU A C 1
ATOM 2584 O O . LEU A 1 339 ? 2.011 -10.839 7.247 1.00 97.12 339 LEU A O 1
ATOM 2588 N N . GLN A 1 340 ? 2.645 -9.116 5.956 1.00 97.38 340 GLN A N 1
ATOM 2589 C CA . GLN A 1 340 ? 1.730 -8.139 6.532 1.00 97.38 340 GLN A CA 1
ATOM 2590 C C . GLN A 1 340 ? 0.265 -8.501 6.261 1.00 97.38 340 GLN A C 1
ATOM 2592 O O . GLN A 1 340 ? -0.566 -8.360 7.161 1.00 97.38 340 GLN A O 1
ATOM 2597 N N . GLY A 1 341 ? -0.051 -9.010 5.067 1.00 96.69 341 GLY A N 1
ATOM 2598 C CA . GLY A 1 341 ? -1.369 -9.539 4.718 1.00 96.69 341 GLY A CA 1
ATOM 2599 C C . GLY A 1 341 ? -1.772 -10.708 5.610 1.00 96.69 341 GLY A C 1
ATOM 2600 O O . GLY A 1 341 ? -2.839 -10.681 6.223 1.00 96.69 341 GLY A O 1
ATOM 2601 N N . PHE A 1 342 ? -0.878 -11.685 5.778 1.00 96.69 342 PHE A N 1
ATOM 2602 C CA . PHE A 1 342 ? -1.097 -12.827 6.667 1.00 96.69 342 PHE A CA 1
ATOM 2603 C C . PHE A 1 342 ? -1.293 -12.401 8.131 1.00 96.69 342 PHE A C 1
ATOM 2605 O O . PHE A 1 342 ? -2.240 -12.829 8.794 1.00 96.69 342 PHE A O 1
ATOM 2612 N N . GLN A 1 343 ? -0.438 -11.509 8.643 1.00 96.44 343 GLN A N 1
ATOM 2613 C CA . GLN A 1 343 ? -0.584 -10.939 9.988 1.00 96.44 343 GLN A CA 1
ATOM 2614 C C . GLN A 1 343 ? -1.905 -10.174 10.144 1.00 96.44 343 GLN A C 1
ATOM 2616 O O . GLN A 1 343 ? -2.553 -10.269 11.189 1.00 96.44 343 GLN A O 1
ATOM 2621 N N . GLY A 1 344 ? -2.316 -9.439 9.107 1.00 95.62 344 GLY A N 1
ATOM 2622 C CA . GLY A 1 344 ? -3.586 -8.724 9.050 1.00 95.62 344 GLY A CA 1
ATOM 2623 C C . GLY A 1 344 ? -4.783 -9.664 9.134 1.00 95.62 344 GLY A C 1
ATOM 2624 O O . GLY A 1 344 ? -5.666 -9.441 9.960 1.00 95.62 344 GLY A O 1
ATOM 2625 N N . TRP A 1 345 ? -4.775 -10.759 8.370 1.00 95.62 345 TRP A N 1
ATOM 2626 C CA . TRP A 1 345 ? -5.840 -11.766 8.398 1.00 95.62 345 TRP A CA 1
ATOM 2627 C C . TRP A 1 345 ? -5.933 -12.472 9.749 1.00 95.62 345 TRP A C 1
ATOM 2629 O O . TRP A 1 345 ? -7.011 -12.566 10.332 1.00 95.62 345 TRP A O 1
ATOM 2639 N N . ASN A 1 346 ? -4.797 -12.891 10.311 1.00 94.75 346 ASN A N 1
ATOM 2640 C CA . ASN A 1 346 ? -4.761 -13.508 11.638 1.00 94.75 346 ASN A CA 1
ATOM 2641 C C . ASN A 1 346 ? -5.268 -12.569 12.733 1.00 94.75 346 ASN A C 1
ATOM 2643 O O . ASN A 1 346 ? -5.926 -13.007 13.679 1.00 94.75 346 ASN A O 1
ATOM 2647 N N . LYS A 1 347 ? -4.965 -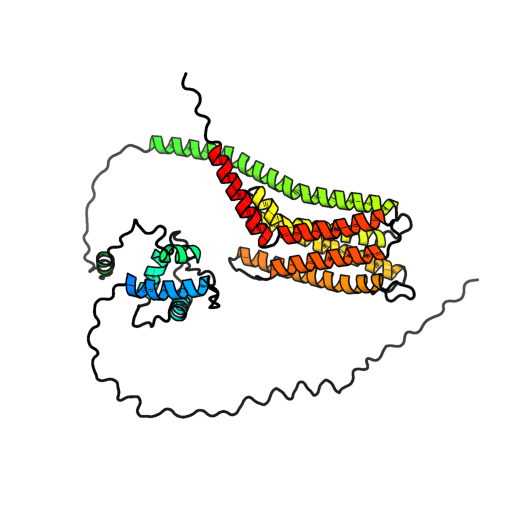11.273 12.619 1.00 93.12 347 LYS A N 1
ATOM 2648 C CA . LYS A 1 347 ? -5.498 -10.252 13.520 1.00 93.12 347 LYS A CA 1
ATOM 2649 C C . LYS A 1 347 ? -7.002 -10.068 13.326 1.00 93.12 347 LYS A C 1
ATOM 2651 O O . LYS A 1 347 ? -7.716 -9.993 14.319 1.00 93.12 347 LYS A O 1
ATOM 2656 N N . PHE A 1 348 ? -7.476 -10.009 12.084 1.00 92.19 348 PHE A N 1
ATOM 2657 C CA . PHE A 1 348 ? -8.896 -9.874 11.759 1.00 92.19 348 PHE A CA 1
ATOM 2658 C C . PHE A 1 348 ? -9.716 -11.042 12.325 1.00 92.19 348 PHE A C 1
ATOM 2660 O O . PHE A 1 348 ? -10.658 -10.812 13.078 1.00 92.19 348 PHE A O 1
ATOM 2667 N N . LEU A 1 349 ? -9.290 -12.282 12.070 1.00 92.44 349 LEU A N 1
ATOM 2668 C CA . LEU A 1 349 ? -9.927 -13.489 12.605 1.00 92.44 349 LEU A CA 1
ATOM 2669 C C . LEU A 1 349 ? -9.820 -13.574 14.134 1.00 92.44 349 LEU A C 1
ATOM 2671 O O . LEU A 1 349 ? -10.774 -13.950 14.805 1.00 92.44 349 LEU A O 1
ATOM 2675 N N . GLY A 1 350 ? -8.679 -13.184 14.711 1.00 91.75 350 GLY A N 1
ATOM 2676 C CA . GLY A 1 350 ? -8.508 -13.146 16.166 1.00 91.75 350 GLY A CA 1
ATOM 2677 C C . GLY A 1 350 ? -9.507 -12.211 16.849 1.00 91.75 350 GLY A C 1
ATOM 2678 O O . GLY A 1 350 ? -10.093 -12.580 17.866 1.00 91.75 350 GLY A O 1
ATOM 2679 N N . LEU A 1 351 ? -9.755 -11.040 16.255 1.00 89.81 351 LEU A N 1
ATOM 2680 C CA . LEU A 1 351 ? -10.718 -10.066 16.770 1.00 89.81 351 LEU A CA 1
ATOM 2681 C C . LEU A 1 351 ? -12.162 -10.582 16.738 1.00 89.81 351 LEU A C 1
ATOM 2683 O O . LEU A 1 351 ? -12.925 -10.217 17.624 1.00 89.81 351 LEU A O 1
ATOM 2687 N N . GLN A 1 352 ? -12.522 -11.455 15.791 1.00 89.62 352 GLN A N 1
ATOM 2688 C CA . GLN A 1 352 ? -13.848 -12.091 15.764 1.00 89.62 352 GLN A CA 1
ATOM 2689 C C . GLN A 1 352 ? -14.081 -13.032 16.957 1.00 89.62 352 GLN A C 1
ATOM 2691 O O . GLN A 1 352 ? -15.221 -13.275 17.330 1.00 89.62 352 GLN A O 1
ATOM 2696 N N . VAL A 1 353 ? -13.006 -13.525 17.582 1.00 93.94 353 VAL A N 1
ATOM 2697 C CA . VAL A 1 353 ? -13.045 -14.406 18.765 1.00 93.94 353 VAL A CA 1
ATOM 2698 C C . VAL A 1 353 ? -12.632 -13.645 20.038 1.00 93.94 353 VAL A C 1
ATOM 2700 O O . VAL A 1 353 ? -12.234 -14.247 21.030 1.00 93.94 353 VAL A O 1
ATOM 2703 N N . GLY A 1 354 ? -12.626 -12.307 20.011 1.00 91.00 354 GLY A N 1
ATOM 2704 C CA . GLY A 1 354 ? -12.226 -11.483 21.161 1.00 91.00 354 GLY A CA 1
ATOM 2705 C C . GLY A 1 354 ? -10.735 -11.558 21.529 1.00 91.00 354 GLY A C 1
ATOM 2706 O O . GLY A 1 354 ? -10.331 -11.073 22.581 1.00 91.00 354 GLY A O 1
ATOM 2707 N N . LYS A 1 355 ? -9.872 -12.139 20.680 1.00 90.88 355 LYS A N 1
ATOM 2708 C CA . LYS A 1 355 ? -8.428 -12.278 20.939 1.00 90.88 355 LYS A CA 1
ATOM 2709 C C . LYS A 1 355 ? -7.622 -11.212 20.202 1.00 90.88 355 LYS A C 1
ATOM 2711 O O . LYS A 1 355 ? -7.528 -11.207 18.974 1.00 90.88 355 LYS A O 1
ATOM 2716 N N . ILE A 1 356 ? -6.940 -10.349 20.953 1.00 86.06 356 ILE A N 1
ATOM 2717 C CA . ILE A 1 356 ? -6.033 -9.345 20.385 1.00 86.06 356 ILE A CA 1
ATOM 2718 C C . ILE A 1 356 ? -4.700 -10.010 20.011 1.00 86.06 356 ILE A C 1
ATOM 2720 O O . ILE A 1 356 ? -3.999 -10.559 20.857 1.00 86.06 356 ILE A O 1
ATOM 2724 N N . ARG A 1 357 ? -4.323 -9.941 18.729 1.00 85.56 357 ARG A N 1
ATOM 2725 C CA . ARG A 1 357 ? -3.035 -10.430 18.202 1.00 85.56 357 ARG A CA 1
ATOM 2726 C C . ARG A 1 357 ? -2.319 -9.339 17.397 1.00 85.56 357 ARG A C 1
ATOM 2728 O O . ARG A 1 357 ? -2.945 -8.389 16.927 1.00 85.56 357 ARG A O 1
ATOM 2735 N N . HIS A 1 358 ? -1.003 -9.491 17.225 1.00 87.25 358 HIS A N 1
ATOM 2736 C CA . HIS A 1 358 ? -0.152 -8.662 16.353 1.00 87.25 358 HIS A CA 1
ATOM 2737 C C . HIS A 1 358 ? -0.256 -7.142 16.604 1.00 87.25 358 HIS A C 1
ATOM 2739 O O . HIS A 1 358 ? -0.689 -6.365 15.747 1.00 87.25 358 HIS A O 1
ATOM 2745 N N . LEU A 1 359 ? 0.185 -6.695 17.785 1.00 86.75 359 LEU A N 1
ATOM 2746 C CA . LEU A 1 359 ? 0.193 -5.271 18.156 1.00 86.75 359 LEU A CA 1
ATOM 2747 C C . LEU A 1 359 ? 1.068 -4.411 17.226 1.00 86.75 359 LEU A C 1
ATOM 2749 O O . LEU A 1 359 ? 0.711 -3.270 16.950 1.00 86.75 359 LEU A O 1
ATOM 2753 N N . ALA A 1 360 ? 2.154 -4.972 16.683 1.00 92.12 360 ALA A N 1
ATOM 2754 C CA . ALA A 1 360 ? 3.062 -4.279 15.764 1.00 92.12 360 ALA A CA 1
ATOM 2755 C C . ALA A 1 360 ? 2.515 -4.114 14.330 1.00 92.12 360 ALA A C 1
ATOM 2757 O O . ALA A 1 360 ? 3.089 -3.365 13.543 1.00 92.12 360 ALA A O 1
ATOM 2758 N N . HIS A 1 361 ? 1.389 -4.754 13.986 1.00 94.31 361 HIS A N 1
ATOM 2759 C CA . HIS A 1 361 ? 0.819 -4.732 12.633 1.00 94.31 361 HIS A CA 1
ATOM 2760 C C . HIS A 1 361 ? 0.666 -3.314 12.031 1.00 94.31 361 HIS A C 1
ATOM 2762 O O . HIS A 1 361 ? 1.059 -3.121 10.882 1.00 94.31 361 HIS A O 1
ATOM 2768 N N . PRO A 1 362 ? 0.180 -2.284 12.757 1.00 93.94 362 PRO A N 1
ATOM 2769 C CA . PRO A 1 362 ? 0.063 -0.934 12.195 1.00 93.94 362 PRO A CA 1
ATOM 2770 C C . PRO A 1 362 ? 1.413 -0.248 11.938 1.00 93.94 362 PRO A C 1
ATOM 2772 O O . PRO A 1 362 ? 1.511 0.618 11.073 1.00 93.94 362 PRO A O 1
ATOM 2775 N N . LEU A 1 363 ? 2.459 -0.589 12.698 1.00 95.06 363 LEU A N 1
ATOM 2776 C CA . LEU A 1 363 ? 3.801 -0.057 12.461 1.00 95.06 363 LEU A CA 1
ATOM 2777 C C . LEU A 1 363 ? 4.409 -0.697 11.209 1.00 95.06 363 LEU A C 1
ATOM 2779 O O . LEU A 1 363 ? 4.842 0.024 10.314 1.00 95.06 363 LEU A O 1
ATOM 2783 N N . ASN A 1 364 ? 4.338 -2.026 11.110 1.00 96.44 364 ASN A N 1
ATOM 2784 C CA . ASN A 1 364 ? 4.847 -2.781 9.965 1.00 96.44 364 ASN A CA 1
ATOM 2785 C C . ASN A 1 364 ? 4.179 -2.357 8.650 1.00 96.44 364 ASN A C 1
ATOM 2787 O O . ASN A 1 364 ? 4.857 -2.200 7.638 1.00 96.44 364 ASN A O 1
ATOM 2791 N N . GLY A 1 365 ? 2.866 -2.106 8.669 1.00 96.94 365 GLY A N 1
ATOM 2792 C CA . GLY A 1 365 ? 2.134 -1.635 7.490 1.00 96.94 365 GLY A CA 1
ATOM 2793 C C . GLY A 1 365 ? 2.626 -0.278 6.983 1.00 96.94 365 GLY A C 1
ATOM 2794 O O . GLY A 1 365 ? 2.798 -0.104 5.781 1.00 96.94 365 GLY A O 1
ATOM 2795 N N . ARG A 1 366 ? 2.928 0.658 7.894 1.00 96.81 366 ARG A N 1
ATOM 2796 C CA . ARG A 1 366 ? 3.472 1.980 7.537 1.00 96.81 366 ARG A CA 1
ATOM 2797 C C . ARG A 1 366 ? 4.880 1.875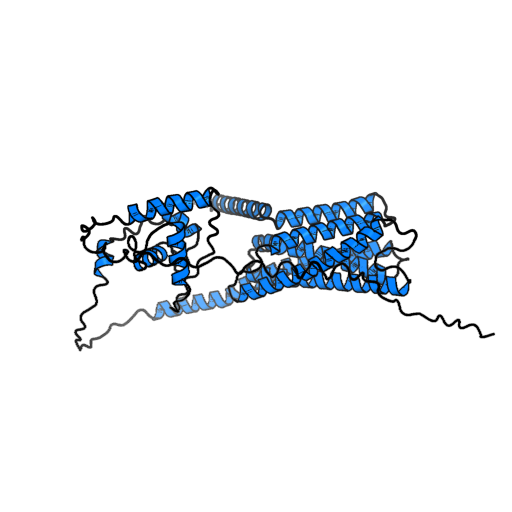 6.962 1.00 96.81 366 ARG A C 1
ATOM 2799 O O . ARG A 1 366 ? 5.142 2.471 5.928 1.00 96.81 366 ARG A O 1
ATOM 2806 N N . ILE A 1 367 ? 5.745 1.068 7.583 1.00 97.62 367 ILE A N 1
ATOM 2807 C CA . ILE A 1 367 ? 7.092 0.801 7.058 1.00 97.62 367 ILE A CA 1
ATOM 2808 C C . ILE A 1 367 ? 6.995 0.213 5.647 1.00 97.62 367 ILE A C 1
ATOM 2810 O O . ILE A 1 367 ? 7.626 0.722 4.729 1.00 97.62 367 ILE A O 1
ATOM 2814 N N . THR A 1 368 ? 6.155 -0.807 5.453 1.00 98.12 368 THR A N 1
ATOM 2815 C CA . THR A 1 368 ? 5.984 -1.467 4.148 1.00 98.12 368 THR A CA 1
ATOM 2816 C C . THR A 1 368 ? 5.496 -0.488 3.077 1.00 98.12 368 THR A C 1
ATOM 2818 O O . THR A 1 368 ? 6.038 -0.481 1.975 1.00 98.12 368 THR A O 1
ATOM 2821 N N . LEU A 1 369 ? 4.528 0.379 3.402 1.00 97.69 369 LEU A N 1
ATOM 2822 C CA . LEU A 1 369 ? 4.031 1.413 2.491 1.00 97.69 369 LEU A CA 1
ATOM 2823 C C . LEU A 1 369 ? 5.129 2.423 2.107 1.00 97.69 369 LEU A C 1
ATOM 2825 O O . LEU A 1 369 ? 5.283 2.733 0.928 1.00 97.69 369 LEU A O 1
ATOM 2829 N N . THR A 1 370 ? 5.926 2.894 3.072 1.00 97.81 370 THR A N 1
ATOM 2830 C CA . THR A 1 370 ? 7.055 3.799 2.800 1.00 97.81 370 THR A CA 1
ATOM 2831 C C . THR A 1 370 ? 8.104 3.137 1.907 1.00 97.81 370 THR A C 1
ATOM 2833 O O . THR A 1 370 ? 8.543 3.744 0.934 1.00 97.81 370 THR A O 1
ATOM 2836 N N . LEU A 1 371 ? 8.483 1.884 2.190 1.00 97.81 371 LEU A N 1
ATOM 2837 C CA . LEU A 1 371 ? 9.449 1.149 1.365 1.00 97.81 371 LEU A CA 1
ATOM 2838 C C . LEU A 1 371 ? 8.923 0.960 -0.067 1.00 97.81 371 LEU A C 1
ATOM 2840 O O . LEU A 1 371 ? 9.675 1.164 -1.017 1.00 97.81 371 LEU A O 1
ATOM 2844 N N . ALA A 1 372 ? 7.634 0.647 -0.235 1.00 98.00 372 ALA A N 1
ATOM 2845 C CA . ALA A 1 372 ? 7.005 0.540 -1.550 1.00 98.00 372 ALA A CA 1
ATOM 2846 C C . ALA A 1 372 ? 7.062 1.865 -2.333 1.00 98.00 372 ALA A C 1
ATOM 2848 O O . ALA A 1 372 ? 7.440 1.868 -3.503 1.00 98.00 372 ALA A O 1
ATOM 2849 N N . ALA A 1 373 ? 6.758 2.995 -1.689 1.00 97.19 373 ALA A N 1
ATOM 2850 C CA . ALA A 1 373 ? 6.826 4.315 -2.317 1.00 97.19 373 ALA A CA 1
ATOM 2851 C C . ALA A 1 373 ? 8.257 4.704 -2.723 1.00 97.19 373 ALA A C 1
ATOM 2853 O O . ALA A 1 373 ? 8.476 5.141 -3.852 1.00 97.19 373 ALA A O 1
ATOM 2854 N N . CYS A 1 374 ? 9.244 4.476 -1.848 1.00 97.69 374 CYS A N 1
ATOM 2855 C CA . CYS A 1 374 ? 10.656 4.697 -2.171 1.00 97.69 374 CYS A CA 1
ATOM 2856 C C . CYS A 1 374 ? 11.111 3.824 -3.347 1.00 97.69 374 CYS A C 1
ATOM 2858 O O . CYS A 1 374 ? 11.834 4.293 -4.221 1.00 97.69 374 CYS A O 1
ATOM 2860 N N . ASN A 1 375 ? 10.662 2.569 -3.398 1.00 98.12 375 ASN A N 1
ATOM 2861 C CA . ASN A 1 375 ? 10.979 1.656 -4.490 1.00 98.12 375 ASN A CA 1
ATOM 2862 C C . ASN A 1 375 ? 10.400 2.114 -5.841 1.00 98.12 375 ASN A C 1
ATOM 2864 O O . ASN A 1 375 ? 11.051 1.962 -6.874 1.00 98.12 375 ASN A O 1
ATOM 2868 N N . MET A 1 376 ? 9.193 2.690 -5.841 1.00 96.75 376 MET A N 1
ATOM 2869 C CA . MET A 1 376 ? 8.604 3.285 -7.044 1.00 96.75 376 MET A CA 1
ATOM 2870 C C . MET A 1 376 ? 9.336 4.563 -7.466 1.00 96.75 376 MET A C 1
ATOM 2872 O O . MET A 1 376 ? 9.656 4.724 -8.639 1.00 96.75 376 MET A O 1
ATOM 2876 N N . ALA A 1 377 ? 9.665 5.448 -6.522 1.00 96.31 377 ALA A N 1
ATOM 2877 C CA . ALA A 1 377 ? 10.459 6.640 -6.817 1.00 96.31 377 ALA A CA 1
ATOM 2878 C C . ALA A 1 377 ? 11.841 6.278 -7.396 1.00 96.31 377 ALA A C 1
ATOM 2880 O O . ALA A 1 377 ? 12.304 6.922 -8.334 1.00 96.31 377 ALA A O 1
ATOM 2881 N N . LEU A 1 378 ? 12.462 5.203 -6.895 1.00 97.06 378 LEU A N 1
ATOM 2882 C CA . LEU A 1 378 ? 13.726 4.685 -7.411 1.00 97.06 378 LEU A CA 1
ATOM 2883 C C . LEU A 1 378 ? 13.614 4.262 -8.880 1.00 97.06 378 LEU A C 1
ATOM 2885 O O . LEU A 1 378 ? 14.448 4.672 -9.681 1.00 97.06 378 LEU A O 1
ATOM 2889 N N . ILE A 1 379 ? 12.602 3.477 -9.270 1.00 96.25 379 ILE A N 1
ATOM 2890 C CA . ILE A 1 379 ? 12.503 3.022 -10.668 1.00 96.25 379 ILE A CA 1
ATOM 2891 C C . ILE A 1 379 ? 12.178 4.161 -11.637 1.00 96.25 379 ILE A C 1
ATOM 2893 O O . ILE A 1 379 ? 12.644 4.130 -12.776 1.00 96.25 379 ILE A O 1
ATOM 2897 N N . LEU A 1 380 ? 11.475 5.207 -11.186 1.00 95.38 380 LEU A N 1
ATOM 2898 C CA . LEU A 1 380 ? 11.228 6.409 -11.992 1.00 95.38 380 LEU A CA 1
ATOM 2899 C C . LEU A 1 380 ? 12.522 7.086 -12.466 1.00 95.38 380 LEU A C 1
ATOM 2901 O O . LEU A 1 380 ? 12.524 7.666 -13.546 1.00 95.38 380 LEU A O 1
ATOM 2905 N N . THR A 1 381 ? 13.633 6.943 -11.732 1.00 96.19 381 THR A N 1
ATOM 2906 C CA . THR A 1 381 ? 14.951 7.471 -12.146 1.00 96.19 381 THR A CA 1
ATOM 2907 C C . THR A 1 381 ? 15.548 6.759 -13.361 1.00 96.19 381 THR A C 1
ATOM 2909 O O . THR A 1 381 ? 16.496 7.253 -13.962 1.00 96.19 381 THR A O 1
ATOM 2912 N N . THR A 1 382 ? 15.022 5.585 -13.721 1.00 94.62 382 THR A N 1
ATOM 2913 C CA . THR A 1 382 ? 15.534 4.773 -14.836 1.00 94.62 382 THR A CA 1
ATOM 2914 C C . THR A 1 382 ? 14.765 4.979 -16.135 1.00 94.62 382 THR A C 1
ATOM 2916 O O . THR A 1 382 ? 15.216 4.528 -17.188 1.00 94.62 382 THR A O 1
ATOM 2919 N N . PHE A 1 383 ? 13.608 5.643 -16.076 1.00 92.19 383 PHE A N 1
ATOM 2920 C CA . PHE A 1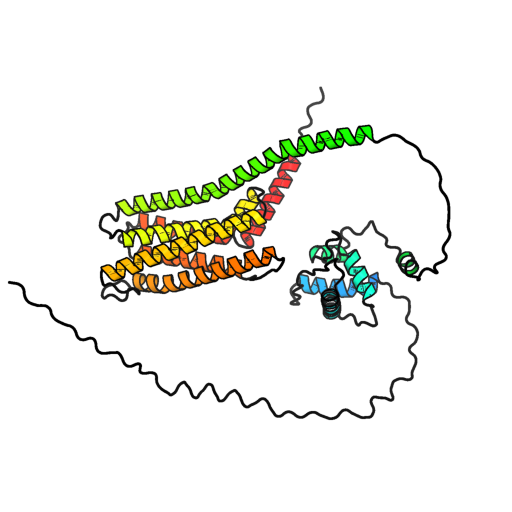 383 ? 12.810 5.938 -17.256 1.00 92.19 383 PHE A CA 1
ATOM 2921 C C . PHE A 1 383 ? 13.256 7.262 -17.889 1.00 92.19 383 PHE A C 1
ATOM 2923 O O . PHE A 1 383 ? 13.575 8.205 -17.165 1.00 92.19 383 PHE A O 1
ATOM 2930 N N . PRO A 1 384 ? 13.227 7.378 -19.229 1.00 92.12 384 PRO A N 1
ATOM 2931 C CA . PRO A 1 384 ? 13.545 8.615 -19.939 1.00 92.12 384 PRO A CA 1
ATOM 2932 C C . PRO A 1 384 ? 12.370 9.610 -19.868 1.00 92.12 384 PRO A C 1
ATOM 2934 O O . PRO A 1 384 ? 11.796 9.992 -20.884 1.00 92.12 384 PRO A O 1
ATOM 2937 N N . LEU A 1 385 ? 11.956 9.981 -18.656 1.00 90.31 385 LEU A N 1
ATOM 2938 C CA . LEU A 1 385 ? 10.883 10.946 -18.420 1.00 90.31 385 LEU A CA 1
ATOM 2939 C C . LEU A 1 385 ? 11.419 12.376 -18.539 1.00 90.31 385 LEU A C 1
ATOM 2941 O O . LEU A 1 385 ? 12.585 12.638 -18.244 1.00 90.31 385 LEU A O 1
ATOM 2945 N N . SER A 1 386 ? 10.551 13.322 -18.905 1.00 93.00 386 SER A N 1
ATOM 2946 C CA . SER A 1 386 ? 10.878 14.739 -18.738 1.00 93.00 386 SER A CA 1
ATOM 2947 C C . SER A 1 386 ? 11.068 15.061 -17.253 1.00 93.00 386 SER A C 1
ATOM 2949 O O . SER A 1 386 ? 10.396 14.486 -16.393 1.00 93.00 386 SER A O 1
ATOM 2951 N N . GLU A 1 387 ? 11.960 16.003 -16.944 1.00 94.12 387 GLU A N 1
ATOM 2952 C CA . GLU A 1 387 ? 12.281 16.384 -15.563 1.00 94.12 387 GLU A CA 1
ATOM 2953 C C . GLU A 1 387 ? 11.026 16.778 -14.764 1.00 94.12 387 GLU A C 1
ATOM 2955 O O . GLU A 1 387 ? 10.821 16.308 -13.645 1.00 94.12 387 GLU A O 1
ATOM 2960 N N . ALA A 1 388 ? 10.128 17.556 -15.378 1.00 91.38 388 ALA A N 1
ATOM 2961 C CA . ALA A 1 388 ? 8.865 17.966 -14.769 1.00 91.38 388 ALA A CA 1
ATOM 2962 C C . ALA A 1 388 ? 7.942 16.777 -14.449 1.00 91.38 388 ALA A C 1
ATOM 2964 O O . ALA A 1 388 ? 7.342 16.731 -13.371 1.00 91.38 388 ALA A O 1
ATOM 2965 N N . LEU A 1 389 ? 7.830 15.802 -15.358 1.00 88.06 389 LEU A N 1
ATOM 2966 C CA . LEU A 1 389 ? 7.003 14.614 -15.144 1.00 88.06 389 LEU A CA 1
ATOM 2967 C C . LEU A 1 389 ? 7.611 13.704 -14.071 1.00 88.06 389 LEU A C 1
ATOM 2969 O O . LEU A 1 389 ? 6.886 13.232 -13.194 1.00 88.06 389 LEU A O 1
ATOM 2973 N N . PHE A 1 390 ? 8.932 13.505 -14.101 1.00 92.75 390 PHE A N 1
ATOM 2974 C CA . PHE A 1 390 ? 9.658 12.762 -13.073 1.00 92.75 390 PHE A CA 1
ATOM 2975 C C . PHE A 1 390 ? 9.431 13.369 -11.684 1.00 92.75 390 PHE A C 1
ATOM 2977 O O . PHE A 1 390 ? 8.986 12.661 -10.780 1.00 92.75 390 PHE A O 1
ATOM 2984 N N . LEU A 1 391 ? 9.670 14.678 -11.525 1.00 93.19 391 LEU A N 1
ATOM 2985 C CA . LEU A 1 391 ? 9.466 15.389 -10.262 1.00 93.19 391 LEU A CA 1
ATOM 2986 C C . LEU A 1 391 ? 8.019 15.271 -9.789 1.00 93.19 391 LEU A C 1
ATOM 2988 O O . LEU A 1 391 ? 7.784 14.923 -8.636 1.00 93.19 391 LEU A O 1
ATOM 2992 N N . THR A 1 392 ? 7.052 15.490 -10.679 1.00 89.19 392 THR A N 1
ATOM 2993 C CA . THR A 1 392 ? 5.626 15.420 -10.334 1.00 89.19 392 THR A CA 1
ATOM 2994 C C . THR A 1 392 ? 5.236 14.030 -9.828 1.00 89.19 392 THR A C 1
ATOM 2996 O O . THR A 1 392 ? 4.591 13.916 -8.785 1.00 89.19 392 THR A O 1
ATOM 2999 N N . LEU A 1 393 ? 5.651 12.964 -10.520 1.00 88.94 393 LEU A N 1
ATOM 3000 C CA . LEU A 1 393 ? 5.338 11.589 -10.127 1.00 88.94 393 LEU A CA 1
ATOM 3001 C C . LEU A 1 393 ? 6.068 11.185 -8.842 1.00 88.94 393 LEU A C 1
ATOM 3003 O O . LEU A 1 393 ? 5.435 10.689 -7.910 1.00 88.94 393 LEU A O 1
ATOM 3007 N N . ALA A 1 394 ? 7.381 11.414 -8.765 1.00 93.56 394 ALA A N 1
ATOM 3008 C CA . ALA A 1 394 ? 8.189 11.015 -7.618 1.00 93.56 394 ALA A CA 1
ATOM 3009 C C . ALA A 1 394 ? 7.775 11.770 -6.345 1.00 93.56 394 ALA A C 1
ATOM 3011 O O . ALA A 1 394 ? 7.509 11.145 -5.317 1.00 93.56 394 ALA A O 1
ATOM 3012 N N . VAL A 1 395 ? 7.649 13.100 -6.415 1.00 92.94 395 VAL A N 1
ATOM 3013 C CA . VAL A 1 395 ? 7.195 13.924 -5.284 1.00 92.94 395 VAL A CA 1
ATOM 3014 C C . VAL A 1 395 ? 5.751 13.587 -4.931 1.00 92.94 395 VAL A C 1
ATOM 3016 O O . VAL A 1 395 ? 5.451 13.404 -3.755 1.00 92.94 395 VAL A O 1
ATOM 3019 N N . GLY A 1 396 ? 4.871 13.425 -5.923 1.00 89.06 396 GLY A N 1
ATOM 3020 C CA . GLY A 1 396 ? 3.478 13.043 -5.705 1.00 89.06 396 GLY A CA 1
ATOM 3021 C C . GLY A 1 396 ? 3.347 11.736 -4.921 1.00 89.06 396 GLY A C 1
ATOM 3022 O O . GLY A 1 396 ? 2.657 11.703 -3.900 1.00 89.06 396 GLY A O 1
ATOM 3023 N N . ILE A 1 397 ? 4.060 10.683 -5.336 1.00 93.38 397 ILE A N 1
ATOM 3024 C CA . ILE A 1 397 ? 4.090 9.376 -4.657 1.00 93.38 397 ILE A CA 1
ATOM 3025 C C . ILE A 1 397 ? 4.601 9.508 -3.218 1.00 93.38 397 ILE A C 1
ATOM 3027 O O . ILE A 1 397 ? 3.997 8.964 -2.287 1.00 93.38 397 ILE A O 1
ATOM 3031 N N . LEU A 1 398 ? 5.707 10.226 -3.013 1.00 95.69 398 LEU A N 1
ATOM 3032 C CA . LEU A 1 398 ? 6.325 10.358 -1.694 1.00 95.69 398 LEU A CA 1
ATOM 3033 C C . LEU A 1 398 ? 5.460 11.192 -0.743 1.00 95.69 398 LEU A C 1
ATOM 3035 O O . LEU A 1 398 ? 5.202 10.757 0.378 1.00 95.69 398 LEU A O 1
ATOM 3039 N N . VAL A 1 399 ? 4.956 12.345 -1.185 1.00 93.19 399 VAL A N 1
ATOM 3040 C CA . VAL A 1 399 ? 4.120 13.242 -0.370 1.00 93.19 399 VAL A CA 1
ATOM 3041 C C . VAL A 1 399 ? 2.810 12.567 0.023 1.00 93.19 399 VAL A C 1
ATOM 3043 O O . VAL A 1 399 ? 2.448 12.572 1.199 1.00 93.19 399 VAL A O 1
ATOM 3046 N N . THR A 1 400 ? 2.113 11.938 -0.925 1.00 91.94 400 THR A N 1
ATOM 3047 C CA . THR A 1 400 ? 0.851 11.233 -0.634 1.00 91.94 400 THR A CA 1
ATOM 3048 C C . THR A 1 400 ? 1.068 10.051 0.311 1.00 91.94 400 THR A C 1
ATOM 3050 O O . THR A 1 400 ? 0.275 9.847 1.232 1.00 91.94 400 THR A O 1
ATOM 3053 N N . THR A 1 401 ? 2.182 9.327 0.169 1.00 95.19 401 THR A N 1
ATOM 3054 C CA . THR A 1 401 ? 2.565 8.257 1.099 1.00 95.19 401 THR A CA 1
ATOM 3055 C C . THR A 1 401 ? 2.861 8.794 2.500 1.00 95.19 401 THR A C 1
ATOM 3057 O O . THR A 1 401 ? 2.362 8.250 3.486 1.00 95.19 401 THR A O 1
ATOM 3060 N N . LEU A 1 402 ? 3.638 9.875 2.613 1.00 95.00 402 LEU A N 1
ATOM 3061 C CA . LEU A 1 402 ? 3.950 10.511 3.895 1.00 95.00 402 LEU A CA 1
ATOM 3062 C C . LEU A 1 402 ? 2.682 11.008 4.595 1.00 95.00 402 LEU A C 1
ATOM 3064 O O . LEU A 1 402 ? 2.509 10.763 5.790 1.00 95.00 402 LEU A O 1
ATOM 3068 N N . LEU A 1 403 ? 1.769 11.630 3.847 1.00 91.44 403 LEU A N 1
ATOM 3069 C CA . LEU A 1 403 ? 0.478 12.074 4.362 1.00 91.44 403 LEU A CA 1
ATOM 3070 C C . LEU A 1 403 ? -0.350 10.889 4.874 1.00 91.44 403 LEU A C 1
ATOM 3072 O O . LEU A 1 403 ? -0.866 10.930 5.991 1.00 91.44 403 LEU A O 1
ATOM 3076 N N . ALA A 1 404 ? -0.419 9.799 4.110 1.00 92.25 404 ALA A N 1
ATOM 3077 C CA . ALA A 1 404 ? -1.122 8.590 4.521 1.00 92.25 404 ALA A CA 1
ATOM 3078 C C . ALA A 1 404 ? -0.526 7.967 5.798 1.00 92.25 404 ALA A C 1
ATOM 3080 O O . ALA A 1 404 ? -1.260 7.612 6.724 1.00 92.25 404 ALA A O 1
ATOM 3081 N N . VAL A 1 405 ? 0.806 7.901 5.901 1.00 95.00 405 VAL A N 1
ATOM 3082 C CA . VAL A 1 405 ? 1.527 7.411 7.089 1.00 95.00 405 VAL A CA 1
ATOM 3083 C C . VAL A 1 405 ? 1.288 8.303 8.311 1.00 95.00 405 VAL A C 1
ATOM 3085 O O . VAL A 1 405 ? 1.114 7.778 9.419 1.00 95.00 405 VAL A O 1
ATOM 3088 N N . ALA A 1 406 ? 1.258 9.625 8.123 1.00 93.19 406 ALA A N 1
ATOM 3089 C CA . ALA A 1 406 ? 0.985 10.596 9.178 1.00 93.19 406 ALA A CA 1
ATOM 3090 C C . ALA A 1 406 ? -0.453 10.463 9.703 1.00 93.19 406 ALA A C 1
ATOM 3092 O O . ALA A 1 406 ? -0.653 10.320 10.913 1.00 93.19 406 ALA A O 1
ATOM 3093 N N . ILE A 1 407 ? -1.436 10.403 8.796 1.00 89.75 407 ILE A N 1
ATOM 3094 C CA . ILE A 1 407 ? -2.860 10.217 9.115 1.00 89.75 407 ILE A CA 1
ATOM 3095 C C . ILE A 1 407 ? -3.097 8.878 9.830 1.00 89.75 407 ILE A C 1
ATOM 3097 O O . ILE A 1 407 ? -3.813 8.820 10.829 1.00 89.75 407 ILE A O 1
ATOM 3101 N N . ALA A 1 408 ? -2.474 7.794 9.360 1.00 90.56 408 ALA A N 1
ATOM 3102 C CA . ALA A 1 408 ? -2.603 6.468 9.967 1.00 90.56 408 ALA A CA 1
ATOM 3103 C C . ALA A 1 408 ? -1.865 6.336 11.318 1.00 90.56 408 ALA A C 1
ATOM 3105 O O . ALA A 1 408 ? -2.086 5.376 12.072 1.00 90.56 408 ALA A O 1
ATOM 3106 N N . GLY A 1 409 ? -0.954 7.264 11.623 1.00 91.00 409 GLY A N 1
ATOM 3107 C CA . GLY A 1 409 ? -0.102 7.238 12.805 1.00 91.00 409 GLY A CA 1
ATOM 3108 C C . GLY A 1 409 ? -0.771 7.717 14.100 1.00 91.00 409 GLY A C 1
ATOM 3109 O O . GLY A 1 409 ? -1.893 8.218 14.087 1.00 91.00 409 GLY A O 1
ATOM 3110 N N . PRO A 1 410 ? -0.085 7.569 15.252 1.00 86.50 410 PRO A N 1
ATOM 3111 C CA . PRO A 1 410 ? -0.571 8.071 16.539 1.00 86.50 410 PRO A CA 1
ATOM 3112 C C . PRO A 1 410 ? -0.871 9.574 16.516 1.00 86.50 410 PRO A C 1
ATOM 3114 O O . PRO A 1 410 ? -1.934 9.977 16.969 1.00 86.50 410 PRO A O 1
ATOM 3117 N N . ALA A 1 411 ? 0.014 10.375 15.912 1.00 80.50 411 ALA A N 1
ATOM 3118 C CA . ALA A 1 411 ? -0.162 11.822 15.790 1.00 80.50 411 ALA A CA 1
ATOM 3119 C C . ALA A 1 411 ? -1.436 12.191 15.013 1.00 80.50 411 ALA A C 1
ATOM 3121 O O . ALA A 1 411 ? -2.214 13.024 15.473 1.00 80.50 411 ALA A O 1
ATOM 3122 N N . GLY A 1 412 ? -1.700 11.509 13.890 1.00 78.19 412 GLY A N 1
ATOM 3123 C CA . GLY A 1 412 ? -2.941 11.682 13.135 1.00 78.19 412 GLY A CA 1
ATOM 3124 C C . GLY A 1 412 ? -4.176 11.366 13.977 1.00 78.19 412 GLY A C 1
ATOM 3125 O O . GLY A 1 412 ? -5.145 12.115 13.964 1.00 78.19 412 GLY A O 1
ATOM 3126 N N . LYS A 1 413 ? -4.134 10.308 14.794 1.00 79.69 413 LYS A N 1
ATOM 3127 C CA . LYS A 1 413 ? -5.256 9.958 15.682 1.00 79.69 413 LYS A CA 1
ATOM 3128 C C . LYS A 1 413 ? -5.529 11.019 16.742 1.00 79.69 413 LYS A C 1
ATOM 3130 O O . LYS A 1 413 ? -6.701 11.290 16.995 1.00 79.69 413 LYS A O 1
ATOM 3135 N N . SER A 1 414 ? -4.481 11.593 17.333 1.00 81.25 414 SER A N 1
ATOM 3136 C CA . SER A 1 414 ? -4.609 12.663 18.325 1.00 81.25 414 SER A CA 1
ATOM 3137 C C . SER A 1 414 ? -5.176 13.933 17.693 1.00 81.25 414 SER A C 1
ATOM 3139 O O . SER A 1 414 ? -6.180 14.442 18.175 1.00 81.25 414 SER A O 1
ATOM 3141 N N . GLY A 1 415 ? -4.630 14.376 16.554 1.00 79.94 415 GLY A N 1
ATOM 3142 C CA . GLY A 1 415 ? -5.134 15.565 15.854 1.00 79.94 415 GLY A CA 1
ATOM 3143 C C . GLY A 1 415 ? -6.600 15.430 15.428 1.00 79.94 415 GLY A C 1
ATOM 3144 O O . GLY A 1 415 ? -7.381 16.364 15.567 1.00 79.94 415 GLY A O 1
ATOM 3145 N N . LEU A 1 416 ? -7.009 14.234 14.995 1.00 76.31 416 LEU A N 1
ATOM 3146 C CA . LEU A 1 416 ? -8.403 13.931 14.657 1.00 76.31 416 LEU A CA 1
ATOM 3147 C C . LEU A 1 416 ? -9.337 13.841 15.864 1.00 76.31 416 LEU A C 1
ATOM 3149 O O . LEU A 1 416 ? -10.548 13.968 15.706 1.00 76.31 416 LEU A O 1
ATOM 3153 N N . ALA A 1 417 ? -8.816 13.529 17.050 1.00 78.31 417 ALA A N 1
ATOM 3154 C CA . ALA A 1 417 ? -9.600 13.601 18.277 1.00 78.31 417 ALA A CA 1
ATOM 3155 C C . ALA A 1 417 ? -9.831 15.068 18.657 1.00 78.31 417 ALA A C 1
ATOM 3157 O O . ALA A 1 417 ? -10.982 15.462 18.799 1.00 78.31 417 ALA A O 1
ATOM 3158 N N . SER A 1 418 ? -8.771 15.878 18.670 1.00 85.25 418 SER A N 1
ATOM 3159 C CA . SER A 1 418 ? -8.854 17.308 18.986 1.00 85.25 418 SER A CA 1
ATOM 3160 C C . SER A 1 418 ? -9.729 18.087 18.000 1.00 85.25 418 SER A C 1
ATOM 3162 O O . SER A 1 418 ? -10.526 18.918 18.413 1.00 85.25 418 SER A O 1
ATOM 3164 N N . ALA A 1 419 ? -9.646 17.798 16.697 1.00 81.25 419 ALA A N 1
ATOM 3165 C CA . ALA A 1 419 ? -10.494 18.453 15.696 1.00 81.25 419 ALA A CA 1
ATOM 3166 C C . ALA A 1 419 ? -11.984 18.111 15.864 1.00 81.25 419 ALA A C 1
ATOM 3168 O O . ALA A 1 419 ? -12.847 18.935 15.575 1.00 81.25 419 ALA A O 1
ATOM 3169 N N . ARG A 1 420 ? -12.292 16.892 16.324 1.00 82.38 420 ARG A N 1
ATOM 3170 C CA . ARG A 1 420 ? -13.668 16.484 16.614 1.00 82.38 420 ARG A CA 1
ATOM 3171 C C . ARG A 1 420 ? -14.194 17.184 17.864 1.00 82.38 420 ARG A C 1
ATOM 3173 O O . ARG A 1 420 ? -15.299 17.700 17.820 1.00 82.38 420 ARG A O 1
ATOM 3180 N N . GLU A 1 421 ? -13.394 17.229 18.922 1.00 87.44 421 GLU A N 1
ATOM 3181 C CA . GLU A 1 421 ? -13.726 17.931 20.165 1.00 87.44 421 GLU A CA 1
ATOM 3182 C C . GLU A 1 421 ? -13.965 19.428 19.913 1.00 87.44 421 GLU A C 1
ATOM 3184 O O . GLU A 1 421 ? -14.973 19.975 20.341 1.00 87.44 421 GLU A O 1
ATOM 3189 N N . ALA A 1 422 ? -13.112 20.072 19.107 1.00 86.38 422 ALA A N 1
ATOM 3190 C CA . ALA A 1 422 ? -13.301 21.464 18.699 1.00 86.38 422 ALA A CA 1
ATOM 3191 C C . ALA A 1 422 ? -14.601 21.686 17.906 1.00 86.38 422 ALA A C 1
ATOM 3193 O O . ALA A 1 422 ? -15.243 22.723 18.049 1.00 86.38 422 ALA A O 1
ATOM 3194 N N . ARG A 1 423 ? -14.999 20.713 17.077 1.00 87.75 423 ARG A N 1
ATOM 3195 C CA . ARG A 1 423 ? -16.254 20.776 16.324 1.00 87.75 423 ARG A CA 1
ATOM 3196 C C . ARG A 1 423 ? -17.475 20.597 17.226 1.00 87.75 423 ARG A C 1
ATOM 3198 O O . ARG A 1 423 ? -18.424 21.358 17.085 1.00 87.75 423 ARG A O 1
ATOM 3205 N N . GLU A 1 424 ? -17.444 19.632 18.142 1.00 88.06 424 GLU A N 1
ATOM 3206 C CA . GLU A 1 424 ? -18.521 19.414 19.119 1.00 88.06 424 GLU A CA 1
ATOM 3207 C C . GLU A 1 424 ? -18.717 20.678 19.980 1.00 88.06 424 GLU A C 1
ATOM 3209 O O . GLU A 1 424 ? -19.834 21.169 20.101 1.00 88.06 424 GLU A O 1
ATOM 3214 N N . LEU A 1 425 ? -17.623 21.314 20.419 1.00 90.50 425 LEU A N 1
ATOM 3215 C CA . LEU A 1 425 ? -17.674 22.603 21.121 1.00 90.50 425 LEU A CA 1
ATOM 3216 C C . LEU A 1 425 ? -18.247 23.750 20.269 1.00 90.50 425 LEU A C 1
ATOM 3218 O O . LEU A 1 425 ? -18.906 24.635 20.809 1.00 90.50 425 LEU A O 1
ATOM 3222 N N . SER A 1 426 ? -17.997 23.765 18.954 1.00 90.69 426 SER A N 1
ATOM 3223 C CA . SER A 1 426 ? -18.567 24.788 18.063 1.00 90.69 426 SER A CA 1
ATOM 3224 C C . SER A 1 426 ? -20.063 24.591 17.808 1.00 90.69 426 SER A C 1
ATOM 3226 O O . SER A 1 426 ? -20.794 25.575 17.736 1.00 90.69 426 SER A O 1
ATOM 3228 N N . GLU A 1 427 ? -20.525 23.339 17.719 1.00 89.12 427 GLU A N 1
ATOM 3229 C CA . GLU A 1 427 ? -21.944 23.014 17.522 1.00 89.12 427 GLU A CA 1
ATOM 3230 C C . GLU A 1 427 ? -22.765 23.329 18.791 1.00 89.12 427 GLU A C 1
ATOM 3232 O O . GLU A 1 427 ? -23.895 23.800 18.679 1.00 89.12 427 GLU A O 1
ATOM 3237 N N . ASP A 1 428 ? -22.180 23.187 19.987 1.00 87.75 428 ASP A N 1
ATOM 3238 C CA . ASP A 1 428 ? -22.814 23.603 21.249 1.00 87.75 428 ASP A CA 1
ATOM 3239 C C . ASP A 1 428 ? -22.929 25.135 21.388 1.00 87.75 428 ASP A C 1
ATOM 3241 O O . ASP A 1 428 ? -23.844 25.642 22.044 1.00 87.75 428 ASP A O 1
ATOM 3245 N N . PHE A 1 429 ? -22.019 25.892 20.762 1.00 87.94 429 PHE A N 1
ATOM 3246 C CA . PHE A 1 429 ? -22.018 27.358 20.823 1.00 87.94 429 PHE A CA 1
ATOM 3247 C C . PHE A 1 429 ? -23.036 28.001 19.870 1.00 87.94 429 PHE A C 1
ATOM 3249 O O . PHE A 1 429 ? -23.540 29.086 20.157 1.00 87.94 429 PHE A O 1
ATOM 3256 N N . GLU A 1 430 ? -23.403 27.317 18.781 1.00 81.38 430 GLU A N 1
ATOM 3257 C CA . GLU A 1 430 ? -24.530 27.689 17.907 1.00 81.38 430 GLU A CA 1
ATOM 3258 C C . GLU A 1 430 ? -25.894 27.233 18.465 1.00 81.38 430 GLU A C 1
ATOM 3260 O O . GLU A 1 430 ? -26.868 27.076 17.722 1.00 81.38 430 GLU A O 1
ATOM 3265 N N . GLY A 1 431 ? -25.984 27.043 19.789 1.00 69.31 431 GLY A N 1
ATOM 3266 C CA . GLY A 1 431 ? -27.231 26.774 20.499 1.00 69.31 431 GLY A CA 1
ATOM 3267 C C . GLY A 1 431 ? -28.360 27.716 20.058 1.00 69.31 431 GLY A C 1
ATOM 3268 O O . GLY A 1 431 ? -28.099 28.859 19.673 1.00 69.31 431 GLY A O 1
ATOM 3269 N N . PRO A 1 432 ? -29.618 27.235 20.086 1.00 64.81 432 PRO A N 1
ATOM 3270 C CA . PRO A 1 432 ? -30.738 27.823 19.364 1.00 64.81 432 PRO A CA 1
ATOM 3271 C C . PRO A 1 432 ? -30.786 29.324 19.610 1.00 64.81 432 PRO A C 1
ATOM 3273 O O . PRO A 1 432 ? -31.058 29.749 20.734 1.00 64.81 432 PRO A O 1
ATOM 3276 N N . CYS A 1 433 ? -30.509 30.116 18.564 1.00 63.66 433 CYS A N 1
ATOM 3277 C CA . CYS A 1 433 ? -30.804 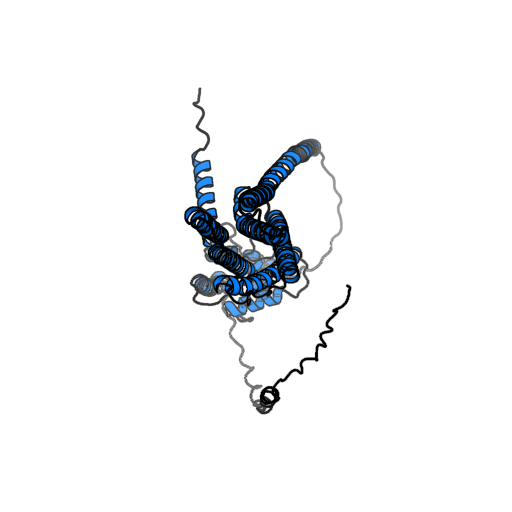31.541 18.561 1.00 63.66 433 CYS A CA 1
ATOM 3278 C C . CYS A 1 433 ? -32.215 31.677 19.117 1.00 63.66 433 CYS A C 1
ATOM 3280 O O . CYS A 1 433 ? -33.165 31.212 18.483 1.00 63.66 433 CYS A O 1
ATOM 3282 N N . TYR A 1 434 ? -32.324 32.231 20.327 1.00 65.00 434 TYR A N 1
ATOM 3283 C CA . TYR A 1 434 ? -33.600 32.508 20.958 1.00 65.00 434 TYR A CA 1
ATOM 3284 C C . TYR A 1 434 ? -34.446 33.226 19.915 1.00 65.00 434 TYR A C 1
ATOM 3286 O O . TYR A 1 434 ? -34.116 34.342 19.507 1.00 65.00 434 TYR A O 1
ATOM 3294 N N . ALA A 1 435 ? -35.481 32.543 19.420 1.00 64.25 435 ALA A N 1
ATOM 3295 C CA . ALA A 1 435 ? -36.452 33.174 18.552 1.00 64.25 435 ALA A CA 1
ATOM 3296 C C . ALA A 1 435 ? -36.955 34.401 19.323 1.00 64.25 435 ALA A C 1
ATOM 3298 O O . ALA A 1 435 ? -37.322 34.245 20.495 1.00 64.25 435 ALA A O 1
ATOM 3299 N N . PRO A 1 436 ? -36.893 35.611 18.742 1.00 69.31 436 PRO A N 1
ATOM 3300 C CA . PRO A 1 436 ? -37.360 36.797 19.435 1.00 69.31 436 PRO A CA 1
ATOM 3301 C C . PRO A 1 436 ? -38.808 36.545 19.854 1.00 69.31 436 PRO A C 1
ATOM 3303 O O . PRO A 1 436 ? -39.653 36.245 19.010 1.00 69.31 436 PRO A O 1
ATOM 3306 N N . LEU A 1 437 ? -39.056 36.587 21.165 1.00 69.50 437 LEU A N 1
ATOM 3307 C CA . LEU A 1 437 ? -40.398 36.540 21.737 1.00 69.50 437 LEU A CA 1
ATOM 3308 C C . LEU A 1 437 ? -41.203 37.677 21.092 1.00 69.50 437 LEU A C 1
ATOM 3310 O O . LEU A 1 437 ? -40.864 38.845 21.289 1.00 69.50 437 LEU A O 1
ATOM 3314 N N . GLN A 1 438 ? -42.193 37.312 20.273 1.00 72.88 438 GLN A N 1
ATOM 3315 C CA . GLN A 1 438 ? -43.186 38.230 19.710 1.00 72.88 438 GLN A CA 1
ATOM 3316 C C . GLN A 1 438 ? -44.359 38.410 20.662 1.00 72.88 438 GLN A C 1
ATOM 3318 O O . GLN A 1 438 ? -44.776 37.397 21.274 1.00 72.88 438 GLN A O 1
#